Protein AF-0000000078664950 (afdb_homodimer)

Structure (mmCIF, N/CA/C/O backbone):
data_AF-0000000078664950-model_v1
#
loop_
_entity.id
_entity.type
_entity.pdbx_description
1 polymer 'Putative carbamoyl-phosphate synthase, large chain'
#
loop_
_atom_site.group_PDB
_atom_site.id
_atom_site.type_symbol
_atom_site.label_atom_id
_atom_site.label_alt_id
_atom_site.label_comp_id
_atom_site.label_asym_id
_atom_site.label_entity_id
_atom_site.label_seq_id
_atom_site.pdbx_PDB_ins_code
_atom_site.Cartn_x
_atom_site.Cartn_y
_atom_site.Cartn_z
_atom_site.occupancy
_atom_site.B_iso_or_equiv
_atom_site.auth_seq_id
_atom_site.auth_comp_id
_atom_site.auth_asym_id
_atom_site.auth_atom_id
_atom_site.pdbx_PDB_model_num
ATOM 1 N N . MET A 1 1 ? -30.625 31.656 9.43 1 41.38 1 MET A N 1
ATOM 2 C CA . MET A 1 1 ? -30.562 30.281 8.93 1 41.38 1 MET A CA 1
ATOM 3 C C . MET A 1 1 ? -29.156 29.719 9.078 1 41.38 1 MET A C 1
ATOM 5 O O . MET A 1 1 ? -28.172 30.344 8.688 1 41.38 1 MET A O 1
ATOM 9 N N . GLU A 1 2 ? -28.891 28.844 10.039 1 58.56 2 GLU A N 1
ATOM 10 C CA . GLU A 1 2 ? -27.562 28.391 10.414 1 58.56 2 GLU A CA 1
ATOM 11 C C . GLU A 1 2 ? -26.75 28 9.188 1 58.56 2 GLU A C 1
ATOM 13 O O . GLU A 1 2 ? -27.25 27.266 8.32 1 58.56 2 GLU A O 1
ATOM 18 N N . ARG A 1 3 ? -25.766 28.812 8.789 1 71.81 3 ARG A N 1
ATOM 19 C CA . ARG A 1 3 ? -24.969 28.672 7.57 1 71.81 3 ARG A CA 1
ATOM 20 C C . ARG A 1 3 ? -24.375 27.266 7.469 1 71.81 3 ARG A C 1
ATOM 22 O O . ARG A 1 3 ? -23.828 26.75 8.445 1 71.81 3 ARG A O 1
ATOM 29 N N . SER A 1 4 ? -24.922 26.516 6.441 1 88.56 4 SER A N 1
ATOM 30 C CA . SER A 1 4 ? -24.359 25.203 6.184 1 88.56 4 SER A CA 1
ATOM 31 C C . SER A 1 4 ? -23.422 25.234 4.973 1 88.56 4 SER A C 1
ATOM 33 O O . SER A 1 4 ? -23.766 25.812 3.938 1 88.56 4 SER A O 1
ATOM 35 N N . ILE A 1 5 ? -22.219 24.828 5.176 1 95.25 5 ILE A N 1
ATOM 36 C CA . ILE A 1 5 ? -21.234 24.734 4.102 1 95.25 5 ILE A CA 1
ATOM 37 C C . ILE A 1 5 ? -21.797 23.906 2.951 1 95.25 5 ILE A C 1
ATOM 39 O O . ILE A 1 5 ? -22.375 22.844 3.17 1 95.25 5 ILE A O 1
ATOM 43 N N . ARG A 1 6 ? -21.594 24.391 1.764 1 96.69 6 ARG A N 1
ATOM 44 C CA . ARG A 1 6 ? -22.203 23.719 0.618 1 96.69 6 ARG A CA 1
ATOM 45 C C . ARG A 1 6 ? -21.141 23.078 -0.261 1 96.69 6 ARG A C 1
ATOM 47 O O . ARG A 1 6 ? -21.422 22.078 -0.932 1 96.69 6 ARG A O 1
ATOM 54 N N . THR A 1 7 ? -20 23.656 -0.329 1 98.62 7 THR A N 1
ATOM 55 C CA . THR A 1 7 ? -18.969 23.109 -1.204 1 98.62 7 THR A CA 1
ATOM 56 C C . THR A 1 7 ? -17.609 23.078 -0.493 1 98.62 7 THR A C 1
ATOM 58 O O . THR A 1 7 ? -17.141 24.094 0.009 1 98.62 7 THR A O 1
ATOM 61 N N . VAL A 1 8 ? -17.047 21.938 -0.456 1 98.81 8 VAL A N 1
ATOM 62 C CA . VAL A 1 8 ? -15.742 21.719 0.168 1 98.81 8 VAL A CA 1
ATOM 63 C C . VAL A 1 8 ? -14.766 21.141 -0.858 1 98.81 8 VAL A C 1
ATOM 65 O O . VAL A 1 8 ? -15.117 20.234 -1.619 1 98.81 8 VAL A O 1
ATOM 68 N N . VAL A 1 9 ? -13.586 21.688 -0.883 1 98.94 9 VAL A N 1
ATOM 69 C CA . VAL A 1 9 ? -12.523 21.125 -1.715 1 98.94 9 VAL A CA 1
ATOM 70 C C . VAL A 1 9 ? -11.68 20.156 -0.889 1 98.94 9 VAL A C 1
ATOM 72 O O . VAL A 1 9 ? -11.266 20.484 0.226 1 98.94 9 VAL A O 1
ATOM 75 N N . VAL A 1 10 ? -11.445 18.969 -1.411 1 98.94 10 VAL A N 1
ATOM 76 C CA . VAL A 1 10 ? -10.531 18 -0.82 1 98.94 10 VAL A CA 1
ATOM 77 C C . VAL A 1 10 ? -9.398 17.688 -1.797 1 98.94 10 VAL A C 1
ATOM 79 O O . VAL A 1 1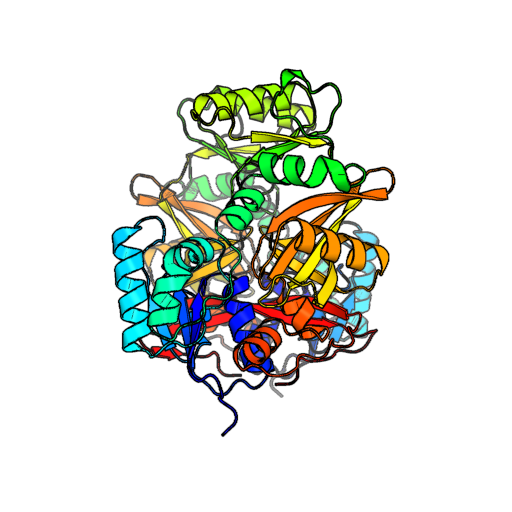0 ? -9.578 16.906 -2.738 1 98.94 10 VAL A O 1
ATOM 82 N N . PRO A 1 11 ? -8.227 18.281 -1.564 1 98.81 11 PRO A N 1
ATOM 83 C CA . PRO A 1 11 ? -7.078 18.016 -2.436 1 98.81 11 PRO A CA 1
ATOM 84 C C . PRO A 1 11 ? -6.391 16.688 -2.123 1 98.81 11 PRO A C 1
ATOM 86 O O . PRO A 1 11 ? -6.652 16.078 -1.08 1 98.81 11 PRO A O 1
ATOM 89 N N . GLY A 1 12 ? -5.527 16.234 -3.008 1 98.19 12 GLY A N 1
ATOM 90 C CA . GLY A 1 12 ? -4.801 14.992 -2.824 1 98.19 12 GLY A CA 1
ATOM 91 C C . GLY A 1 12 ? -5.68 13.766 -2.953 1 98.19 12 GLY A C 1
ATOM 92 O O . GLY A 1 12 ? -5.578 12.836 -2.148 1 98.19 12 GLY A O 1
ATOM 93 N N . ALA A 1 13 ? -6.516 13.75 -3.982 1 98.31 13 ALA A N 1
ATOM 94 C CA . ALA A 1 13 ? -7.559 12.734 -4.125 1 98.31 13 ALA A CA 1
ATOM 95 C C . ALA A 1 13 ? -6.969 11.398 -4.574 1 98.31 13 ALA A C 1
ATOM 97 O O . ALA A 1 13 ? -7.66 10.375 -4.574 1 98.31 13 ALA A O 1
ATOM 98 N N . ALA A 1 14 ? -5.672 11.375 -4.906 1 96.5 14 ALA A N 1
ATOM 99 C CA . ALA A 1 14 ? -5.027 10.125 -5.289 1 96.5 14 ALA A CA 1
ATOM 100 C C . ALA A 1 14 ? -4.363 9.461 -4.09 1 96.5 14 ALA A C 1
ATOM 102 O O . ALA A 1 14 ? -3.926 8.305 -4.172 1 96.5 14 ALA A O 1
ATOM 103 N N . SER A 1 15 ? -4.254 10.148 -2.996 1 95.69 15 SER A N 1
ATOM 104 C CA . SER A 1 15 ? -3.566 9.641 -1.812 1 95.69 15 SER A CA 1
ATOM 105 C C . SER A 1 15 ? -4.559 9.289 -0.709 1 95.69 15 SER A C 1
ATOM 107 O O . SER A 1 15 ? -5.684 9.789 -0.692 1 95.69 15 SER A O 1
ATOM 109 N N . PRO A 1 16 ? -4.121 8.469 0.22 1 97.19 16 PRO A N 1
ATOM 110 C CA . PRO A 1 16 ? -5.02 8.047 1.296 1 97.19 16 PRO A CA 1
ATOM 111 C C . PRO A 1 16 ? -5.559 9.219 2.113 1 97.19 16 PRO A C 1
ATOM 113 O O . PRO A 1 16 ? -6.723 9.203 2.523 1 97.19 16 PRO A O 1
ATOM 116 N N . ALA A 1 17 ? -4.762 10.234 2.326 1 97.81 17 ALA A N 1
ATOM 117 C CA . ALA A 1 17 ? -5.211 11.359 3.143 1 97.81 17 ALA A CA 1
ATOM 118 C C . ALA A 1 17 ? -6.426 12.039 2.516 1 97.81 17 ALA A C 1
ATOM 120 O O . ALA A 1 17 ? -7.418 12.297 3.197 1 97.81 17 ALA A O 1
ATOM 121 N N . GLY A 1 18 ? -6.328 12.336 1.212 1 98.62 18 GLY A N 1
ATOM 122 C CA . GLY A 1 18 ? -7.457 12.93 0.517 1 98.62 18 GLY A CA 1
ATOM 123 C C . GLY A 1 18 ? -8.664 12.016 0.45 1 98.62 18 GLY A C 1
ATOM 124 O O . GLY A 1 18 ? -9.789 12.43 0.743 1 98.62 18 GLY A O 1
ATOM 125 N N . ILE A 1 19 ? -8.438 10.797 0.138 1 98.62 19 ILE A N 1
ATOM 126 C CA . ILE A 1 19 ? -9.508 9.812 0.02 1 98.62 19 ILE A CA 1
ATOM 127 C C . ILE A 1 19 ? -10.211 9.648 1.367 1 98.62 19 ILE A C 1
ATOM 129 O O . ILE A 1 19 ? -11.438 9.648 1.439 1 98.62 19 ILE A O 1
ATOM 133 N N . ASN A 1 20 ? -9.453 9.555 2.398 1 98.5 20 ASN A N 1
ATOM 134 C CA . ASN A 1 20 ? -9.992 9.367 3.74 1 98.5 20 ASN A CA 1
ATOM 135 C C . ASN A 1 20 ? -10.781 10.586 4.207 1 98.5 20 ASN A C 1
ATOM 137 O O . ASN A 1 20 ? -11.75 10.453 4.953 1 98.5 20 ASN A O 1
ATOM 141 N N . THR A 1 21 ? -10.305 11.742 3.795 1 98.88 21 THR A N 1
ATOM 142 C CA . THR A 1 21 ? -11.055 12.953 4.113 1 98.88 21 THR A CA 1
ATOM 143 C C . THR A 1 21 ? -12.438 12.922 3.473 1 98.88 21 THR A C 1
ATOM 145 O O . THR A 1 21 ? -13.43 13.258 4.121 1 98.88 21 THR A O 1
ATOM 148 N N . ILE A 1 22 ? -12.516 12.508 2.223 1 98.81 22 ILE A N 1
ATOM 149 C CA . ILE A 1 22 ? -13.797 12.367 1.532 1 98.81 22 ILE A CA 1
ATOM 150 C C . ILE A 1 22 ? -14.672 11.367 2.273 1 98.81 22 ILE A C 1
ATOM 152 O O . ILE A 1 22 ? -15.836 11.648 2.57 1 98.81 22 ILE A O 1
ATOM 156 N N . LYS A 1 23 ? -14.094 10.234 2.623 1 98.69 23 LYS A N 1
ATOM 157 C CA . LYS A 1 23 ? -14.836 9.203 3.338 1 98.69 23 LYS A CA 1
ATOM 158 C C . LYS A 1 23 ? -15.352 9.719 4.68 1 98.69 23 LYS A C 1
ATOM 160 O O . LYS A 1 23 ? -16.484 9.445 5.059 1 98.69 23 LYS A O 1
ATOM 165 N N . ALA A 1 24 ? -14.492 10.43 5.375 1 98.75 24 ALA A N 1
ATOM 166 C CA . ALA A 1 24 ? -14.852 10.945 6.691 1 98.75 24 ALA A CA 1
ATOM 167 C C . ALA A 1 24 ? -16.016 11.922 6.598 1 98.75 24 ALA A C 1
ATOM 169 O O . ALA A 1 24 ? -16.906 11.93 7.449 1 98.75 24 ALA A O 1
ATOM 170 N N . LEU A 1 25 ? -15.984 12.766 5.59 1 98.69 25 LEU A N 1
ATOM 171 C CA . LEU A 1 25 ? -17.094 13.703 5.375 1 98.69 25 LEU A CA 1
ATOM 172 C C . LEU A 1 25 ? -18.391 12.953 5.102 1 98.69 25 LEU A C 1
ATOM 174 O O . LEU A 1 25 ? -19.438 13.297 5.656 1 98.69 25 LEU A O 1
ATOM 178 N N . ARG A 1 26 ? -18.281 11.938 4.309 1 98 26 ARG A N 1
ATOM 179 C CA . ARG A 1 26 ? -19.469 11.141 3.996 1 98 26 ARG A CA 1
ATOM 180 C C . ARG A 1 26 ? -19.969 10.414 5.234 1 98 26 ARG A C 1
ATOM 182 O O . ARG A 1 26 ? -21.188 10.367 5.48 1 98 26 ARG A O 1
ATOM 189 N N . MET A 1 27 ? -19.109 9.875 5.961 1 97.25 27 MET A N 1
ATOM 190 C CA . MET A 1 27 ? -19.453 9.18 7.203 1 97.25 27 MET A CA 1
ATOM 191 C C . MET A 1 27 ? -20.188 10.1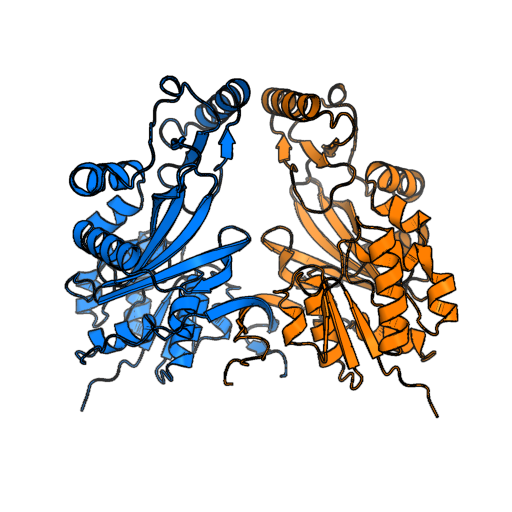09 8.164 1 97.25 27 MET A C 1
ATOM 193 O O . MET A 1 27 ? -21.031 9.656 8.938 1 97.25 27 MET A O 1
ATOM 197 N N . ALA A 1 28 ? -19.828 11.359 8.086 1 97.19 28 ALA A N 1
ATOM 198 C CA . ALA A 1 28 ? -20.422 12.352 8.977 1 97.19 28 ALA A CA 1
ATOM 199 C C . ALA A 1 28 ? -21.766 12.82 8.453 1 97.19 28 ALA A C 1
ATOM 201 O O . ALA A 1 28 ? -22.453 13.609 9.102 1 97.19 28 ALA A O 1
ATOM 202 N N . GLY A 1 29 ? -22.172 12.375 7.238 1 97 29 GLY A N 1
ATOM 203 C CA . GLY A 1 29 ? -23.453 12.742 6.668 1 97 29 GLY A CA 1
ATOM 204 C C . GLY A 1 29 ? -23.438 14.086 5.965 1 97 29 GLY A C 1
ATOM 205 O O . GLY A 1 29 ? -24.484 14.719 5.805 1 97 29 GLY A O 1
ATOM 206 N N . PHE A 1 30 ? -22.219 14.547 5.578 1 97.5 30 PHE A N 1
ATOM 207 C CA . PHE A 1 30 ? -22.141 15.805 4.852 1 97.5 30 PHE A CA 1
ATOM 208 C C . PHE A 1 30 ? -22.969 15.75 3.572 1 97.5 30 PHE A C 1
ATOM 210 O O . PHE A 1 30 ? -22.797 14.844 2.756 1 97.5 30 PHE A O 1
ATOM 217 N N . LYS A 1 31 ? -23.797 16.719 3.346 1 96.12 31 LYS A N 1
ATOM 218 C CA . LYS A 1 31 ? -24.75 16.688 2.232 1 96.12 31 LYS A CA 1
ATOM 219 C C . LYS A 1 31 ? -24.297 17.625 1.108 1 96.12 31 LYS A C 1
ATOM 221 O O . LYS A 1 31 ? -24.875 17.625 0.024 1 96.12 31 LYS A O 1
ATOM 226 N N . GLY A 1 32 ? -23.359 18.438 1.39 1 97.56 32 GLY A N 1
ATOM 227 C CA . GLY A 1 32 ? -22.875 19.359 0.373 1 97.56 32 GLY A CA 1
ATOM 228 C C . GLY A 1 32 ? -22.047 18.672 -0.696 1 97.56 32 GLY A C 1
ATOM 229 O O . GLY A 1 32 ? -22 17.453 -0.768 1 97.56 32 GLY A O 1
ATOM 230 N N . ARG A 1 33 ? -21.453 19.5 -1.516 1 98.44 33 ARG A N 1
ATOM 231 C CA . ARG A 1 33 ? -20.609 19.031 -2.617 1 98.44 33 ARG A CA 1
ATOM 232 C C . ARG A 1 33 ? -19.172 18.859 -2.17 1 98.44 33 ARG A C 1
ATOM 234 O O . ARG A 1 33 ? -18.562 19.781 -1.6 1 98.44 33 ARG A O 1
ATOM 241 N N . ILE A 1 34 ? -18.672 17.688 -2.363 1 98.88 34 ILE A N 1
ATOM 242 C CA . ILE A 1 34 ? -17.25 17.438 -2.174 1 98.88 34 ILE A CA 1
ATOM 243 C C . ILE A 1 34 ? -16.531 17.484 -3.521 1 98.88 34 ILE A C 1
ATOM 245 O O . ILE A 1 34 ? -16.75 16.641 -4.387 1 98.88 34 ILE A O 1
ATOM 249 N N . LEU A 1 35 ? -15.742 18.5 -3.688 1 98.81 35 LEU A N 1
ATOM 250 C CA . LEU A 1 35 ? -14.938 18.672 -4.891 1 98.81 35 LEU A CA 1
ATOM 251 C C . LEU A 1 35 ? -13.523 18.125 -4.676 1 98.81 35 LEU A C 1
ATOM 253 O O . LEU A 1 35 ? -12.711 18.766 -3.996 1 98.81 35 LEU A O 1
ATOM 257 N N . ALA A 1 36 ? -13.234 16.969 -5.273 1 98.81 36 ALA A N 1
ATOM 258 C CA . ALA A 1 36 ? -11.906 16.359 -5.168 1 98.81 36 ALA A CA 1
ATOM 259 C C . ALA A 1 36 ? -10.953 16.938 -6.207 1 98.81 36 ALA A C 1
ATOM 261 O O . ALA A 1 36 ? -11.344 17.156 -7.359 1 98.81 36 ALA A O 1
ATOM 262 N N . THR A 1 37 ? -9.719 17.188 -5.793 1 98.75 37 THR A N 1
ATOM 263 C CA . THR A 1 37 ? -8.734 17.688 -6.746 1 98.75 37 THR A CA 1
ATOM 264 C C . THR A 1 37 ? -7.438 16.891 -6.652 1 98.75 37 THR A C 1
ATOM 266 O O . THR A 1 37 ? -7.102 16.375 -5.59 1 98.75 37 THR A O 1
ATOM 269 N N . ASP A 1 38 ? -6.828 16.766 -7.719 1 98.44 38 ASP A N 1
ATOM 270 C CA . ASP A 1 38 ? -5.523 16.109 -7.84 1 98.44 38 ASP A CA 1
ATOM 271 C C . ASP A 1 38 ? -4.891 16.406 -9.195 1 98.44 38 ASP A C 1
ATOM 273 O O . ASP A 1 38 ? -5.586 16.75 -10.148 1 98.44 38 ASP A O 1
ATOM 277 N N . SER A 1 39 ? -3.553 16.297 -9.219 1 97.31 39 SER A N 1
ATOM 278 C CA . SER A 1 39 ? -2.891 16.438 -10.516 1 97.31 39 SER A CA 1
ATOM 279 C C . SER A 1 39 ? -2.994 15.156 -11.336 1 97.31 39 SER A C 1
ATOM 281 O O . SER A 1 39 ? -2.812 15.172 -12.555 1 97.31 39 SER A O 1
ATOM 283 N N . CYS A 1 40 ? -3.23 14.047 -10.68 1 94.69 40 CYS A N 1
ATOM 284 C CA . CYS A 1 40 ? -3.396 12.758 -11.344 1 94.69 40 CYS A CA 1
ATOM 285 C C . CYS A 1 40 ? -4.824 12.586 -11.844 1 94.69 40 CYS A C 1
ATOM 287 O O . CYS A 1 40 ? -5.777 12.719 -11.078 1 94.69 40 CYS A O 1
ATOM 289 N N . HIS A 1 41 ? -4.984 12.203 -13.094 1 93.19 41 HIS A N 1
ATOM 290 C CA . HIS A 1 41 ? -6.316 12.055 -13.672 1 93.19 41 HIS A CA 1
ATOM 291 C C . HIS A 1 41 ? -6.969 10.75 -13.219 1 93.19 41 HIS A C 1
ATOM 293 O O . HIS A 1 41 ? -8.18 10.57 -13.383 1 93.19 41 HIS A O 1
ATOM 299 N N . LEU A 1 42 ? -6.184 9.836 -12.633 1 94.69 42 LEU A N 1
ATOM 300 C CA . LEU A 1 42 ? -6.703 8.555 -12.164 1 94.69 42 LEU A CA 1
ATOM 301 C C . LEU A 1 42 ? -6.68 8.484 -10.641 1 94.69 42 LEU A C 1
ATOM 303 O O . LEU A 1 42 ? -6.273 7.469 -10.07 1 94.69 42 LEU A O 1
ATOM 307 N N . ALA A 1 43 ? -7.102 9.547 -10.039 1 96.38 43 ALA A N 1
ATOM 308 C CA . ALA A 1 43 ? -7.199 9.578 -8.578 1 96.38 43 ALA A CA 1
ATOM 309 C C . ALA A 1 43 ? -8.461 8.867 -8.102 1 96.38 43 ALA A C 1
ATOM 311 O O . ALA A 1 43 ? -9.57 9.227 -8.508 1 96.38 43 ALA A O 1
ATOM 312 N N . ALA A 1 44 ? -8.328 7.918 -7.215 1 96.94 44 ALA A N 1
ATOM 313 C CA . ALA A 1 44 ? -9.469 7.145 -6.73 1 96.94 44 ALA A CA 1
ATOM 314 C C . ALA A 1 44 ? -10.508 8.047 -6.086 1 96.94 44 ALA A C 1
ATOM 316 O O . ALA A 1 44 ? -11.711 7.805 -6.211 1 96.94 44 ALA A O 1
ATOM 317 N N . GLY A 1 45 ? -10.07 9.117 -5.457 1 97.75 45 GLY A N 1
ATOM 318 C CA . GLY A 1 45 ? -10.969 10.039 -4.785 1 97.75 45 GLY A CA 1
ATOM 319 C C . GLY A 1 45 ? -11.938 10.727 -5.73 1 97.75 45 GLY A C 1
ATOM 320 O O . GLY A 1 45 ? -13 11.188 -5.312 1 97.75 45 GLY A O 1
ATOM 321 N N . PHE A 1 46 ? -11.547 10.883 -7.023 1 97.19 46 PHE A N 1
ATOM 322 C CA . PHE A 1 46 ? -12.422 11.492 -8.016 1 97.19 46 PHE A CA 1
ATOM 323 C C . PHE A 1 46 ? -13.734 10.727 -8.125 1 97.19 46 PHE A C 1
ATOM 325 O O . PHE A 1 46 ? -14.781 11.32 -8.391 1 97.19 46 PHE A O 1
ATOM 332 N N . PHE A 1 47 ? -13.688 9.445 -7.785 1 95.12 47 PHE A N 1
ATOM 333 C CA . PHE A 1 47 ? -14.82 8.586 -8.109 1 95.12 47 PHE A CA 1
ATOM 334 C C . PHE A 1 47 ? -15.688 8.344 -6.871 1 95.12 47 PHE A C 1
ATOM 336 O O . PHE A 1 47 ? -16.719 7.68 -6.953 1 95.12 47 PHE A O 1
ATOM 343 N N . ILE A 1 48 ? -15.234 8.844 -5.797 1 96 48 ILE A N 1
ATOM 344 C CA . ILE A 1 48 ? -16.062 8.703 -4.605 1 96 48 ILE A CA 1
ATOM 345 C C . ILE A 1 48 ? -16.484 10.078 -4.102 1 96 48 ILE A C 1
ATOM 347 O O . ILE A 1 48 ? -17.172 10.188 -3.084 1 96 48 ILE A O 1
ATOM 351 N N . ALA A 1 49 ? -16.031 11.133 -4.738 1 98 49 ALA A N 1
ATOM 352 C CA . ALA A 1 49 ? -16.438 12.5 -4.438 1 98 49 ALA A CA 1
ATOM 353 C C . ALA A 1 49 ? -17.656 12.906 -5.27 1 98 49 ALA A C 1
ATOM 355 O O . ALA A 1 49 ? -18.125 12.133 -6.113 1 98 49 ALA A O 1
ATOM 356 N N . THR A 1 50 ? -18.266 14.07 -4.98 1 97.94 50 THR A N 1
ATOM 357 C CA . THR A 1 50 ? -19.406 14.586 -5.742 1 97.94 50 THR A CA 1
ATOM 358 C C . THR A 1 50 ? -18.953 15.023 -7.137 1 97.94 50 THR A C 1
ATOM 360 O O . THR A 1 50 ? -19.688 14.836 -8.117 1 97.94 50 THR A O 1
ATOM 363 N N . SER A 1 51 ? -17.859 15.641 -7.25 1 97.56 51 SER A N 1
ATOM 364 C CA . SER A 1 51 ? -17.234 16.125 -8.477 1 97.56 51 SER A CA 1
ATOM 365 C C . SER A 1 51 ? -15.719 16.219 -8.32 1 97.56 51 SER A C 1
ATOM 367 O O . SER A 1 51 ? -15.18 15.914 -7.254 1 97.56 51 SER A O 1
ATOM 369 N N . TYR A 1 52 ? -15.07 16.5 -9.453 1 98.12 52 TYR A N 1
ATOM 370 C CA . TYR A 1 52 ? -13.609 16.578 -9.367 1 98.12 52 TYR A CA 1
ATOM 371 C C . TYR A 1 52 ? -13.062 17.578 -10.383 1 98.12 52 TYR A C 1
ATOM 373 O O . TYR A 1 52 ? -13.758 17.969 -11.32 1 98.12 52 TYR A O 1
ATOM 381 N N . GLU A 1 53 ? -11.852 18.031 -10.141 1 97.88 53 GLU A N 1
ATOM 382 C CA . GLU A 1 53 ? -11.039 18.828 -11.055 1 97.88 53 GLU A CA 1
ATOM 383 C C . GLU A 1 53 ? -9.586 18.359 -11.062 1 97.88 53 GLU A C 1
ATOM 385 O O . GLU A 1 53 ? -9.008 18.125 -10 1 97.88 53 GLU A O 1
ATOM 390 N N . VAL A 1 54 ? -9.078 18.203 -12.227 1 97.69 54 VAL A N 1
ATOM 391 C CA . VAL A 1 54 ? -7.645 17.938 -12.344 1 97.69 54 VAL A CA 1
ATOM 392 C C . VAL A 1 54 ? -6.867 19.234 -12.25 1 97.69 54 VAL A C 1
ATOM 394 O O . VAL A 1 54 ? -7.156 20.203 -12.961 1 97.69 54 VAL A O 1
ATOM 397 N N . MET A 1 55 ? -5.938 19.328 -11.406 1 98.19 55 MET A N 1
ATOM 398 C CA . MET A 1 55 ? -5.164 20.531 -11.133 1 98.19 55 MET A CA 1
ATOM 399 C C . MET A 1 55 ? -3.742 20.406 -11.664 1 98.19 55 MET A C 1
ATOM 401 O O . MET A 1 55 ? -3.211 19.297 -11.758 1 98.19 55 MET A O 1
ATOM 405 N N . PRO A 1 56 ? -3.125 21.531 -11.992 1 97.44 56 PRO A N 1
ATOM 406 C CA . PRO A 1 56 ? -1.682 21.484 -12.234 1 97.44 56 PRO A CA 1
ATOM 407 C C . PRO A 1 56 ? -0.885 21.094 -10.992 1 97.44 56 PRO A C 1
ATOM 409 O O . PRO A 1 56 ? -1.381 21.219 -9.875 1 97.44 56 PRO A O 1
ATOM 412 N N . ARG A 1 57 ? 0.293 20.641 -11.242 1 95.62 57 ARG A N 1
ATOM 413 C CA . ARG A 1 57 ? 1.176 20.375 -10.109 1 95.62 57 ARG A CA 1
ATOM 414 C C . ARG A 1 57 ? 1.484 21.656 -9.344 1 95.62 57 ARG A C 1
ATOM 416 O O . ARG A 1 57 ? 1.603 22.734 -9.945 1 95.62 57 ARG A O 1
ATOM 423 N N . VAL A 1 58 ? 1.654 21.547 -8.094 1 94.94 58 VAL A N 1
ATOM 424 C CA . VAL A 1 58 ? 1.842 22.688 -7.215 1 94.94 58 VAL A CA 1
ATOM 425 C C . VAL A 1 58 ? 3.139 23.406 -7.574 1 94.94 58 VAL A C 1
ATOM 427 O O . VAL A 1 58 ? 3.254 24.625 -7.395 1 94.94 58 VAL A O 1
ATOM 430 N N . ASN A 1 59 ? 4.113 22.656 -8.102 1 93.06 59 ASN A N 1
ATOM 431 C CA . ASN A 1 59 ? 5.395 23.266 -8.438 1 93.06 59 ASN A CA 1
ATOM 432 C C . ASN A 1 59 ? 5.27 24.203 -9.641 1 93.06 59 ASN A C 1
ATOM 434 O O . ASN A 1 59 ? 6.16 25.016 -9.891 1 93.06 59 ASN A O 1
ATOM 438 N N . ASP A 1 60 ? 4.207 24.047 -10.398 1 94.94 60 ASP A N 1
ATOM 439 C CA . ASP A 1 60 ? 3.822 25.062 -11.375 1 94.94 60 ASP A CA 1
ATOM 440 C C . ASP A 1 60 ? 3.002 26.172 -10.727 1 94.94 60 ASP A C 1
ATOM 442 O O . ASP A 1 60 ? 1.797 26.281 -10.953 1 94.94 60 ASP A O 1
ATOM 446 N N . GLU A 1 61 ? 3.67 27.016 -10.031 1 92.56 61 GLU A N 1
ATOM 447 C CA . GLU A 1 61 ? 3.068 27.922 -9.055 1 92.56 61 GLU A CA 1
ATOM 448 C C . GLU A 1 61 ? 2.039 28.844 -9.711 1 92.56 61 GLU A C 1
ATOM 450 O O . GLU A 1 61 ? 0.903 28.938 -9.242 1 92.56 61 GLU A O 1
ATOM 455 N N . LYS A 1 62 ? 2.465 29.484 -10.805 1 93.88 62 LYS A N 1
ATOM 456 C CA . LYS A 1 62 ? 1.582 30.469 -11.445 1 93.88 62 LYS A CA 1
ATOM 457 C C . LYS A 1 62 ? 0.32 29.797 -11.977 1 93.88 62 LYS A C 1
ATOM 459 O O . LYS A 1 62 ? -0.792 30.25 -11.727 1 93.88 62 LYS A O 1
ATOM 464 N N . ASN A 1 63 ? 0.542 28.688 -12.648 1 97 63 ASN A N 1
ATOM 465 C CA . ASN A 1 63 ? -0.607 27.984 -13.203 1 97 63 ASN A CA 1
ATOM 466 C C . ASN A 1 63 ? -1.493 27.406 -12.102 1 97 63 ASN A C 1
ATOM 468 O O . ASN A 1 63 ? -2.719 27.406 -12.227 1 97 63 ASN A O 1
ATOM 472 N N . TYR A 1 64 ? -0.862 27.016 -11.078 1 98.25 64 TYR A N 1
ATOM 473 C CA . TYR A 1 64 ? -1.637 26.453 -9.969 1 98.25 64 TYR A CA 1
ATOM 474 C C . TYR A 1 64 ? -2.502 27.531 -9.32 1 98.25 64 TYR A C 1
ATOM 476 O O . TYR A 1 64 ? -3.697 27.312 -9.094 1 98.25 64 TYR A O 1
ATOM 484 N N . ALA A 1 65 ? -1.969 28.641 -9.039 1 97.81 65 ALA A N 1
ATOM 485 C CA . ALA A 1 65 ? -2.695 29.719 -8.367 1 97.81 65 ALA A CA 1
ATOM 486 C C . ALA A 1 65 ? -3.885 30.172 -9.211 1 97.81 65 ALA A C 1
ATOM 488 O O . ALA A 1 65 ? -4.996 30.312 -8.695 1 97.81 65 ALA A O 1
ATOM 489 N N . ASN A 1 66 ? -3.588 30.375 -10.477 1 98.06 66 ASN A N 1
ATOM 490 C CA . ASN A 1 66 ? -4.66 30.797 -11.375 1 98.06 66 ASN A CA 1
ATOM 491 C C . ASN A 1 66 ? -5.805 29.781 -11.398 1 98.06 66 ASN A C 1
ATOM 493 O O . ASN A 1 66 ? -6.973 30.156 -11.289 1 98.06 66 ASN A O 1
ATOM 497 N N . ARG A 1 67 ? -5.438 28.578 -11.508 1 98.44 67 ARG A N 1
ATOM 498 C CA . ARG A 1 67 ? -6.441 27.516 -11.547 1 98.44 67 ARG A CA 1
ATOM 499 C C . ARG A 1 67 ? -7.184 27.422 -10.219 1 98.44 67 ARG A C 1
ATOM 501 O O . ARG A 1 67 ? -8.383 27.125 -10.188 1 98.44 67 ARG A O 1
ATOM 508 N N . LEU A 1 68 ? -6.496 27.578 -9.164 1 98.62 68 LEU A N 1
ATOM 509 C CA . LEU A 1 68 ? -7.098 27.547 -7.832 1 98.62 68 LEU A CA 1
ATOM 510 C C . LEU A 1 68 ? -8.164 28.625 -7.688 1 98.62 68 LEU A C 1
ATOM 512 O O . LEU A 1 68 ? -9.289 28.344 -7.262 1 98.62 68 LEU A O 1
ATOM 516 N N . PHE A 1 69 ? -7.84 29.844 -8.078 1 98.62 69 PHE A N 1
ATOM 517 C CA . PHE A 1 69 ? -8.789 30.938 -7.969 1 98.62 69 PHE A CA 1
ATOM 518 C C . PHE A 1 69 ? -9.984 30.719 -8.883 1 98.62 69 PHE A C 1
ATOM 520 O O . PHE A 1 69 ? -11.133 30.953 -8.492 1 98.62 69 PHE A O 1
ATOM 527 N N . ASP A 1 70 ? -9.672 30.203 -10.047 1 98.56 70 ASP A N 1
ATOM 528 C CA . ASP A 1 70 ? -10.75 29.891 -10.984 1 98.56 70 ASP A CA 1
ATOM 529 C C . ASP A 1 70 ? -11.695 28.844 -10.398 1 98.56 70 ASP A C 1
ATOM 531 O O . ASP A 1 70 ? -12.914 28.984 -10.484 1 98.56 70 ASP A O 1
ATOM 535 N N . LEU A 1 71 ? -11.117 27.859 -9.859 1 98.25 71 LEU A N 1
ATOM 536 C CA . LEU A 1 71 ? -11.867 26.766 -9.273 1 98.25 71 LEU A CA 1
ATOM 537 C C . LEU A 1 71 ? -12.742 27.25 -8.125 1 98.25 71 LEU A C 1
ATOM 539 O O . LEU A 1 71 ? -13.898 26.844 -8.008 1 98.25 71 LEU A O 1
ATOM 543 N N . VAL A 1 72 ? -12.219 28.047 -7.289 1 98.69 72 VAL A N 1
ATOM 544 C CA . VAL A 1 72 ? -12.93 28.578 -6.129 1 98.69 72 VAL A CA 1
ATOM 545 C C . VAL A 1 72 ? -14.125 29.422 -6.586 1 98.69 72 VAL A C 1
ATOM 547 O O . VAL A 1 72 ? -15.227 29.281 -6.051 1 98.69 72 VAL A O 1
ATOM 550 N N . SER A 1 73 ? -13.867 30.234 -7.613 1 98.56 73 SER A N 1
ATOM 551 C CA . SER A 1 73 ? -14.922 31.078 -8.156 1 98.56 73 SER A CA 1
ATOM 552 C C . SER A 1 73 ? -15.992 30.234 -8.859 1 98.56 73 SER A C 1
ATOM 554 O O . SER A 1 73 ? -17.188 30.359 -8.562 1 98.56 73 SER A O 1
ATOM 556 N N . LYS A 1 74 ? -15.57 29.344 -9.672 1 98.5 74 LYS A N 1
ATOM 557 C CA . LYS A 1 74 ? -16.453 28.547 -10.508 1 98.5 74 LYS A CA 1
ATOM 558 C C . LYS A 1 74 ? -17.359 27.672 -9.664 1 98.5 74 LYS A C 1
ATOM 560 O O . LYS A 1 74 ? -18.547 27.516 -9.969 1 98.5 74 LYS A O 1
ATOM 565 N N . HIS A 1 75 ? -16.844 27.141 -8.578 1 98.56 75 HIS A N 1
ATOM 566 C CA . HIS A 1 75 ? -17.594 26.156 -7.816 1 98.56 75 HIS A CA 1
ATOM 567 C C . HIS A 1 75 ? -18.125 26.734 -6.512 1 98.56 75 HIS A C 1
ATOM 569 O O . HIS A 1 75 ? -18.719 26.031 -5.699 1 98.56 75 HIS A O 1
ATOM 575 N N . LYS A 1 76 ? -17.859 28 -6.285 1 98.31 76 LYS A N 1
ATOM 576 C CA . LYS A 1 76 ? -18.297 28.656 -5.062 1 98.31 76 LYS A CA 1
ATOM 577 C C . LYS A 1 76 ? -17.812 27.906 -3.826 1 98.31 76 LYS A C 1
ATOM 579 O O . LYS A 1 76 ? -18.609 27.594 -2.938 1 98.31 76 LYS A O 1
ATOM 584 N N . VAL A 1 77 ? -16.578 27.672 -3.797 1 98.75 77 VAL A N 1
ATOM 585 C CA . VAL A 1 77 ? -15.945 26.891 -2.732 1 98.75 77 VAL A CA 1
ATOM 586 C C . VAL A 1 77 ? -16.016 27.656 -1.417 1 98.75 77 VAL A C 1
ATOM 588 O O . VAL A 1 77 ? -15.789 28.875 -1.39 1 98.75 77 VAL A O 1
ATOM 591 N N . GLU A 1 78 ? -16.281 26.953 -0.375 1 98.75 78 GLU A N 1
ATOM 592 C CA . GLU A 1 78 ? -16.375 27.609 0.925 1 98.75 78 GLU A CA 1
ATOM 593 C C . GLU A 1 78 ? -15.258 27.141 1.861 1 98.75 78 GLU A C 1
ATOM 595 O O . GLU A 1 78 ? -14.859 27.875 2.77 1 98.75 78 GLU A O 1
ATOM 600 N N . VAL A 1 79 ? -14.797 25.938 1.692 1 98.88 79 VAL A N 1
ATOM 601 C CA . VAL A 1 79 ? -13.758 25.406 2.566 1 98.88 79 VAL A CA 1
ATOM 602 C C . VAL A 1 79 ? -12.734 24.641 1.737 1 98.88 79 VAL A C 1
ATOM 604 O O . VAL A 1 79 ? -13.102 23.891 0.832 1 98.88 79 VAL A O 1
ATOM 607 N N . LEU A 1 80 ? -11.477 24.859 1.966 1 98.88 80 LEU A N 1
ATOM 608 C CA . LEU A 1 80 ? -10.375 24.047 1.455 1 98.88 80 LEU A CA 1
ATOM 609 C C . LEU A 1 80 ? -9.758 23.203 2.568 1 98.88 80 LEU A C 1
ATOM 611 O O . LEU A 1 80 ? -9.156 23.75 3.5 1 98.88 80 LEU A O 1
ATOM 615 N N . MET A 1 81 ? -9.891 21.906 2.449 1 98.88 81 MET A N 1
ATOM 616 C CA . MET A 1 81 ? -9.422 20.984 3.48 1 98.88 81 MET A CA 1
ATOM 617 C C . MET A 1 81 ? -7.914 20.781 3.402 1 98.88 81 MET A C 1
ATOM 619 O O . MET A 1 81 ? -7.348 20.719 2.309 1 98.88 81 MET A O 1
ATOM 623 N N . PRO A 1 82 ? -7.27 20.625 4.504 1 98.44 82 PRO A N 1
ATOM 624 C CA . PRO A 1 82 ? -5.824 20.391 4.555 1 98.44 82 PRO A CA 1
ATOM 625 C C . PRO A 1 82 ? -5.465 18.906 4.449 1 98.44 82 PRO A C 1
ATOM 627 O O . PRO A 1 82 ? -4.891 18.344 5.383 1 98.44 82 PRO A O 1
ATOM 630 N N . SER A 1 83 ? -5.613 18.281 3.285 1 98.56 83 SER A N 1
ATOM 631 C CA . SER A 1 83 ? -5.453 16.844 3.145 1 98.56 83 SER A CA 1
ATOM 632 C C . SER A 1 83 ? -4.289 16.5 2.223 1 98.56 83 SER A C 1
ATOM 634 O O . SER A 1 83 ? -4.043 15.328 1.928 1 98.56 83 SER A O 1
ATOM 636 N N . SER A 1 84 ? -3.588 17.5 1.774 1 97.38 84 SER A N 1
ATOM 637 C CA . SER A 1 84 ? -2.461 17.297 0.87 1 97.38 84 SER A CA 1
ATOM 638 C C . SER A 1 84 ? -1.21 18.016 1.381 1 97.38 84 SER A C 1
ATOM 640 O O . SER A 1 84 ? -1.259 19.188 1.732 1 97.38 84 SER A O 1
ATOM 642 N N . GLY A 1 85 ? -0.174 17.25 1.357 1 95.75 85 GLY A N 1
ATOM 643 C CA . GLY A 1 85 ? 1.088 17.828 1.787 1 95.75 85 GLY A CA 1
ATOM 644 C C . GLY A 1 85 ? 1.657 18.828 0.79 1 95.75 85 GLY A C 1
ATOM 645 O O . GLY A 1 85 ? 2.645 19.5 1.078 1 95.75 85 GLY A O 1
ATOM 646 N N . TYR A 1 86 ? 1.048 18.969 -0.319 1 96 86 TYR A N 1
ATOM 647 C CA . TYR A 1 86 ? 1.496 19.906 -1.352 1 96 86 TYR A CA 1
ATOM 648 C C . TYR A 1 86 ? 0.579 21.109 -1.431 1 96 86 TYR A C 1
ATOM 650 O O . TYR A 1 86 ? 1.046 22.25 -1.417 1 96 86 TYR A O 1
ATOM 658 N N . ASP A 1 87 ? -0.653 20.938 -1.361 1 98.06 87 ASP A N 1
ATOM 659 C CA . ASP A 1 87 ? -1.648 21.969 -1.595 1 98.06 87 ASP A CA 1
ATOM 660 C C . ASP A 1 87 ? -1.735 22.922 -0.405 1 98.06 87 ASP A C 1
ATOM 662 O O . ASP A 1 87 ? -2.143 24.078 -0.555 1 98.06 87 ASP A O 1
ATOM 666 N N . ILE A 1 88 ? -1.283 22.484 0.737 1 98.31 88 ILE A N 1
ATOM 667 C CA . ILE A 1 88 ? -1.42 23.312 1.935 1 98.31 88 ILE A CA 1
ATOM 668 C C . ILE A 1 88 ? -0.531 24.547 1.815 1 98.31 88 ILE A C 1
ATOM 670 O O . ILE A 1 88 ? -0.805 25.578 2.434 1 98.31 88 ILE A O 1
ATOM 674 N N . TYR A 1 89 ? 0.427 24.516 1.031 1 97.56 89 TYR A N 1
ATOM 675 C CA . TYR A 1 89 ? 1.345 25.641 0.919 1 97.56 89 TYR A CA 1
ATOM 676 C C . TYR A 1 89 ? 0.714 26.781 0.125 1 97.56 89 TYR A C 1
ATOM 678 O O . TYR A 1 89 ? 0.58 27.906 0.628 1 97.56 89 TYR A O 1
ATOM 686 N N . PRO A 1 90 ? 0.254 26.531 -1.141 1 98.31 90 PRO A N 1
ATOM 687 C CA . PRO A 1 90 ? -0.455 27.625 -1.807 1 98.31 90 PRO A CA 1
ATOM 688 C C . PRO A 1 90 ? -1.729 28.047 -1.071 1 98.31 90 PRO A C 1
ATOM 690 O O . PRO A 1 90 ? -2.113 29.219 -1.104 1 98.31 90 PRO A O 1
ATOM 693 N N . TYR A 1 91 ? -2.428 27.109 -0.407 1 98.75 91 TYR A N 1
ATOM 694 C CA . TYR A 1 91 ? -3.592 27.469 0.392 1 98.75 91 TYR A CA 1
ATOM 695 C C . TYR A 1 91 ? -3.223 28.5 1.464 1 98.75 91 TYR A C 1
ATOM 697 O O . TYR A 1 91 ? -3.961 29.453 1.694 1 98.75 91 TYR A O 1
ATOM 705 N N . SER A 1 92 ? -2.105 28.234 2.111 1 98.62 92 SER A N 1
ATOM 706 C CA . SER A 1 92 ? -1.631 29.141 3.15 1 98.62 92 SER A CA 1
ATOM 707 C C . SER A 1 92 ? -1.151 30.453 2.555 1 98.62 92 SER A C 1
ATOM 709 O O . SER A 1 92 ? -1.51 31.531 3.043 1 98.62 92 SER A O 1
ATOM 711 N N . LYS A 1 93 ? -0.424 30.422 1.528 1 98.25 93 LYS A N 1
ATOM 712 C CA . LYS A 1 93 ? 0.137 31.594 0.866 1 98.25 93 LYS A CA 1
ATOM 713 C C . LYS A 1 93 ? -0.963 32.562 0.416 1 98.25 93 LYS A C 1
ATOM 715 O O . LYS A 1 93 ? -0.827 33.75 0.547 1 98.25 93 LYS A O 1
ATOM 720 N N . TYR A 1 94 ? -2.055 32 -0.094 1 98.31 94 TYR A N 1
ATOM 721 C CA . TYR A 1 94 ? -3.104 32.844 -0.687 1 98.31 94 TYR A CA 1
ATOM 722 C C . TYR A 1 94 ? -4.336 32.875 0.209 1 98.31 94 TYR A C 1
ATOM 724 O O . TYR A 1 94 ? -5.453 33.062 -0.272 1 98.31 94 TYR A O 1
ATOM 732 N N . ARG A 1 95 ? -4.156 32.625 1.425 1 98.25 95 ARG A N 1
ATOM 733 C CA . ARG A 1 95 ? -5.266 32.5 2.365 1 98.25 95 ARG A CA 1
ATOM 734 C C . ARG A 1 95 ? -6.145 33.75 2.355 1 98.25 95 ARG A C 1
ATOM 736 O O . ARG A 1 95 ? -7.371 33.656 2.336 1 98.25 95 ARG A O 1
ATOM 743 N N . ARG A 1 96 ? -5.562 34.906 2.393 1 97.81 96 ARG A N 1
ATOM 744 C CA . ARG A 1 96 ? -6.316 36.156 2.424 1 97.81 96 ARG A CA 1
ATOM 745 C C . ARG A 1 96 ? -7.16 36.312 1.164 1 97.81 96 ARG A C 1
ATOM 747 O O . ARG A 1 96 ? -8.344 36.656 1.243 1 97.81 96 ARG A O 1
ATOM 754 N N . GLN A 1 97 ? -6.52 36.094 0.058 1 98.25 97 GLN A N 1
ATOM 755 C CA . GLN A 1 97 ? -7.238 36.188 -1.21 1 98.25 97 GLN A CA 1
ATOM 756 C C . GLN A 1 97 ? -8.398 35.188 -1.259 1 98.25 97 GLN A C 1
ATOM 758 O O . GLN A 1 97 ? -9.492 35.5 -1.714 1 98.25 97 GLN A O 1
ATOM 763 N N . LEU A 1 98 ? -8.188 34 -0.813 1 98.75 98 LEU A N 1
ATOM 764 C CA . LEU A 1 98 ? -9.219 32.969 -0.782 1 98.75 98 LEU A CA 1
ATOM 765 C C . LEU A 1 98 ? -10.383 33.406 0.11 1 98.75 98 LEU A C 1
ATOM 767 O O . LEU A 1 98 ? -11.547 33.219 -0.255 1 98.75 98 LEU A O 1
ATOM 771 N N . GLU A 1 99 ? -10.031 33.969 1.235 1 98.06 99 GLU A N 1
ATOM 772 C CA . GLU A 1 99 ? -11.062 34.438 2.154 1 98.06 99 GLU A CA 1
ATOM 773 C C . GLU A 1 99 ? -11.906 35.531 1.52 1 98.06 99 GLU A C 1
ATOM 775 O O . GLU A 1 99 ? -13.125 35.594 1.706 1 98.06 99 GLU A O 1
ATOM 780 N N . GLU A 1 100 ? -11.211 36.375 0.808 1 98.25 100 GLU A N 1
ATOM 781 C CA . GLU A 1 100 ? -11.922 37.438 0.106 1 98.25 100 GLU A CA 1
ATOM 782 C C . GLU A 1 100 ? -12.883 36.875 -0.936 1 98.25 100 GLU A C 1
ATOM 784 O O . GLU A 1 100 ? -13.906 37.469 -1.235 1 98.25 100 GLU A O 1
ATOM 789 N N . MET A 1 101 ? -12.594 35.719 -1.414 1 98.31 101 MET A N 1
ATOM 790 C CA . MET A 1 101 ? -13.422 35.062 -2.42 1 98.31 101 MET A CA 1
ATOM 791 C C . MET A 1 101 ? -14.516 34.25 -1.763 1 98.31 101 MET A C 1
ATOM 793 O O . MET A 1 101 ? -15.352 33.656 -2.451 1 98.31 101 MET A O 1
ATOM 797 N N . GLY A 1 102 ? -14.461 34.188 -0.445 1 97.56 102 GLY A N 1
ATOM 798 C CA . GLY A 1 102 ? -15.484 33.469 0.286 1 97.56 102 GLY A CA 1
ATOM 799 C C . GLY A 1 102 ? -15.062 32.062 0.667 1 97.56 102 GLY A C 1
ATOM 800 O O . GLY A 1 102 ? -15.875 31.25 1.13 1 97.56 102 GLY A O 1
ATOM 801 N N . ALA A 1 103 ? -13.82 31.75 0.509 1 98.56 103 ALA A N 1
ATOM 802 C CA . ALA A 1 103 ? -13.312 30.406 0.782 1 98.56 103 ALA A CA 1
ATOM 803 C C . ALA A 1 103 ? -12.352 30.406 1.968 1 98.56 103 ALA A C 1
ATOM 805 O O . ALA A 1 103 ? -11.406 31.203 2.004 1 98.56 103 ALA A O 1
ATOM 806 N N . LYS A 1 104 ? -12.609 29.578 2.92 1 98.56 104 LYS A N 1
ATOM 807 C CA . LYS A 1 104 ? -11.727 29.453 4.078 1 98.56 104 LYS A CA 1
ATOM 808 C C . LYS A 1 104 ? -10.758 28.281 3.9 1 98.56 104 LYS A C 1
ATOM 810 O O . LYS A 1 104 ? -11.18 27.125 3.814 1 98.56 104 LYS A O 1
ATOM 815 N N . ALA A 1 105 ? -9.5 28.578 3.826 1 98.69 105 ALA A N 1
ATOM 816 C CA . ALA A 1 105 ? -8.469 27.547 3.85 1 98.69 105 ALA A CA 1
ATOM 817 C C . ALA A 1 105 ? -8.078 27.188 5.281 1 98.69 105 ALA A C 1
ATOM 819 O O . ALA A 1 105 ? -7.527 28.016 6.004 1 98.69 105 ALA A O 1
ATOM 820 N N . VAL A 1 106 ? -8.32 25.984 5.684 1 98.5 106 VAL A N 1
ATOM 821 C CA . VAL A 1 106 ? -7.984 25.562 7.039 1 98.5 106 VAL A CA 1
ATOM 822 C C . VAL A 1 106 ? -6.574 24.969 7.059 1 98.5 106 VAL A C 1
ATOM 824 O O . VAL A 1 106 ? -6.402 23.75 6.992 1 98.5 106 VAL A O 1
ATOM 827 N N . VAL A 1 107 ? -5.613 25.828 7.145 1 98.69 107 VAL A N 1
ATOM 828 C CA . VAL A 1 107 ? -4.207 25.438 7.082 1 98.69 107 VAL A CA 1
ATOM 829 C C . VAL A 1 107 ? -3.391 26.312 8.039 1 98.69 107 VAL A C 1
ATOM 831 O O . VAL A 1 107 ? -3.793 27.422 8.375 1 98.69 107 VAL A O 1
ATOM 834 N N . SER A 1 108 ? -2.314 25.812 8.453 1 98.75 108 SER A N 1
ATOM 835 C CA . SER A 1 108 ? -1.382 26.562 9.281 1 98.75 108 SER A CA 1
ATOM 836 C C . SER A 1 108 ? -0.722 27.688 8.484 1 98.75 108 SER A C 1
ATOM 838 O O . SER A 1 108 ? -0.768 27.688 7.25 1 98.75 108 SER A O 1
ATOM 840 N N . ASP A 1 109 ? -0.146 28.641 9.266 1 98.56 109 ASP A N 1
ATOM 841 C CA . ASP A 1 109 ? 0.604 29.719 8.633 1 98.56 109 ASP A CA 1
ATOM 842 C 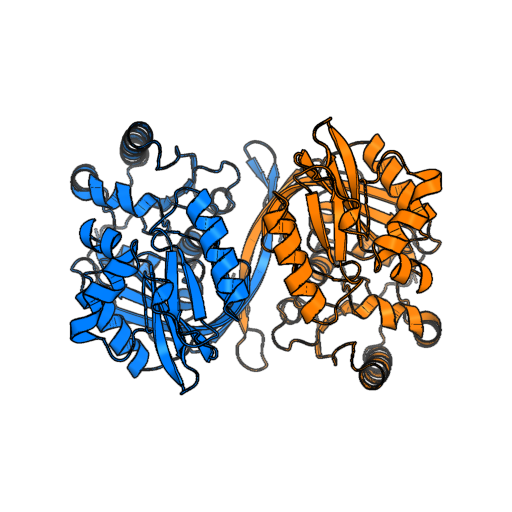C . ASP A 1 109 ? 1.837 29.172 7.91 1 98.56 109 ASP A C 1
ATOM 844 O O . ASP A 1 109 ? 2.371 28.125 8.281 1 98.56 109 ASP A O 1
ATOM 848 N N . LEU A 1 110 ? 2.27 29.906 6.891 1 98 110 LEU A N 1
ATOM 849 C CA . LEU A 1 110 ? 3.395 29.469 6.07 1 98 110 LEU A CA 1
ATOM 850 C C . LEU A 1 110 ? 4.625 29.203 6.93 1 98 110 LEU A C 1
ATOM 852 O O . LEU A 1 110 ? 5.367 28.25 6.676 1 98 110 LEU A O 1
ATOM 856 N N . GLU A 1 111 ? 4.844 30 7.922 1 97.75 111 GLU A N 1
ATOM 857 C CA . GLU A 1 111 ? 5.988 29.812 8.812 1 97.75 111 GLU A CA 1
ATOM 858 C C . GLU A 1 111 ? 5.926 28.469 9.531 1 97.75 111 GLU A C 1
ATOM 860 O O . GLU A 1 111 ? 6.926 27.766 9.617 1 97.75 111 GLU A O 1
ATOM 865 N N . SER A 1 112 ? 4.766 28.125 10.078 1 98.19 112 SER A N 1
ATOM 866 C CA . SER A 1 112 ? 4.574 26.844 10.742 1 98.19 112 SER A CA 1
ATOM 867 C C . SER A 1 112 ? 4.762 25.688 9.766 1 98.19 112 SER A C 1
ATOM 869 O O . SER A 1 112 ? 5.355 24.656 10.117 1 98.19 112 SER A O 1
ATOM 871 N N . LEU A 1 113 ? 4.219 25.891 8.531 1 98.25 113 LEU A N 1
ATOM 872 C CA . LEU A 1 113 ? 4.379 24.859 7.516 1 98.25 113 LEU A CA 1
ATOM 873 C C . LEU A 1 113 ? 5.855 24.625 7.203 1 98.25 113 LEU A C 1
ATOM 875 O O . LEU A 1 113 ? 6.305 23.484 7.125 1 98.25 113 LEU A O 1
ATOM 879 N N . GLU A 1 114 ? 6.582 25.625 7.074 1 96.62 114 GLU A N 1
ATOM 880 C CA . GLU A 1 114 ? 8.008 25.547 6.762 1 96.62 114 GLU A CA 1
ATOM 881 C C . GLU A 1 114 ? 8.789 24.906 7.906 1 96.62 114 GLU A C 1
ATOM 883 O O . GLU A 1 114 ? 9.695 24.109 7.672 1 96.62 114 GLU A O 1
ATOM 888 N N . THR A 1 115 ? 8.43 25.281 9.086 1 97.12 115 THR A N 1
ATOM 889 C CA . THR A 1 115 ? 9.062 24.672 10.258 1 97.12 115 THR A CA 1
ATOM 890 C C . THR A 1 115 ? 8.867 23.172 10.266 1 97.12 115 THR A C 1
ATOM 892 O O . THR A 1 115 ? 9.805 22.406 10.523 1 97.12 115 THR A O 1
ATOM 895 N N . CYS A 1 116 ? 7.695 22.719 9.93 1 97.12 116 CYS A N 1
ATOM 896 C CA . CYS A 1 116 ? 7.395 21.297 9.938 1 97.12 116 CYS A CA 1
ATOM 897 C C . CYS A 1 116 ? 8.039 20.594 8.742 1 97.12 116 CYS A C 1
ATOM 899 O O . CYS A 1 116 ? 8.391 19.422 8.828 1 97.12 116 CYS A O 1
ATOM 901 N N . TYR A 1 117 ? 8.234 21.312 7.672 1 95.44 117 TYR A N 1
ATOM 902 C CA . TYR A 1 117 ? 8.773 20.75 6.438 1 95.44 117 TYR A CA 1
ATOM 903 C C . TYR A 1 117 ? 10.258 20.422 6.594 1 95.44 117 TYR A C 1
ATOM 905 O O . TYR A 1 117 ? 10.742 19.453 6.012 1 95.44 117 TYR A O 1
ATOM 913 N N . ASP A 1 118 ? 10.969 21.234 7.289 1 94.88 118 ASP A N 1
ATOM 914 C CA . ASP A 1 118 ? 12.398 21.094 7.547 1 94.88 118 ASP A CA 1
ATOM 915 C C . ASP A 1 118 ? 12.648 20.453 8.914 1 94.88 118 ASP A C 1
ATOM 917 O O . ASP A 1 118 ? 12.484 21.109 9.945 1 94.88 118 ASP A O 1
ATOM 921 N N . ARG A 1 119 ? 13.125 19.281 8.914 1 93.69 119 ARG A N 1
ATOM 922 C CA . ARG A 1 119 ? 13.266 18.531 10.156 1 93.69 119 ARG A CA 1
ATOM 923 C C . ARG A 1 119 ? 14.258 19.219 11.094 1 93.69 119 ARG A C 1
ATOM 925 O O . ARG A 1 119 ? 14.102 19.172 12.312 1 93.69 119 ARG A O 1
ATOM 932 N N . VAL A 1 120 ? 15.258 19.844 10.547 1 94.19 120 VAL A N 1
ATOM 933 C CA . VAL A 1 120 ? 16.203 20.578 11.375 1 94.19 120 VAL A CA 1
ATOM 934 C C . VAL A 1 120 ? 15.492 21.75 12.062 1 94.19 120 VAL A C 1
ATOM 936 O O . VAL A 1 120 ? 15.68 21.984 13.258 1 94.19 120 VAL A O 1
ATOM 939 N N . LEU A 1 121 ? 14.656 22.453 11.328 1 95.62 121 LEU A N 1
ATOM 940 C CA . LEU A 1 121 ? 13.898 23.547 11.914 1 95.62 121 LEU A CA 1
ATOM 941 C C . LEU A 1 121 ? 12.914 23.031 12.961 1 95.62 121 LEU A C 1
ATOM 943 O O . LEU A 1 121 ? 12.719 23.672 14 1 95.62 121 LEU A O 1
ATOM 947 N N . THR A 1 122 ? 12.312 21.906 12.664 1 96.75 122 THR A N 1
ATOM 948 C CA . THR A 1 122 ? 11.383 21.312 13.609 1 96.75 122 THR A CA 1
ATOM 949 C C . THR A 1 122 ? 12.07 21.031 14.945 1 96.75 122 THR A C 1
ATOM 951 O O . THR A 1 122 ? 11.586 21.469 15.992 1 96.75 122 THR A O 1
ATOM 954 N N . PHE A 1 123 ? 13.18 20.422 14.906 1 96.19 123 PHE A N 1
ATOM 955 C CA . PHE A 1 123 ? 13.859 20 16.125 1 96.19 123 PHE A CA 1
ATOM 956 C C . PHE A 1 123 ? 14.453 21.203 16.859 1 96.19 123 PHE A C 1
ATOM 958 O O . PHE A 1 123 ? 14.477 21.25 18.094 1 96.19 123 PHE A O 1
ATOM 965 N N . ARG A 1 124 ? 14.898 22.125 16.109 1 95.69 124 ARG A N 1
ATOM 966 C CA . ARG A 1 124 ? 15.383 23.344 16.734 1 95.69 124 ARG A CA 1
ATOM 967 C C . ARG A 1 124 ? 14.25 24.062 17.469 1 95.69 124 ARG A C 1
ATOM 969 O O . ARG A 1 124 ? 14.43 24.516 18.594 1 95.69 124 ARG A O 1
ATOM 976 N N . SER A 1 125 ? 13.125 24.156 16.812 1 96.94 125 SER A N 1
ATOM 977 C CA . SER A 1 125 ? 11.969 24.828 17.406 1 96.94 125 SER A CA 1
ATOM 978 C C . SER A 1 125 ? 11.531 24.141 18.703 1 96.94 125 SER A C 1
ATOM 980 O O . SER A 1 125 ? 11.141 24.812 19.656 1 96.94 125 SER A O 1
ATOM 982 N N . LEU A 1 126 ? 11.68 22.859 18.75 1 97.81 126 LEU A N 1
ATOM 983 C CA . LEU A 1 126 ? 11.164 22.078 19.875 1 97.81 126 LEU A CA 1
ATOM 984 C C . LEU A 1 126 ? 12.219 21.938 20.969 1 97.81 126 LEU A C 1
ATOM 986 O O . LEU A 1 126 ? 11.906 21.562 22.094 1 97.81 126 LEU A O 1
ATOM 990 N N . SER A 1 127 ? 13.445 22.188 20.719 1 95.69 127 SER A N 1
ATOM 991 C CA . SER A 1 127 ? 14.586 21.828 21.547 1 95.69 127 SER A CA 1
ATOM 992 C C . SER A 1 127 ? 14.5 22.5 22.922 1 95.69 127 SER A C 1
ATOM 994 O O . SER A 1 127 ? 14.922 21.922 23.922 1 95.69 127 SER A O 1
ATOM 996 N N . GLU A 1 128 ? 14 23.656 23.031 1 92.56 128 GLU A N 1
ATOM 997 C CA . GLU A 1 128 ? 13.992 24.375 24.297 1 92.56 128 GLU A CA 1
ATOM 998 C C . GLU A 1 128 ? 12.945 23.797 25.25 1 92.56 128 GLU A C 1
ATOM 1000 O O . GLU A 1 128 ? 13.203 23.656 26.453 1 92.56 128 GLU A O 1
ATOM 1005 N N . LYS A 1 129 ? 11.852 23.406 24.719 1 95.06 129 LYS A N 1
ATOM 1006 C CA . LYS A 1 129 ? 10.727 23.031 25.578 1 95.06 129 LYS A CA 1
ATOM 1007 C C . LYS A 1 129 ? 10.531 21.531 25.594 1 95.06 129 LYS A C 1
ATOM 1009 O O . LYS A 1 129 ? 9.969 20.984 26.547 1 95.06 129 LYS A O 1
ATOM 1014 N N . PHE A 1 130 ? 11.016 20.812 24.562 1 96.5 130 PHE A N 1
ATOM 1015 C CA . PHE A 1 130 ? 10.695 19.391 24.422 1 96.5 130 PHE A CA 1
ATOM 1016 C C . PHE A 1 130 ? 11.961 18.578 24.203 1 96.5 130 PHE A C 1
ATOM 1018 O O . PHE A 1 130 ? 11.938 17.578 23.469 1 96.5 130 PHE A O 1
ATOM 1025 N N . SER A 1 131 ? 13.031 18.891 24.75 1 93.44 131 SER A N 1
ATOM 1026 C CA . SER A 1 131 ? 14.328 18.281 24.5 1 93.44 131 SER A CA 1
ATOM 1027 C C . SER A 1 131 ? 14.328 16.812 24.859 1 93.44 131 SER A C 1
ATOM 1029 O O . SER A 1 131 ? 14.953 16 24.172 1 93.44 131 SER A O 1
ATOM 1031 N N . CYS A 1 132 ? 13.578 16.438 25.844 1 92.69 132 CYS A N 1
ATOM 1032 C CA . CYS A 1 132 ? 13.625 15.078 26.375 1 92.69 132 CYS A CA 1
ATOM 1033 C C . CYS A 1 132 ? 12.953 14.094 25.406 1 92.69 132 CYS A C 1
ATOM 1035 O O . CYS A 1 132 ? 13.117 12.883 25.547 1 92.69 132 CYS A O 1
ATOM 1037 N N . ILE A 1 133 ? 12.211 14.609 24.469 1 95.75 133 ILE A N 1
ATOM 1038 C CA . ILE A 1 133 ? 11.492 13.68 23.594 1 95.75 133 ILE A CA 1
ATOM 1039 C C . ILE A 1 133 ? 11.961 13.852 22.156 1 95.75 133 ILE A C 1
ATOM 1041 O O . ILE A 1 133 ? 11.234 13.531 21.219 1 95.75 133 ILE A O 1
ATOM 1045 N N . LEU A 1 134 ? 13.109 14.398 21.953 1 97.12 134 LEU A N 1
ATOM 1046 C CA . LEU A 1 134 ? 13.711 14.508 20.625 1 97.12 134 LEU A CA 1
ATOM 1047 C C . LEU A 1 134 ? 14.844 13.5 20.453 1 97.12 134 LEU A C 1
ATOM 1049 O O . LEU A 1 134 ? 15.625 13.281 21.391 1 97.12 134 LEU A O 1
ATOM 1053 N N . PRO A 1 135 ? 14.906 12.867 19.359 1 96.31 135 PRO A N 1
ATOM 1054 C CA . PRO A 1 135 ? 16.062 12 19.109 1 96.31 135 PRO A CA 1
ATOM 1055 C C . PRO A 1 135 ? 17.344 12.781 18.891 1 96.31 135 PRO A C 1
ATOM 1057 O O . PRO A 1 135 ? 17.312 13.898 18.375 1 96.31 135 PRO A O 1
ATOM 1060 N N . LEU A 1 136 ? 18.438 12.211 19.281 1 94.06 136 LEU A N 1
ATOM 1061 C CA . LEU A 1 136 ? 19.719 12.797 18.891 1 94.06 136 LEU A CA 1
ATOM 1062 C C . LEU A 1 136 ? 19.797 12.945 17.375 1 94.06 136 LEU A C 1
ATOM 1064 O O . LEU A 1 136 ? 19.531 12 16.641 1 94.06 136 LEU A O 1
ATOM 1068 N N . THR A 1 137 ? 20.062 14.117 16.922 1 94.81 137 THR A N 1
ATOM 1069 C CA . THR A 1 137 ? 20.062 14.438 15.492 1 94.81 137 THR A CA 1
ATOM 1070 C C . THR A 1 137 ? 21.297 15.242 15.109 1 94.81 137 THR A C 1
ATOM 1072 O O . THR A 1 137 ? 21.703 16.141 15.844 1 94.81 137 THR A O 1
ATOM 1075 N N . THR A 1 138 ? 21.938 14.891 14.055 1 94.5 138 THR A N 1
ATOM 1076 C CA . THR A 1 138 ? 23.047 15.672 13.539 1 94.5 138 THR A CA 1
ATOM 1077 C C . THR A 1 138 ? 23 15.75 12.016 1 94.5 138 THR A C 1
ATOM 1079 O O . THR A 1 138 ? 22.453 14.859 11.359 1 94.5 138 THR A O 1
ATOM 1082 N N . THR A 1 139 ? 23.469 16.797 11.453 1 92.38 139 THR A N 1
ATOM 1083 C CA . THR A 1 139 ? 23.609 16.938 10.008 1 92.38 139 THR A CA 1
ATOM 1084 C C . THR A 1 139 ? 25.031 16.609 9.57 1 92.38 139 THR A C 1
ATOM 1086 O O . THR A 1 139 ? 25.328 16.562 8.367 1 92.38 139 THR A O 1
ATOM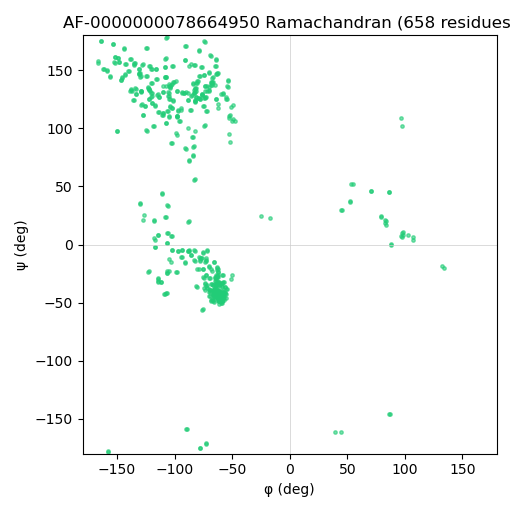 1089 N N . ASP A 1 140 ? 25.922 16.375 10.547 1 92.5 140 ASP A N 1
ATOM 1090 C CA . ASP A 1 140 ? 27.328 16.094 10.281 1 92.5 140 ASP A CA 1
ATOM 1091 C C . ASP A 1 140 ? 27.625 14.602 10.477 1 92.5 140 ASP A C 1
ATOM 1093 O O . ASP A 1 140 ? 27.688 14.117 11.609 1 92.5 140 ASP A O 1
ATOM 1097 N N . PRO A 1 141 ? 27.875 13.945 9.398 1 91.62 141 PRO A N 1
ATOM 1098 C CA . PRO A 1 141 ? 28.141 12.508 9.523 1 91.62 141 PRO A CA 1
ATOM 1099 C C . PRO A 1 141 ? 29.391 12.203 10.352 1 91.62 141 PRO A C 1
ATOM 1101 O O . PRO A 1 141 ? 29.516 11.102 10.883 1 91.62 141 PRO A O 1
ATOM 1104 N N . TYR A 1 142 ? 30.266 13.109 10.5 1 91.5 142 TYR A N 1
ATOM 1105 C CA . TYR A 1 142 ? 31.516 12.891 11.211 1 91.5 142 TYR A CA 1
ATOM 1106 C C . TYR A 1 142 ? 31.297 12.898 12.719 1 91.5 142 TYR A C 1
ATOM 1108 O O . TYR A 1 142 ? 32.188 12.492 13.484 1 91.5 142 TYR A O 1
ATOM 1116 N N . GLU A 1 143 ? 30.125 13.32 13.102 1 94.06 143 GLU A N 1
ATOM 1117 C CA . GLU A 1 143 ? 29.781 13.336 14.523 1 94.06 143 GLU A CA 1
ATOM 1118 C C . GLU A 1 143 ? 29.234 11.984 14.977 1 94.06 143 GLU A C 1
ATOM 1120 O O . GLU A 1 143 ? 29.094 11.734 16.172 1 94.06 143 GLU A O 1
ATOM 1125 N N . ILE A 1 144 ? 28.984 11.125 14.055 1 93.5 144 ILE A N 1
ATOM 1126 C CA . ILE A 1 144 ? 28.391 9.82 14.367 1 93.5 144 ILE A CA 1
ATOM 1127 C C . ILE A 1 144 ? 29.469 8.898 14.93 1 93.5 144 ILE A C 1
ATOM 1129 O O . ILE A 1 144 ? 30.469 8.633 14.273 1 93.5 144 ILE A O 1
ATOM 1133 N N . LYS A 1 145 ? 29.188 8.344 16.141 1 90.5 145 LYS A N 1
ATOM 1134 C CA . LYS A 1 145 ? 30.203 7.508 16.781 1 90.5 145 LYS A CA 1
ATOM 1135 C C . LYS A 1 145 ? 29.641 6.113 17.078 1 90.5 145 LYS A C 1
ATOM 1137 O O . LYS A 1 145 ? 30.406 5.176 17.328 1 90.5 145 LYS A O 1
ATOM 1142 N N . GLU A 1 146 ? 28.422 6.074 17.172 1 93.5 146 GLU A N 1
ATOM 1143 C CA . GLU A 1 146 ? 27.781 4.809 17.516 1 93.5 146 GLU A CA 1
ATOM 1144 C C . GLU A 1 146 ? 26.75 4.41 16.453 1 93.5 146 GLU A C 1
ATOM 1146 O O . GLU A 1 146 ? 26.125 5.27 15.828 1 93.5 146 GLU A O 1
ATOM 1151 N N . PHE A 1 147 ? 26.672 3.076 16.234 1 95.69 147 PHE A N 1
ATOM 1152 C CA . PHE A 1 147 ? 25.734 2.488 15.305 1 95.69 147 PHE A CA 1
ATOM 1153 C C . PHE A 1 147 ? 24.812 1.49 16.016 1 95.69 147 PHE A C 1
ATOM 1155 O O . PHE A 1 147 ? 25.172 0.954 17.062 1 95.69 147 PHE A O 1
ATOM 1162 N N . PRO A 1 148 ? 23.641 1.267 15.523 1 96.56 148 PRO A N 1
ATOM 1163 C CA . PRO A 1 148 ? 23.094 1.803 14.273 1 96.56 148 PRO A CA 1
ATOM 1164 C C . PRO A 1 148 ? 22.531 3.213 14.43 1 96.56 148 PRO A C 1
ATOM 1166 O O . PRO A 1 148 ? 22.188 3.623 15.547 1 96.56 148 PRO A O 1
ATOM 1169 N N . ILE A 1 149 ? 22.484 3.979 13.367 1 96.56 149 ILE A N 1
ATOM 1170 C CA . ILE A 1 149 ? 21.797 5.262 13.266 1 96.56 149 ILE A CA 1
ATOM 1171 C C . ILE A 1 149 ? 20.828 5.238 12.094 1 96.56 149 ILE A C 1
ATOM 1173 O O . ILE A 1 149 ? 20.812 4.285 11.312 1 96.56 149 ILE A O 1
ATOM 1177 N N . PHE A 1 150 ? 20.031 6.215 12.055 1 95.38 150 PHE A N 1
ATOM 1178 C CA . PHE A 1 150 ? 19.047 6.312 10.984 1 95.38 150 PHE A CA 1
ATOM 1179 C C . PHE A 1 150 ? 19.25 7.586 10.172 1 95.38 150 PHE A C 1
ATOM 1181 O O . PHE A 1 150 ? 19.328 8.68 10.734 1 95.38 150 PHE A O 1
ATOM 1188 N N . ALA A 1 151 ? 19.344 7.418 8.883 1 92.56 151 ALA A N 1
ATOM 1189 C CA . ALA A 1 151 ? 19.484 8.555 7.973 1 92.56 151 ALA A CA 1
ATOM 1190 C C . ALA A 1 151 ? 18.172 8.836 7.246 1 92.56 151 ALA A C 1
ATOM 1192 O O . ALA A 1 151 ? 17.469 7.91 6.832 1 92.56 151 ALA A O 1
ATOM 1193 N N . LYS A 1 152 ? 17.812 10.102 7.105 1 90.81 152 LYS A N 1
ATOM 1194 C CA . LYS A 1 152 ? 16.625 10.492 6.344 1 90.81 152 LYS A CA 1
ATOM 1195 C C . LYS A 1 152 ? 16.781 11.891 5.766 1 90.81 152 LYS A C 1
ATOM 1197 O O . LYS A 1 152 ? 17.562 12.703 6.273 1 90.81 152 LYS A O 1
ATOM 1202 N N . PRO A 1 153 ? 16.047 12.18 4.723 1 89.19 153 PRO A N 1
ATOM 1203 C CA . PRO A 1 153 ? 16.125 13.523 4.156 1 89.19 153 PRO A CA 1
ATOM 1204 C C . PRO A 1 153 ? 15.633 14.602 5.121 1 89.19 153 PRO A C 1
ATOM 1206 O O . PRO A 1 153 ? 14.672 14.375 5.859 1 89.19 153 PRO A O 1
ATOM 1209 N N . ARG A 1 154 ? 16.219 15.695 5.023 1 90.69 154 ARG A N 1
ATOM 1210 C CA . ARG A 1 154 ? 15.875 16.844 5.848 1 90.69 154 ARG A CA 1
ATOM 1211 C C . ARG A 1 154 ? 14.508 17.406 5.477 1 90.69 154 ARG A C 1
ATOM 1213 O O . ARG A 1 154 ? 13.727 17.781 6.352 1 90.69 154 ARG A O 1
ATOM 1220 N N . ARG A 1 155 ? 14.156 17.453 4.125 1 88.12 155 ARG A N 1
ATOM 1221 C CA . ARG A 1 155 ? 12.953 18.109 3.629 1 88.12 155 ARG A CA 1
ATOM 1222 C C . ARG A 1 155 ? 12.133 17.156 2.76 1 88.12 155 ARG A C 1
ATOM 1224 O O . ARG A 1 155 ? 11.344 17.594 1.926 1 88.12 155 ARG A O 1
ATOM 1231 N N . GLU A 1 156 ? 12.102 15.992 2.775 1 70.62 156 GLU A N 1
ATOM 1232 C CA . GLU A 1 156 ? 11.359 15.117 1.87 1 70.62 156 GLU A CA 1
ATOM 1233 C C . GLU A 1 156 ? 10.203 14.43 2.59 1 70.62 156 GLU A C 1
ATOM 1235 O O . GLU A 1 156 ? 10.297 14.133 3.783 1 70.62 156 GLU A O 1
ATOM 1240 N N . LYS A 1 157 ? 9.188 14.633 1.503 1 62.75 157 LYS A N 1
ATOM 1241 C CA . LYS A 1 157 ? 8.023 13.852 1.91 1 62.75 157 LYS A CA 1
ATOM 1242 C C . LYS A 1 157 ? 8.148 12.398 1.458 1 62.75 157 LYS A C 1
ATOM 1244 O O . LYS A 1 157 ? 8.727 12.117 0.404 1 62.75 157 LYS A O 1
ATOM 1249 N N . GLY A 1 158 ? 8.023 11.453 2.164 1 58.12 158 GLY A N 1
ATOM 1250 C CA . GLY A 1 158 ? 7.992 10.07 1.712 1 58.12 158 GLY A CA 1
ATOM 1251 C C . GLY A 1 158 ? 9.328 9.367 1.844 1 58.12 158 GLY A C 1
ATOM 1252 O O . GLY A 1 158 ? 10.375 10.023 1.899 1 58.12 158 GLY A O 1
ATOM 1253 N N . GLY A 1 159 ? 9.594 8.656 2.635 1 61.59 159 GLY A N 1
ATOM 1254 C CA . GLY A 1 159 ? 10.656 7.762 3.07 1 61.59 159 GLY A CA 1
ATOM 1255 C C . GLY A 1 159 ? 11.656 7.445 1.976 1 61.59 159 GLY A C 1
ATOM 1256 O O . GLY A 1 159 ? 12.375 6.453 2.055 1 61.59 159 GLY A O 1
ATOM 1257 N N . HIS A 1 160 ? 11.719 8.484 0.859 1 62.84 160 HIS A N 1
ATOM 1258 C CA . HIS A 1 160 ? 12.695 8.195 -0.192 1 62.84 160 HIS A CA 1
ATOM 1259 C C . HIS A 1 160 ? 14.117 8.445 0.292 1 62.84 160 HIS A C 1
ATOM 1261 O O . HIS A 1 160 ? 14.406 9.492 0.872 1 62.84 160 HIS A O 1
ATOM 1267 N N . TYR A 1 161 ? 14.867 7.516 0.611 1 73.69 161 TYR A N 1
ATOM 1268 C CA . TYR A 1 161 ? 16.281 7.543 0.936 1 73.69 161 TYR A CA 1
ATOM 1269 C C . TYR A 1 161 ? 16.516 7.352 2.432 1 73.69 161 TYR A C 1
ATOM 1271 O O . TYR A 1 161 ? 17.578 7.664 2.951 1 73.69 161 TYR A O 1
ATOM 1279 N N . ALA A 1 162 ? 15.492 7.137 3.068 1 86 162 ALA A N 1
ATOM 1280 C CA . ALA A 1 162 ? 15.656 6.801 4.48 1 86 162 ALA A CA 1
ATOM 1281 C C . ALA A 1 162 ? 16.281 5.418 4.645 1 86 162 ALA A C 1
ATOM 1283 O O . ALA A 1 162 ? 15.945 4.488 3.9 1 86 162 ALA A O 1
ATOM 1284 N N . ALA A 1 163 ? 17.25 5.312 5.555 1 89.06 163 ALA A N 1
ATOM 1285 C CA . ALA A 1 163 ? 17.906 4.023 5.727 1 89.06 163 ALA A CA 1
ATOM 1286 C C . ALA A 1 163 ? 18.516 3.898 7.121 1 89.06 163 ALA A C 1
ATOM 1288 O O . ALA A 1 163 ? 19.016 4.875 7.676 1 89.06 163 ALA A O 1
ATOM 1289 N N . ARG A 1 164 ? 18.438 2.672 7.582 1 92.94 164 ARG A N 1
ATOM 1290 C CA . ARG A 1 164 ? 19.234 2.35 8.766 1 92.94 164 ARG A CA 1
ATOM 1291 C C . ARG A 1 164 ? 20.703 2.17 8.398 1 92.94 164 ARG A C 1
ATOM 1293 O O . ARG A 1 164 ? 21.031 1.49 7.426 1 92.94 164 ARG A O 1
ATOM 1300 N N . ILE A 1 165 ? 21.547 2.807 9.047 1 94.31 165 ILE A N 1
ATOM 1301 C CA . ILE A 1 165 ? 23 2.709 8.883 1 94.31 165 ILE A CA 1
ATOM 1302 C C . ILE A 1 165 ? 23.578 1.853 10 1 94.31 165 ILE A C 1
ATOM 1304 O O . ILE A 1 165 ? 23.578 2.254 11.172 1 94.31 165 ILE A O 1
ATOM 1308 N N . ASP A 1 166 ? 24.172 0.757 9.602 1 93.94 166 ASP A N 1
ATOM 1309 C CA . ASP A 1 166 ? 24.516 -0.232 10.617 1 93.94 166 ASP A CA 1
ATOM 1310 C C . ASP A 1 166 ? 25.984 -0.111 11.023 1 93.94 166 ASP A C 1
ATOM 1312 O O . ASP A 1 166 ? 26.375 -0.583 12.094 1 93.94 166 ASP A O 1
ATOM 1316 N N . ASP A 1 167 ? 26.844 0.459 10.125 1 94.06 167 ASP A N 1
ATOM 1317 C CA . ASP A 1 167 ? 28.266 0.563 10.414 1 94.06 167 ASP A CA 1
ATOM 1318 C C . ASP A 1 167 ? 28.922 1.658 9.578 1 94.06 167 ASP A C 1
ATOM 1320 O O . ASP A 1 167 ? 28.25 2.361 8.828 1 94.06 167 ASP A O 1
ATOM 1324 N N . GLN A 1 168 ? 30.203 1.753 9.781 1 94.06 168 GLN A N 1
ATOM 1325 C CA . GLN A 1 168 ? 30.969 2.812 9.133 1 94.06 168 GLN A CA 1
ATOM 1326 C C . GLN A 1 168 ? 30.953 2.643 7.613 1 94.06 168 GLN A C 1
ATOM 1328 O O . GLN A 1 168 ? 30.953 3.629 6.871 1 94.06 168 GLN A O 1
ATOM 1333 N N . ASN A 1 169 ? 30.953 1.439 7.152 1 90.69 169 ASN A N 1
ATOM 1334 C CA . ASN A 1 169 ? 30.891 1.187 5.715 1 90.69 169 ASN A CA 1
ATOM 1335 C C . ASN A 1 169 ? 29.594 1.683 5.109 1 90.69 169 ASN A C 1
ATOM 1337 O O . ASN A 1 169 ? 29.594 2.312 4.047 1 90.69 169 ASN A O 1
ATOM 1341 N N . ASP A 1 170 ? 28.516 1.388 5.82 1 91.19 170 ASP A N 1
ATOM 1342 C CA . ASP A 1 170 ? 27.219 1.909 5.406 1 91.19 170 ASP A CA 1
ATOM 1343 C C . ASP A 1 170 ? 27.234 3.434 5.324 1 91.19 170 ASP A C 1
ATOM 1345 O O . ASP A 1 170 ? 26.766 4.016 4.344 1 91.19 170 ASP A O 1
ATOM 1349 N N . LEU A 1 171 ? 27.766 4.016 6.305 1 93.19 171 LEU A N 1
ATOM 1350 C CA . LEU A 1 171 ? 27.797 5.469 6.406 1 93.19 171 LEU A CA 1
ATOM 1351 C C . LEU A 1 171 ? 28.594 6.074 5.258 1 93.19 171 LEU A C 1
ATOM 1353 O O . LEU A 1 171 ? 28.141 7.023 4.609 1 93.19 171 LEU A O 1
ATOM 1357 N N . ASN A 1 172 ? 29.719 5.48 4.992 1 91.06 172 ASN A N 1
ATOM 1358 C CA . ASN A 1 172 ? 30.578 5.973 3.922 1 91.06 172 ASN A CA 1
ATOM 1359 C C . ASN A 1 172 ? 29.875 5.902 2.566 1 91.06 172 ASN A C 1
ATOM 1361 O O . ASN A 1 172 ? 29.969 6.84 1.771 1 91.06 172 ASN A O 1
ATOM 1365 N N . TYR A 1 173 ? 29.328 4.812 2.342 1 89.06 173 TYR A N 1
ATOM 1366 C CA . TYR A 1 173 ? 28.594 4.648 1.091 1 89.06 173 TYR A CA 1
ATOM 1367 C C . TYR A 1 173 ? 27.469 5.676 0.974 1 89.06 173 TYR A C 1
ATOM 1369 O O . TYR A 1 173 ? 27.328 6.332 -0.062 1 89.06 173 TYR A O 1
ATOM 1377 N N . PHE A 1 174 ? 26.75 5.785 2.086 1 87.06 174 PHE A N 1
ATOM 1378 C CA . PHE A 1 174 ? 25.609 6.699 2.104 1 87.06 174 PHE A CA 1
ATOM 1379 C C . PHE A 1 174 ? 26.062 8.125 1.83 1 87.06 174 PHE A C 1
ATOM 1381 O O . PHE A 1 174 ? 25.453 8.836 1.028 1 87.06 174 PHE A O 1
ATOM 1388 N N . ILE A 1 175 ? 27.094 8.516 2.4 1 87 175 ILE A N 1
ATOM 1389 C CA . ILE A 1 175 ? 27.641 9.859 2.227 1 87 175 ILE A CA 1
ATOM 1390 C C . ILE A 1 175 ? 28.078 10.055 0.776 1 87 175 ILE A C 1
ATOM 1392 O O . ILE A 1 175 ? 27.828 11.102 0.178 1 87 175 ILE A O 1
ATOM 1396 N N . SER A 1 176 ? 28.672 9.047 0.286 1 85.06 176 SER A N 1
ATOM 1397 C CA . SER A 1 176 ? 29.172 9.148 -1.081 1 85.06 176 SER A CA 1
ATOM 1398 C C . SER A 1 176 ? 28.031 9.273 -2.082 1 85.06 176 SER A C 1
ATOM 1400 O O . SER A 1 176 ? 28.141 10.008 -3.068 1 85.06 176 SER A O 1
ATOM 1402 N N . LYS A 1 177 ? 27.062 8.539 -1.89 1 80.38 177 LYS A N 1
ATOM 1403 C CA . LYS A 1 177 ? 25.906 8.562 -2.785 1 80.38 177 LYS A CA 1
ATOM 1404 C C . LYS A 1 177 ? 25.203 9.914 -2.76 1 80.38 177 LYS A C 1
ATOM 1406 O O . LYS A 1 177 ? 24.812 10.43 -3.803 1 80.38 177 LYS A O 1
ATOM 1411 N N . PHE A 1 178 ? 25.078 10.508 -1.68 1 76.5 178 PHE A N 1
ATOM 1412 C CA . PHE A 1 178 ? 24.344 11.758 -1.538 1 76.5 178 PHE A CA 1
ATOM 1413 C C . PHE A 1 178 ? 25.203 12.938 -1.949 1 76.5 178 PHE A C 1
ATOM 1415 O O . PHE A 1 178 ? 24.688 13.961 -2.414 1 76.5 178 PHE A O 1
ATOM 1422 N N . LYS A 1 179 ? 26.5 12.891 -1.679 1 70 179 LYS A N 1
ATOM 1423 C CA . LYS A 1 179 ? 27.391 13.938 -2.148 1 70 179 LYS A CA 1
ATOM 1424 C C . LYS A 1 179 ? 27.312 14.086 -3.666 1 70 179 LYS A C 1
ATOM 1426 O O . LYS A 1 179 ? 27.297 15.211 -4.184 1 70 179 LYS A O 1
ATOM 1431 N N . ASN A 1 180 ? 27.25 13.039 -4.258 1 64.62 180 ASN A N 1
ATOM 1432 C CA . ASN A 1 180 ? 27.266 13.023 -5.719 1 64.62 180 ASN A CA 1
ATOM 1433 C C . ASN A 1 180 ? 25.969 13.586 -6.297 1 64.62 180 ASN A C 1
ATOM 1435 O O . ASN A 1 180 ? 25.953 14.125 -7.402 1 64.62 180 ASN A O 1
ATOM 1439 N N . GLU A 1 181 ? 24.953 13.453 -5.602 1 62.22 181 GLU A N 1
ATOM 1440 C CA . GLU A 1 181 ? 23.672 13.938 -6.113 1 62.22 181 GLU A CA 1
ATOM 1441 C C . GLU A 1 181 ? 23.453 15.398 -5.758 1 62.22 181 GLU A C 1
ATOM 1443 O O . GLU A 1 181 ? 22.359 15.93 -5.953 1 62.22 181 GLU A O 1
ATOM 1448 N N . ASN A 1 182 ? 24.609 16.141 -5.438 1 48.38 182 ASN A N 1
ATOM 1449 C CA . ASN A 1 182 ? 24.594 17.531 -5.023 1 48.38 182 ASN A CA 1
ATOM 1450 C C . ASN A 1 182 ? 23.5 17.797 -3.994 1 48.38 182 ASN A C 1
ATOM 1452 O O . ASN A 1 182 ? 22.828 18.828 -4.043 1 48.38 182 ASN A O 1
ATOM 1456 N N . LYS A 1 183 ? 23.234 16.875 -3.305 1 56.69 183 LYS A N 1
ATOM 1457 C CA . LYS A 1 183 ? 22.188 16.984 -2.283 1 56.69 183 LYS A CA 1
ATOM 1458 C C . LYS A 1 183 ? 22.797 17.062 -0.886 1 56.69 183 LYS A C 1
ATOM 1460 O O . LYS A 1 183 ? 22.188 16.625 0.087 1 56.69 183 LYS A O 1
ATOM 1465 N N . ARG A 1 184 ? 24.125 17.781 -0.877 1 51.97 184 ARG A N 1
ATOM 1466 C CA . ARG A 1 184 ? 24.797 18 0.4 1 51.97 184 ARG A CA 1
ATOM 1467 C C . ARG A 1 184 ? 23.969 18.875 1.32 1 51.97 184 ARG A C 1
ATOM 1469 O O . ARG A 1 184 ? 23.453 19.922 0.899 1 51.97 184 ARG A O 1
ATOM 1476 N N . GLY A 1 185 ? 23.547 18.344 2.467 1 60.41 185 GLY A N 1
ATOM 1477 C CA . GLY A 1 185 ? 22.75 19.078 3.441 1 60.41 185 GLY A CA 1
ATOM 1478 C C . GLY A 1 185 ? 21.281 18.703 3.404 1 60.41 185 GLY A C 1
ATOM 1479 O O . GLY A 1 185 ? 20.484 19.203 4.199 1 60.41 185 GLY A O 1
ATOM 1480 N N . ASP A 1 186 ? 21.094 17.719 2.646 1 81.38 186 ASP A N 1
ATOM 1481 C CA . ASP A 1 186 ? 19.688 17.359 2.436 1 81.38 186 ASP A CA 1
ATOM 1482 C C . ASP A 1 186 ? 19.328 16.078 3.184 1 81.38 186 ASP A C 1
ATOM 1484 O O . ASP A 1 186 ? 18.234 15.547 3.016 1 81.38 186 ASP A O 1
ATOM 1488 N N . ILE A 1 187 ? 20.422 15.664 4.121 1 88.25 187 ILE A N 1
ATOM 1489 C CA . ILE A 1 187 ? 20.188 14.461 4.91 1 88.25 187 ILE A CA 1
ATOM 1490 C C . ILE A 1 187 ? 20.453 14.75 6.383 1 88.25 187 ILE A C 1
ATOM 1492 O O . ILE A 1 187 ? 21.391 15.5 6.719 1 88.25 187 ILE A O 1
ATOM 1496 N N . ILE A 1 188 ? 19.719 14.156 7.211 1 92.56 188 ILE A N 1
ATOM 1497 C CA . ILE A 1 188 ? 19.969 14.203 8.648 1 92.56 188 ILE A CA 1
ATOM 1498 C C . ILE A 1 188 ? 20.188 12.789 9.172 1 92.56 188 ILE A C 1
ATOM 1500 O O . ILE A 1 188 ? 19.703 11.82 8.586 1 92.56 188 ILE A O 1
ATOM 1504 N N . PHE A 1 189 ? 20.984 12.711 10.227 1 94.12 189 PHE A N 1
ATOM 1505 C CA . PHE A 1 189 ? 21.266 11.461 10.922 1 94.12 189 PHE A CA 1
ATOM 1506 C C . PHE A 1 189 ? 20.719 11.5 12.344 1 94.12 189 PHE A C 1
ATOM 1508 O O . PHE A 1 189 ? 20.984 12.438 13.094 1 94.12 189 PHE A O 1
ATOM 1515 N N . GLN A 1 190 ? 19.953 10.461 12.664 1 95.69 190 GLN A N 1
ATOM 1516 C CA . GLN A 1 190 ? 19.312 10.406 13.969 1 95.69 190 GLN A CA 1
ATOM 1517 C C . GLN A 1 190 ? 19.609 9.086 14.672 1 95.69 190 GLN A C 1
ATOM 1519 O O . GLN A 1 190 ? 19.953 8.102 14.023 1 95.69 190 GLN A O 1
ATOM 1524 N N . GLU A 1 191 ? 19.531 9.141 16.016 1 95.88 191 GLU A N 1
ATOM 1525 C CA . GLU A 1 191 ? 19.594 7.883 16.75 1 95.88 191 GLU A CA 1
ATOM 1526 C C . GLU A 1 191 ? 18.547 6.887 16.25 1 95.88 191 GLU A C 1
ATOM 1528 O O . GLU A 1 191 ? 17.453 7.281 15.867 1 95.88 191 GLU A O 1
ATOM 1533 N N . TYR A 1 192 ? 19.016 5.637 16.203 1 96.69 192 TYR A N 1
ATOM 1534 C CA . TYR A 1 192 ? 18.078 4.586 15.797 1 96.69 192 TYR A CA 1
ATOM 1535 C C . TYR A 1 192 ? 17.094 4.281 16.906 1 96.69 192 TYR A C 1
ATOM 1537 O O . TYR A 1 192 ? 17.484 4.066 18.062 1 96.69 192 TYR A O 1
ATOM 1545 N N . LEU A 1 193 ? 15.789 4.309 16.625 1 97.44 193 LEU A N 1
ATOM 1546 C CA . LEU A 1 193 ? 14.703 4.016 17.562 1 97.44 193 LEU A CA 1
ATOM 1547 C C . LEU A 1 193 ? 14.062 2.67 17.234 1 97.44 193 LEU A C 1
ATOM 1549 O O . LEU A 1 193 ? 13.25 2.568 16.312 1 97.44 193 LEU A O 1
ATOM 1553 N N . PRO A 1 194 ? 14.352 1.662 18.016 1 96.12 194 PRO A N 1
ATOM 1554 C CA . PRO A 1 194 ? 13.938 0.307 17.641 1 96.12 194 PRO A CA 1
ATOM 1555 C C . PRO A 1 194 ? 12.531 -0.04 18.141 1 96.12 194 PRO A C 1
ATOM 1557 O O . PRO A 1 194 ? 11.992 -1.095 17.797 1 96.12 194 PRO A O 1
ATOM 1560 N N . GLY A 1 195 ? 11.969 0.804 18.875 1 96.25 195 GLY A N 1
ATOM 1561 C CA . GLY A 1 195 ? 10.75 0.427 19.578 1 96.25 195 GLY A CA 1
ATOM 1562 C C . GLY A 1 195 ? 9.492 0.708 18.781 1 96.25 195 GLY A C 1
ATOM 1563 O O . GLY A 1 195 ? 9.531 0.795 17.562 1 96.25 195 GLY A O 1
ATOM 1564 N N . THR A 1 196 ? 8.359 0.807 19.453 1 96.19 196 THR A N 1
ATOM 1565 C CA . THR A 1 196 ? 7.031 0.932 18.875 1 96.19 196 THR A CA 1
ATOM 1566 C C . THR A 1 196 ? 6.867 2.281 18.188 1 96.19 196 THR A C 1
ATOM 1568 O O . THR A 1 196 ? 7.324 3.307 18.688 1 96.19 196 THR A O 1
ATOM 1571 N N . GLU A 1 197 ? 6.238 2.289 17.047 1 97.31 197 GLU A N 1
ATOM 1572 C CA . GLU A 1 197 ? 5.965 3.502 16.281 1 97.31 197 GLU A CA 1
ATOM 1573 C C . GLU A 1 197 ? 4.52 3.959 16.484 1 97.31 197 GLU A C 1
ATOM 1575 O O . GLU A 1 197 ? 3.6 3.141 16.484 1 97.31 197 GLU A O 1
ATOM 1580 N N . TYR A 1 198 ? 4.379 5.305 16.594 1 97.88 198 TYR A N 1
ATOM 1581 C CA . TYR A 1 198 ? 3.07 5.906 16.828 1 97.88 198 TYR A CA 1
ATOM 1582 C C . TYR A 1 198 ? 2.811 7.047 15.844 1 97.88 198 TYR A C 1
ATOM 1584 O O . TYR A 1 198 ? 3.75 7.684 15.359 1 97.88 198 TYR A O 1
ATOM 1592 N N . THR A 1 199 ? 1.595 7.223 15.578 1 98.5 199 THR A N 1
ATOM 1593 C CA . THR A 1 199 ? 1.115 8.477 15.008 1 98.5 199 THR A CA 1
ATOM 1594 C C . THR A 1 199 ? 0.055 9.109 15.898 1 98.5 199 THR A C 1
ATOM 1596 O O . THR A 1 199 ? -0.823 8.414 16.422 1 98.5 199 THR A O 1
ATOM 1599 N N . ILE A 1 200 ? 0.165 10.328 16.156 1 98.88 200 ILE A N 1
ATOM 1600 C CA . ILE A 1 200 ? -0.822 11.062 16.938 1 98.88 200 ILE A CA 1
ATOM 1601 C C . ILE A 1 200 ? -1.503 12.109 16.047 1 98.88 200 ILE A C 1
ATOM 1603 O O . ILE A 1 200 ? -0.867 13.07 15.609 1 98.88 200 ILE A O 1
ATOM 1607 N N . ASP A 1 201 ? -2.76 11.914 15.82 1 98.88 201 ASP A N 1
ATOM 1608 C CA . ASP A 1 201 ? -3.555 12.922 15.117 1 98.88 201 ASP A CA 1
ATOM 1609 C C . ASP A 1 201 ? -4.016 14.023 16.078 1 98.88 201 ASP A C 1
ATOM 1611 O O . ASP A 1 201 ? -4.688 13.742 17.078 1 98.88 201 ASP A O 1
ATOM 1615 N N . VAL A 1 202 ? -3.686 15.203 15.758 1 98.94 202 VAL A N 1
ATOM 1616 C CA . VAL A 1 202 ? -4.055 16.344 16.609 1 98.94 202 VAL A CA 1
ATOM 1617 C C . VAL A 1 202 ? -4.918 17.312 15.805 1 98.94 202 VAL A C 1
ATOM 1619 O O . VAL A 1 202 ? -4.641 17.578 14.633 1 98.94 202 VAL A O 1
ATOM 1622 N N . LEU A 1 203 ? -5.953 17.844 16.438 1 98.94 203 LEU A N 1
ATOM 1623 C CA . LEU A 1 203 ? -6.758 18.891 15.828 1 98.94 203 LEU A CA 1
ATOM 1624 C C . LEU A 1 203 ? -6.723 20.156 16.672 1 98.94 203 LEU A C 1
ATOM 1626 O O . LEU A 1 203 ? -7.016 20.109 17.875 1 98.94 203 LEU A O 1
ATOM 1630 N N . CYS A 1 204 ? -6.293 21.203 16.094 1 98.88 204 CYS A N 1
ATOM 1631 C CA . CYS A 1 204 ? -6.387 22.547 16.688 1 98.88 204 CYS A CA 1
ATOM 1632 C C . CYS A 1 204 ? -7.523 23.328 16.047 1 98.88 204 CYS A C 1
ATOM 1634 O O . CYS A 1 204 ? -7.91 23.078 14.914 1 98.88 204 CYS A O 1
ATOM 1636 N N . ASP A 1 205 ? -8.047 24.266 16.797 1 98.44 205 ASP A N 1
ATOM 1637 C CA . ASP A 1 205 ? -9.102 25.094 16.219 1 98.44 205 ASP A CA 1
ATOM 1638 C C . ASP A 1 205 ? -8.523 26.156 15.297 1 98.44 205 ASP A C 1
ATOM 1640 O O . ASP A 1 205 ? -7.328 26.125 14.984 1 98.44 205 ASP A O 1
ATOM 1644 N N . LEU A 1 206 ? -9.32 27.047 14.773 1 98 206 LEU A N 1
ATOM 1645 C CA . LEU A 1 206 ? -8.922 28.031 13.773 1 98 206 LEU A CA 1
ATOM 1646 C C . LEU A 1 206 ? -8.062 29.125 14.398 1 98 206 LEU A C 1
ATOM 1648 O O . LEU A 1 206 ? -7.422 29.906 13.68 1 98 206 LEU A O 1
ATOM 1652 N N . GLU A 1 207 ? -8.008 29.172 15.703 1 97.81 207 GLU A N 1
ATOM 1653 C CA . GLU A 1 207 ? -7.184 30.141 16.438 1 97.81 207 GLU A CA 1
ATOM 1654 C C . GLU A 1 207 ? -5.922 29.469 16.984 1 97.81 207 GLU A C 1
ATOM 1656 O O . GLU A 1 207 ? -5.242 30.031 17.844 1 97.81 207 GLU A O 1
ATOM 1661 N N . LYS A 1 208 ? -5.699 28.219 16.594 1 98.5 208 LYS A N 1
ATOM 1662 C CA . LYS A 1 208 ? -4.473 27.469 16.875 1 98.5 208 LYS A CA 1
ATOM 1663 C C . LYS A 1 208 ? -4.477 26.938 18.297 1 98.5 208 LYS A C 1
ATOM 1665 O O . LYS A 1 208 ? -3.414 26.703 18.875 1 98.5 208 LYS A O 1
ATOM 1670 N N . ASN A 1 209 ? -5.676 26.766 18.875 1 98.44 209 ASN A N 1
ATOM 1671 C CA . ASN A 1 209 ? -5.805 26.078 20.156 1 98.44 209 ASN A CA 1
ATOM 1672 C C . ASN A 1 209 ? -6.055 24.594 19.969 1 98.44 209 ASN A C 1
ATOM 1674 O O . ASN A 1 209 ? -6.969 24.188 19.25 1 98.44 209 ASN A O 1
ATOM 1678 N N . PRO A 1 210 ? -5.254 23.766 20.703 1 98.75 210 PRO A N 1
ATOM 1679 C CA . PRO A 1 210 ? -5.473 22.328 20.562 1 98.75 210 PRO A CA 1
ATOM 1680 C C . PRO A 1 210 ? -6.812 21.875 21.141 1 98.75 210 PRO A C 1
ATOM 1682 O O . PRO A 1 210 ? -7.23 22.359 22.188 1 98.75 210 PRO A O 1
ATOM 1685 N N . LEU A 1 211 ? -7.48 21.031 20.453 1 98.75 211 LEU A N 1
ATOM 1686 C CA . LEU A 1 211 ? -8.773 20.516 20.891 1 98.75 211 LEU A CA 1
ATOM 1687 C C . LEU A 1 211 ? -8.648 19.062 21.328 1 98.75 211 LEU A C 1
ATOM 1689 O O . LEU A 1 211 ? -9.211 18.672 22.359 1 98.75 211 LEU A O 1
ATOM 1693 N N . ILE A 1 212 ? -7.895 18.234 20.578 1 98.81 212 ILE A N 1
ATOM 1694 C CA . ILE A 1 212 ? -7.855 16.812 20.875 1 98.81 212 ILE A CA 1
ATOM 1695 C C . ILE A 1 212 ? -6.629 16.188 20.219 1 98.81 212 ILE A C 1
ATOM 1697 O O . ILE A 1 212 ? -6.145 16.688 19.188 1 98.81 212 ILE A O 1
ATOM 1701 N N . ALA A 1 213 ? -6.09 15.148 20.766 1 98.88 213 ALA A N 1
ATOM 1702 C CA . ALA A 1 213 ? -5.043 14.281 20.234 1 98.88 213 ALA A CA 1
ATOM 1703 C C . ALA A 1 213 ? -5.449 12.812 20.312 1 98.88 213 ALA A C 1
ATOM 1705 O O . ALA A 1 213 ? -5.961 12.359 21.344 1 98.88 213 ALA A O 1
ATOM 1706 N N . VAL A 1 214 ? -5.289 12.07 19.234 1 98.88 214 VAL A N 1
ATOM 1707 C CA . VAL A 1 214 ? -5.699 10.672 19.172 1 98.88 214 VAL A CA 1
ATOM 1708 C C . VAL A 1 214 ? -4.508 9.805 18.766 1 98.88 214 VAL A C 1
ATOM 1710 O O . VAL A 1 214 ? -4.203 9.672 17.578 1 98.88 214 VAL A O 1
ATOM 1713 N N . PRO A 1 215 ? -3.846 9.188 19.719 1 98.69 215 PRO A N 1
ATOM 1714 C CA . PRO A 1 215 ? -2.703 8.328 19.422 1 98.69 215 PRO A CA 1
ATOM 1715 C C . PRO A 1 215 ? -3.121 6.984 18.812 1 98.69 215 PRO A C 1
ATOM 1717 O O . PRO A 1 215 ? -4.18 6.453 19.156 1 98.69 215 PRO A O 1
ATOM 1720 N N . ARG A 1 216 ? -2.318 6.508 17.953 1 98.31 216 ARG A N 1
ATOM 1721 C CA . ARG A 1 216 ? -2.467 5.141 17.469 1 98.31 216 ARG A CA 1
ATOM 1722 C C . ARG A 1 216 ? -1.106 4.484 17.25 1 98.31 216 ARG A C 1
ATOM 1724 O O . ARG A 1 216 ? -0.146 5.148 16.859 1 98.31 216 ARG A O 1
ATOM 1731 N N . ILE A 1 217 ? -1.076 3.197 17.5 1 97.88 217 ILE A N 1
ATOM 1732 C CA . ILE A 1 217 ? 0.091 2.381 17.172 1 97.88 217 ILE A CA 1
ATOM 1733 C C . ILE A 1 217 ? 0.067 1.997 15.695 1 97.88 217 ILE A C 1
ATOM 1735 O O . ILE A 1 217 ? -0.979 1.62 15.164 1 97.88 217 ILE A O 1
ATOM 1739 N N . ARG A 1 218 ? 1.18 2.182 15.047 1 97.38 218 ARG A N 1
ATOM 1740 C CA . ARG A 1 218 ? 1.342 1.707 13.68 1 97.38 218 ARG A CA 1
ATOM 1741 C C . ARG A 1 218 ? 1.747 0.237 13.648 1 97.38 218 ARG A C 1
ATOM 1743 O O . ARG A 1 218 ? 2.92 -0.086 13.453 1 97.38 218 ARG A O 1
ATOM 1750 N N . LEU A 1 219 ? 0.812 -0.666 13.727 1 95.88 219 LEU A N 1
ATOM 1751 C CA . LEU A 1 219 ? 1.081 -2.098 13.82 1 95.88 219 LEU A CA 1
ATOM 1752 C C . LEU A 1 219 ? 1.722 -2.613 12.539 1 95.88 219 LEU A C 1
ATOM 1754 O O . LEU A 1 219 ? 2.568 -3.51 12.578 1 95.88 219 LEU A O 1
ATOM 1758 N N . GLU A 1 220 ? 1.29 -2.154 11.43 1 93.88 220 GLU A N 1
ATOM 1759 C CA . GLU A 1 220 ? 1.821 -2.475 10.109 1 93.88 220 GLU A CA 1
ATOM 1760 C C . GLU A 1 220 ? 1.715 -1.278 9.172 1 93.88 220 GLU A C 1
ATOM 1762 O O . GLU A 1 220 ? 0.72 -0.55 9.195 1 93.88 220 GLU A O 1
ATOM 1767 N N . THR A 1 221 ? 2.732 -1.126 8.375 1 91 221 THR A N 1
ATOM 1768 C CA . THR A 1 221 ? 2.73 -0.055 7.391 1 91 221 THR A CA 1
ATOM 1769 C C . THR A 1 221 ? 3.109 -0.59 6.012 1 91 221 THR A C 1
ATOM 1771 O O . THR A 1 221 ? 3.848 -1.571 5.902 1 91 221 THR A O 1
ATOM 1774 N N . THR A 1 222 ? 2.514 0.031 5.023 1 85.88 222 THR A N 1
ATOM 1775 C CA . THR A 1 222 ? 2.9 -0.165 3.631 1 85.88 222 THR A CA 1
ATOM 1776 C C . THR A 1 222 ? 3.209 1.172 2.961 1 85.88 222 THR A C 1
ATOM 1778 O O . THR A 1 222 ? 2.336 2.037 2.859 1 85.88 222 THR A O 1
ATOM 1781 N N . ALA A 1 223 ? 4.426 1.318 2.494 1 80.81 223 ALA A N 1
ATOM 1782 C CA . ALA A 1 223 ? 4.863 2.57 1.885 1 80.81 223 ALA A CA 1
ATOM 1783 C C . ALA A 1 223 ? 4.586 3.756 2.805 1 80.81 223 ALA A C 1
ATOM 1785 O O . ALA A 1 223 ? 4.07 4.785 2.363 1 80.81 223 ALA A O 1
ATOM 1786 N N . GLY A 1 224 ? 4.734 3.566 3.984 1 83.94 224 GLY A N 1
ATOM 1787 C CA . GLY A 1 224 ? 4.648 4.641 4.961 1 83.94 224 GLY A CA 1
ATOM 1788 C C . GLY A 1 224 ? 3.236 4.879 5.461 1 83.94 224 GLY A C 1
ATOM 1789 O O . GLY A 1 224 ? 3.01 5.746 6.309 1 83.94 224 GLY A O 1
ATOM 1790 N N . ILE A 1 225 ? 2.311 4.109 4.961 1 88.5 225 ILE A N 1
ATOM 1791 C CA . ILE A 1 225 ? 0.915 4.289 5.336 1 88.5 225 ILE A CA 1
ATOM 1792 C C . ILE A 1 225 ? 0.458 3.119 6.203 1 88.5 225 ILE A C 1
ATOM 1794 O O . ILE A 1 225 ? 0.717 1.958 5.879 1 88.5 225 ILE A O 1
ATOM 1798 N N . SER A 1 226 ? -0.157 3.451 7.27 1 94.38 226 SER A N 1
ATOM 1799 C CA . SER A 1 226 ? -0.645 2.422 8.18 1 94.38 226 SER A CA 1
ATOM 1800 C C . SER A 1 226 ? -1.72 1.564 7.52 1 94.38 226 SER A C 1
ATOM 1802 O O . SER A 1 226 ? -2.742 2.082 7.066 1 94.38 226 SER A O 1
ATOM 1804 N N . THR A 1 227 ? -1.483 0.271 7.531 1 95.69 227 THR A N 1
ATOM 1805 C CA . THR A 1 227 ? -2.467 -0.667 7.004 1 95.69 227 THR A CA 1
ATOM 1806 C C . THR A 1 227 ? -3.164 -1.416 8.133 1 95.69 227 THR A C 1
ATOM 1808 O O . THR A 1 227 ? -4.246 -1.975 7.941 1 95.69 227 THR A O 1
ATOM 1811 N N . ARG A 1 228 ? -2.529 -1.521 9.234 1 96.06 228 ARG A N 1
ATOM 1812 C CA . ARG A 1 228 ? -3.102 -1.973 10.5 1 96.06 228 ARG A CA 1
ATOM 1813 C C . ARG A 1 228 ? -2.699 -1.049 11.641 1 96.06 228 ARG A C 1
ATOM 1815 O O . ARG A 1 228 ? -1.526 -0.693 11.773 1 96.06 228 ARG A O 1
ATOM 1822 N N . GLY A 1 229 ? -3.672 -0.632 12.375 1 96.94 229 GLY A N 1
ATOM 1823 C CA . GLY A 1 229 ? -3.385 0.279 13.469 1 96.94 229 GLY A CA 1
ATOM 1824 C C . GLY A 1 229 ? -4.324 0.11 14.648 1 96.94 229 GLY A C 1
ATOM 1825 O O . GLY A 1 229 ? -5.41 -0.452 14.508 1 96.94 229 GLY A O 1
ATOM 1826 N N . GLN A 1 230 ? -3.869 0.521 15.766 1 97.12 230 GLN A N 1
ATOM 1827 C CA . GLN A 1 230 ? -4.648 0.439 17 1 97.12 230 GLN A CA 1
ATOM 1828 C C . GLN A 1 230 ? -4.715 1.795 17.688 1 97.12 230 GLN A C 1
ATOM 1830 O O . GLN A 1 230 ? -3.701 2.307 18.172 1 97.12 230 GLN A O 1
ATOM 1835 N N . VAL A 1 231 ? -5.883 2.354 17.703 1 98.12 231 VAL A N 1
ATOM 1836 C CA . VAL A 1 231 ? -6.109 3.584 18.453 1 98.12 231 VAL A CA 1
ATOM 1837 C C . VAL A 1 231 ? -6.066 3.295 19.953 1 98.12 231 VAL A C 1
ATOM 1839 O O . VAL A 1 231 ? -6.656 2.316 20.422 1 98.12 231 VAL A O 1
ATOM 1842 N N . MET A 1 232 ? -5.367 4.094 20.641 1 96.88 232 MET A N 1
ATOM 1843 C CA . MET A 1 232 ? -5.285 3.918 22.078 1 96.88 232 MET A CA 1
ATOM 1844 C C . MET A 1 232 ? -5.359 5.262 22.797 1 96.88 232 MET A C 1
ATOM 1846 O O . MET A 1 232 ? -5.086 6.305 22.203 1 96.88 232 MET A O 1
ATOM 1850 N N . ARG A 1 233 ? -5.719 5.18 24.078 1 97 233 ARG A N 1
ATOM 1851 C CA . ARG A 1 233 ? -5.676 6.359 24.938 1 97 233 ARG A CA 1
ATOM 1852 C C . ARG A 1 233 ? -4.391 6.398 25.766 1 97 233 ARG A C 1
ATOM 1854 O O . ARG A 1 233 ? -3.949 5.371 26.281 1 97 233 ARG A O 1
ATOM 1861 N N . ASN A 1 234 ? -3.775 7.492 25.766 1 96.94 234 ASN A N 1
ATOM 1862 C CA . ASN A 1 234 ? -2.6 7.789 26.578 1 96.94 234 ASN A CA 1
ATOM 1863 C C . ASN A 1 234 ? -2.523 9.266 26.938 1 96.94 234 ASN A C 1
ATOM 1865 O O . ASN A 1 234 ? -2.051 10.078 26.141 1 96.94 234 ASN A O 1
ATOM 1869 N N . PRO A 1 235 ? -2.967 9.602 28.094 1 97.44 235 PRO A N 1
ATOM 1870 C CA . PRO A 1 235 ? -3.08 11.016 28.484 1 97.44 235 PRO A CA 1
ATOM 1871 C C . PRO A 1 235 ? -1.756 11.766 28.359 1 97.44 235 PRO A C 1
ATOM 1873 O O . PRO A 1 235 ? -1.738 12.93 27.953 1 97.44 235 PRO A O 1
ATOM 1876 N N . GLU A 1 236 ? -0.675 11.141 28.656 1 96.62 236 GLU A N 1
ATOM 1877 C CA . GLU A 1 236 ? 0.627 11.797 28.594 1 96.62 236 GLU A CA 1
ATOM 1878 C C . GLU A 1 236 ? 0.998 12.141 27.156 1 96.62 236 GLU A C 1
ATOM 1880 O O . GLU A 1 236 ? 1.397 13.273 26.859 1 96.62 236 GLU A O 1
ATOM 1885 N N . ILE A 1 237 ? 0.867 11.188 26.25 1 97.5 237 ILE A N 1
ATOM 1886 C CA . ILE A 1 237 ? 1.157 11.398 24.828 1 97.5 237 ILE A CA 1
ATOM 1887 C C . ILE A 1 237 ? 0.212 12.461 24.266 1 97.5 237 ILE A C 1
ATOM 1889 O O . ILE A 1 237 ? 0.636 13.344 23.516 1 97.5 237 ILE A O 1
ATOM 1893 N N . GLU A 1 238 ? -1.043 12.344 24.641 1 98.62 238 GLU A N 1
ATOM 1894 C CA . GLU A 1 238 ? -2.059 13.281 24.156 1 98.62 238 GLU A CA 1
ATOM 1895 C C . GLU A 1 238 ? -1.724 14.711 24.562 1 98.62 238 GLU A C 1
ATOM 1897 O O . GLU A 1 238 ? -1.684 15.609 23.719 1 98.62 238 GLU A O 1
ATOM 1902 N N . GLN A 1 239 ? -1.402 14.898 25.797 1 98.25 239 GLN A N 1
ATOM 1903 C CA . GLN A 1 239 ? -1.094 16.234 26.297 1 98.25 239 GLN A CA 1
ATOM 1904 C C . GLN A 1 239 ? 0.188 16.766 25.672 1 98.25 239 GLN A C 1
ATOM 1906 O O . GLN A 1 239 ? 0.25 17.938 25.281 1 98.25 239 GLN A O 1
ATOM 1911 N N . THR A 1 240 ? 1.166 15.93 25.578 1 98.19 240 THR A N 1
ATOM 1912 C CA . THR A 1 240 ? 2.441 16.328 25 1 98.19 240 THR A CA 1
ATOM 1913 C C . THR A 1 240 ? 2.258 16.766 23.547 1 98.19 240 THR A C 1
ATOM 1915 O O . THR A 1 240 ? 2.762 17.812 23.141 1 98.19 240 THR A O 1
ATOM 1918 N N . CYS A 1 241 ? 1.523 16.047 22.781 1 98.81 241 CYS A N 1
ATOM 1919 C CA . CYS A 1 241 ? 1.368 16.328 21.359 1 98.81 241 CYS A CA 1
ATOM 1920 C C . CYS A 1 241 ? 0.48 17.547 21.141 1 98.81 241 CYS A C 1
ATOM 1922 O O . CYS A 1 241 ? 0.686 18.312 20.203 1 98.81 241 CYS A O 1
ATOM 1924 N N . MET A 1 242 ? -0.503 17.734 22.016 1 98.88 242 MET A N 1
ATOM 1925 C CA . MET A 1 242 ? -1.272 18.984 21.969 1 98.88 242 MET A CA 1
ATOM 1926 C C . MET A 1 242 ? -0.384 20.188 22.25 1 98.88 242 MET A C 1
ATOM 1928 O O . MET A 1 242 ? -0.484 21.203 21.578 1 98.88 242 MET A O 1
ATOM 1932 N N . SER A 1 243 ? 0.505 20.031 23.203 1 98.75 243 SER A N 1
ATOM 1933 C CA . SER A 1 243 ? 1.426 21.109 23.547 1 98.75 243 SER A CA 1
ATOM 1934 C C . SER A 1 243 ? 2.379 21.406 22.391 1 98.75 243 SER A C 1
ATOM 1936 O O . SER A 1 243 ? 2.701 22.562 22.125 1 98.75 243 SER A O 1
ATOM 1938 N N . ILE A 1 244 ? 2.84 20.375 21.719 1 98.81 244 ILE A N 1
ATOM 1939 C CA . ILE A 1 244 ? 3.721 20.547 20.578 1 98.81 244 ILE A CA 1
ATOM 1940 C C . ILE A 1 244 ? 2.992 21.297 19.469 1 98.81 244 ILE A C 1
ATOM 1942 O O . ILE A 1 244 ? 3.537 22.234 18.891 1 98.81 244 ILE A O 1
ATOM 1946 N N . ALA A 1 245 ? 1.751 20.906 19.219 1 98.88 245 ALA A N 1
ATOM 1947 C CA . ALA A 1 245 ? 0.959 21.562 18.188 1 98.88 245 ALA A CA 1
ATOM 1948 C C . ALA A 1 245 ? 0.753 23.031 18.5 1 98.88 245 ALA A C 1
ATOM 1950 O O . ALA A 1 245 ?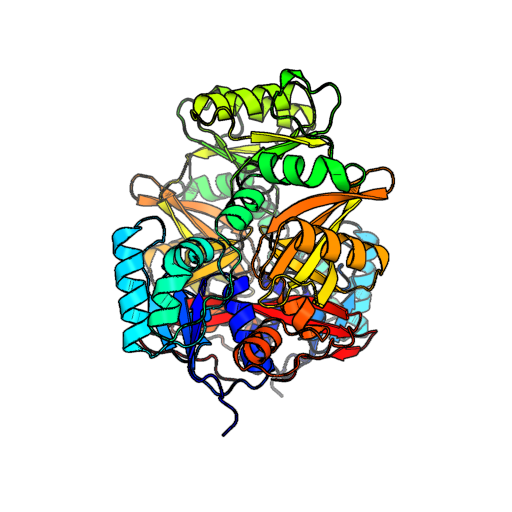 0.85 23.891 17.609 1 98.88 245 ALA A O 1
ATOM 1951 N N . GLU A 1 246 ? 0.484 23.297 19.734 1 98.69 246 GLU A N 1
ATOM 1952 C CA . GLU A 1 246 ? 0.319 24.672 20.172 1 98.69 246 GLU A CA 1
ATOM 1953 C C . GLU A 1 246 ? 1.604 25.469 19.984 1 98.69 246 GLU A C 1
ATOM 1955 O O . GLU A 1 246 ? 1.576 26.594 19.469 1 98.69 246 GLU A O 1
ATOM 1960 N N . HIS A 1 247 ? 2.682 24.891 20.375 1 98.56 247 HIS A N 1
ATOM 1961 C CA . HIS A 1 247 ? 3.984 25.531 20.297 1 98.56 247 HIS A CA 1
ATOM 1962 C C . HIS A 1 247 ? 4.328 25.891 18.844 1 98.56 247 HIS A C 1
ATOM 1964 O O . HIS A 1 247 ? 4.82 26.984 18.578 1 98.56 247 HIS A O 1
ATOM 1970 N N . ILE A 1 248 ? 4.082 24.984 17.922 1 98.31 248 ILE A N 1
ATOM 1971 C CA . ILE A 1 248 ? 4.395 25.172 16.516 1 98.31 248 ILE A CA 1
ATOM 1972 C C . ILE A 1 248 ? 3.416 26.172 15.891 1 98.31 248 ILE A C 1
ATOM 1974 O O . ILE A 1 248 ? 3.73 26.812 14.898 1 98.31 248 ILE A O 1
ATOM 1978 N N . GLY A 1 249 ? 2.207 26.266 16.484 1 98.62 249 GLY A N 1
ATOM 1979 C CA . GLY A 1 249 ? 1.17 27.141 15.953 1 98.62 249 GLY A CA 1
ATOM 1980 C C . GLY A 1 249 ? 0.337 26.469 14.875 1 98.62 249 GLY A C 1
ATOM 1981 O O . GLY A 1 249 ? 0.05 27.078 13.844 1 98.62 249 GLY A O 1
ATOM 1982 N N . ILE A 1 250 ? -0.069 25.266 15.109 1 98.88 250 ILE A N 1
ATOM 1983 C CA . ILE A 1 250 ? -0.849 24.5 14.141 1 98.88 250 ILE A CA 1
ATOM 1984 C C . ILE A 1 250 ? -2.275 25.047 14.086 1 98.88 250 ILE A C 1
ATOM 1986 O O . ILE A 1 250 ? -2.904 25.266 15.125 1 98.88 250 ILE A O 1
ATOM 1990 N N . ARG A 1 251 ? -2.766 25.391 12.969 1 98.81 251 ARG A N 1
ATOM 1991 C CA . ARG A 1 251 ? -4.168 25.672 12.68 1 98.81 251 ARG A CA 1
ATOM 1992 C C . ARG A 1 251 ? -4.812 24.516 11.922 1 98.81 251 ARG A C 1
ATOM 1994 O O . ARG A 1 251 ? -4.395 24.188 10.812 1 98.81 251 ARG A O 1
ATOM 2001 N N . GLY A 1 252 ? -5.824 23.906 12.516 1 98.69 252 GLY A N 1
ATOM 2002 C CA . GLY A 1 252 ? -6.383 22.703 11.938 1 98.69 252 GLY A CA 1
ATOM 2003 C C . GLY A 1 252 ? -5.664 21.438 12.383 1 98.69 252 GLY A C 1
ATOM 2004 O O . GLY A 1 252 ? -5.312 21.297 13.555 1 98.69 252 GLY A O 1
ATOM 2005 N N . PRO A 1 253 ? -5.57 20.469 11.5 1 98.88 253 PRO A N 1
ATOM 2006 C CA . PRO A 1 253 ? -5.027 19.172 11.898 1 98.88 253 PRO A CA 1
ATOM 2007 C C . PRO A 1 253 ? -3.516 19.078 11.695 1 98.88 253 PRO A C 1
ATOM 2009 O O . PRO A 1 253 ? -2.945 19.828 10.914 1 98.88 253 PRO A O 1
ATOM 2012 N N . CYS A 1 254 ? -2.934 18.172 12.391 1 98.75 254 CYS A N 1
ATOM 2013 C CA . CYS A 1 254 ? -1.589 17.688 12.094 1 98.75 254 CYS A CA 1
ATOM 2014 C C . CYS A 1 254 ? -1.412 16.25 12.555 1 98.75 254 CYS A C 1
ATOM 2016 O O . CYS A 1 254 ? -2.227 15.734 13.32 1 98.75 254 CYS A O 1
ATOM 2018 N N . CYS A 1 255 ? -0.436 15.594 12.047 1 98.44 255 CYS A N 1
ATOM 2019 C CA . CYS A 1 255 ? -0.006 14.258 12.43 1 98.44 255 CYS A CA 1
ATOM 2020 C C . CYS A 1 255 ? 1.41 14.281 12.992 1 98.44 255 CYS A C 1
ATOM 2022 O O . CYS A 1 255 ? 2.35 14.68 12.305 1 98.44 255 CYS A O 1
ATOM 2024 N N . ILE A 1 256 ? 1.509 13.883 14.18 1 98.56 256 ILE A N 1
ATOM 2025 C CA . ILE A 1 256 ? 2.816 13.781 14.82 1 98.56 256 ILE A CA 1
ATOM 2026 C C . ILE A 1 256 ? 3.238 12.312 14.898 1 98.56 256 ILE A C 1
ATOM 2028 O O . ILE A 1 256 ? 2.49 11.477 15.406 1 98.56 256 ILE A O 1
ATOM 2032 N N . GLN A 1 257 ? 4.414 12.023 14.422 1 97.25 257 GLN A N 1
ATOM 2033 C CA . GLN A 1 257 ? 4.941 10.664 14.477 1 97.25 257 GLN A CA 1
ATOM 2034 C C . GLN A 1 257 ? 5.988 10.516 15.578 1 97.25 257 GLN A C 1
ATOM 2036 O O . GLN A 1 257 ? 6.832 11.398 15.758 1 97.25 257 GLN A O 1
ATOM 2041 N N . MET A 1 258 ? 5.871 9.453 16.297 1 97.94 258 MET A N 1
ATOM 2042 C CA . MET A 1 258 ? 6.793 9.156 17.391 1 97.94 258 MET A CA 1
ATOM 2043 C C . MET A 1 258 ? 7.234 7.699 17.359 1 97.94 258 MET A C 1
ATOM 2045 O O . MET A 1 258 ? 6.535 6.852 16.797 1 97.94 258 MET A O 1
ATOM 2049 N N . LYS A 1 259 ? 8.336 7.48 17.922 1 97.62 259 LYS A N 1
ATOM 2050 C CA . LYS A 1 259 ? 8.891 6.133 18.031 1 97.62 259 LYS A CA 1
ATOM 2051 C C . LYS A 1 259 ? 9.656 5.949 19.328 1 97.62 259 LYS A C 1
ATOM 2053 O O . LYS A 1 259 ? 10.352 6.859 19.781 1 97.62 259 LYS A O 1
ATOM 2058 N N . GLU A 1 260 ? 9.562 4.77 19.875 1 97.25 260 GLU A N 1
ATOM 2059 C CA . GLU A 1 260 ? 10.188 4.508 21.156 1 97.25 260 GLU A CA 1
ATOM 2060 C C . GLU A 1 260 ? 11.68 4.211 21 1 97.25 260 GLU A C 1
ATOM 2062 O O . GLU A 1 260 ? 12.078 3.498 20.078 1 97.25 260 GLU A O 1
ATOM 2067 N N . SER A 1 261 ? 12.438 4.75 21.906 1 95.88 261 SER A N 1
ATOM 2068 C CA . SER A 1 261 ? 13.852 4.391 22.016 1 95.88 261 SER A CA 1
ATOM 2069 C C . SER A 1 261 ? 14.023 2.998 22.609 1 95.88 261 SER A C 1
ATOM 2071 O O . SER A 1 261 ? 13.047 2.359 23 1 95.88 261 SER A O 1
ATOM 2073 N N . SER A 1 262 ? 15.312 2.549 22.625 1 93.31 262 SER A N 1
ATOM 2074 C CA . SER A 1 262 ? 15.617 1.252 23.219 1 93.31 262 SER A CA 1
ATOM 2075 C C . SER A 1 262 ? 15.266 1.227 24.703 1 93.31 262 SER A C 1
ATOM 2077 O O . SER A 1 262 ? 14.961 0.166 25.266 1 93.31 262 SER A O 1
ATOM 2079 N N . GLU A 1 263 ? 15.219 2.375 25.328 1 93.25 263 GLU A N 1
ATOM 2080 C CA . GLU A 1 263 ? 14.914 2.482 26.75 1 93.25 263 GLU A CA 1
ATOM 2081 C C . GLU A 1 263 ? 13.422 2.713 26.969 1 93.25 263 GLU A C 1
ATOM 2083 O O . GLU A 1 263 ? 12.984 2.881 28.109 1 93.25 263 GLU A O 1
ATOM 2088 N N . GLY A 1 264 ? 12.656 2.883 25.891 1 92.56 264 GLY A N 1
ATOM 2089 C CA . GLY A 1 264 ? 11.211 3.012 26.016 1 92.56 264 GLY A CA 1
ATOM 2090 C C . GLY A 1 264 ? 10.742 4.453 26.016 1 92.56 264 GLY A C 1
ATOM 2091 O O . GLY A 1 264 ? 9.562 4.727 26.234 1 92.56 264 GLY A O 1
ATOM 2092 N N . THR A 1 265 ? 11.641 5.359 25.781 1 94.5 265 THR A N 1
ATOM 2093 C CA . THR A 1 265 ? 11.273 6.77 25.734 1 94.5 265 THR A CA 1
ATOM 2094 C C . THR A 1 265 ? 10.688 7.129 24.375 1 94.5 265 THR A C 1
ATOM 2096 O O . THR A 1 265 ? 11.25 6.777 23.344 1 94.5 265 THR A O 1
ATOM 2099 N N . MET A 1 266 ? 9.578 7.875 24.406 1 95.75 266 MET A N 1
ATOM 2100 C CA . MET A 1 266 ? 8.953 8.336 23.172 1 95.75 266 MET A CA 1
ATOM 2101 C C . MET A 1 266 ? 9.734 9.5 22.562 1 95.75 266 MET A C 1
ATOM 2103 O O . MET A 1 266 ? 10.078 10.453 23.266 1 95.75 266 MET A O 1
ATOM 2107 N N . LYS A 1 267 ? 10.031 9.359 21.281 1 97.88 267 LYS A N 1
ATOM 2108 C CA . LYS A 1 267 ? 10.742 10.414 20.562 1 97.88 267 LYS A CA 1
ATOM 2109 C C . LYS A 1 267 ? 9.953 10.883 19.344 1 97.88 267 LYS A C 1
ATOM 2111 O O . LYS A 1 267 ? 9.422 10.062 18.594 1 97.88 267 LYS A O 1
ATOM 2116 N N . VAL A 1 268 ? 9.883 12.188 19.156 1 97.94 268 VAL A N 1
ATOM 2117 C CA . VAL A 1 268 ? 9.234 12.758 17.984 1 97.94 268 VAL A CA 1
ATOM 2118 C C . VAL A 1 268 ? 10.109 12.555 16.75 1 97.94 268 VAL A C 1
ATOM 2120 O O . VAL A 1 268 ? 11.312 12.828 16.781 1 97.94 268 VAL A O 1
ATOM 2123 N N . THR A 1 269 ? 9.508 12.078 15.688 1 95.5 269 THR A N 1
ATOM 2124 C CA . THR A 1 269 ? 10.312 11.852 14.492 1 95.5 269 THR A CA 1
ATOM 2125 C C . THR A 1 269 ? 9.883 12.789 13.367 1 95.5 269 THR A C 1
ATOM 2127 O O . THR A 1 269 ? 10.695 13.156 12.516 1 95.5 269 THR A O 1
ATOM 2130 N N . GLU A 1 270 ? 8.625 13.141 13.32 1 94.88 270 GLU A N 1
ATOM 2131 C CA . GLU A 1 270 ? 8.102 13.977 12.242 1 94.88 270 GLU A CA 1
ATOM 2132 C C . GLU A 1 270 ? 6.805 14.664 12.664 1 94.88 270 GLU A C 1
ATOM 2134 O O . GLU A 1 270 ? 6.066 14.148 13.5 1 94.88 270 GLU A O 1
ATOM 2139 N N . ILE A 1 271 ? 6.57 15.812 12.109 1 97.31 271 ILE A N 1
ATOM 2140 C CA . ILE A 1 271 ? 5.301 16.516 12.258 1 97.31 271 ILE A CA 1
ATOM 2141 C C . ILE A 1 271 ? 4.77 16.922 10.883 1 97.31 271 ILE A C 1
ATOM 2143 O O . ILE A 1 271 ? 5.438 17.625 10.133 1 97.31 271 ILE A O 1
ATOM 2147 N N . ASN A 1 272 ? 3.625 16.453 10.555 1 97.19 272 ASN A N 1
ATOM 2148 C CA . ASN A 1 272 ? 2.949 16.812 9.312 1 97.19 272 ASN A CA 1
ATOM 2149 C C . ASN A 1 272 ? 1.722 17.688 9.57 1 97.19 272 ASN A C 1
ATOM 2151 O O . ASN A 1 272 ? 0.72 17.203 10.109 1 97.19 272 ASN A O 1
ATOM 2155 N N . PRO A 1 273 ? 1.734 18.891 9.211 1 98.38 273 PRO A N 1
ATOM 2156 C CA . PRO A 1 273 ? 0.673 19.844 9.555 1 98.38 273 PRO A CA 1
ATOM 2157 C C . PRO A 1 273 ? -0.529 19.75 8.617 1 98.38 273 PRO A C 1
ATOM 2159 O O . PRO A 1 273 ? -0.943 20.766 8.047 1 98.38 273 PRO A O 1
ATOM 2162 N N . ARG A 1 274 ? -1.09 18.625 8.5 1 98.5 274 ARG A N 1
ATOM 2163 C CA . ARG A 1 274 ? -2.26 18.266 7.707 1 98.5 274 ARG A CA 1
ATOM 2164 C C . ARG A 1 274 ? -2.832 16.922 8.148 1 98.5 274 ARG A C 1
ATOM 2166 O O . ARG A 1 274 ? -2.287 16.266 9.039 1 98.5 274 ARG A O 1
ATOM 2173 N N . MET A 1 275 ? -3.947 16.578 7.535 1 98.12 275 MET A N 1
ATOM 2174 C CA . MET A 1 275 ? -4.438 15.219 7.695 1 98.12 275 MET A CA 1
ATOM 2175 C C . MET A 1 275 ? -3.5 14.219 7.023 1 98.12 275 MET A C 1
ATOM 2177 O O . MET A 1 275 ? -2.959 14.492 5.953 1 98.12 275 MET A O 1
ATOM 2181 N N . GLY A 1 276 ? -3.375 13.094 7.672 1 96.44 276 GLY A N 1
ATOM 2182 C CA . GLY A 1 276 ? -2.525 12.055 7.109 1 96.44 276 GLY A CA 1
ATOM 2183 C C . GLY A 1 276 ? -3.309 10.891 6.535 1 96.44 276 GLY A C 1
ATOM 2184 O O . GLY A 1 276 ? -4.543 10.891 6.566 1 96.44 276 GLY A O 1
ATOM 2185 N N . GLY A 1 277 ? -2.533 9.969 5.996 1 96 277 GLY A N 1
ATOM 2186 C CA . GLY A 1 277 ? -3.129 8.797 5.371 1 96 277 GLY A CA 1
ATOM 2187 C C . GLY A 1 277 ? -3.857 7.898 6.355 1 96 277 GLY A C 1
ATOM 2188 O O . GLY A 1 277 ? -4.656 7.051 5.957 1 96 277 GLY A O 1
ATOM 2189 N N . GLY A 1 278 ? -3.619 8.086 7.621 1 97.31 278 GLY A N 1
ATOM 2190 C CA . GLY A 1 278 ? -4.246 7.258 8.633 1 97.31 278 GLY A CA 1
ATOM 2191 C C . GLY A 1 278 ? -5.199 8.023 9.531 1 97.31 278 GLY A C 1
ATOM 2192 O O . GLY A 1 278 ? -5.742 7.469 10.492 1 97.31 278 GLY A O 1
ATOM 2193 N N . THR A 1 279 ? -5.484 9.273 9.211 1 98 279 THR A N 1
ATOM 2194 C CA . THR A 1 279 ? -6.34 10.086 10.062 1 98 279 THR A CA 1
ATOM 2195 C C . THR A 1 279 ? -7.746 9.5 10.141 1 98 279 THR A C 1
ATOM 2197 O O . THR A 1 279 ? -8.484 9.758 11.102 1 98 279 THR A O 1
ATOM 2200 N N . ILE A 1 280 ? -8.133 8.68 9.227 1 98.5 280 ILE A N 1
ATOM 2201 C CA . ILE A 1 280 ? -9.445 8.039 9.227 1 98.5 280 ILE A CA 1
ATOM 2202 C C . ILE A 1 280 ? -9.586 7.156 10.469 1 98.5 280 ILE A C 1
ATOM 2204 O O . ILE A 1 280 ? -10.695 6.926 10.953 1 98.5 280 ILE A O 1
ATOM 2208 N N . PHE A 1 281 ? -8.477 6.629 11.023 1 98.44 281 PHE A N 1
ATOM 2209 C CA . PHE A 1 281 ? -8.531 5.855 12.258 1 98.44 281 PHE A CA 1
ATOM 2210 C C . PHE A 1 281 ? -9.141 6.68 13.391 1 98.44 281 PHE A C 1
ATOM 2212 O O . PHE A 1 281 ? -9.93 6.164 14.18 1 98.44 281 PHE A O 1
ATOM 2219 N N . ALA A 1 282 ? -8.734 7.941 13.461 1 98.56 282 ALA A N 1
ATOM 2220 C CA . ALA A 1 282 ? -9.305 8.836 14.469 1 98.56 282 ALA A CA 1
ATOM 2221 C C . ALA A 1 282 ? -10.797 9.031 14.242 1 98.56 282 ALA A C 1
ATOM 2223 O O . ALA A 1 282 ? -11.586 9.016 15.195 1 98.56 282 ALA A O 1
ATOM 2224 N N . ALA A 1 283 ? -11.18 9.195 12.977 1 98.62 283 ALA A N 1
ATOM 2225 C CA . ALA A 1 283 ? -12.594 9.359 12.664 1 98.62 283 ALA A CA 1
ATOM 2226 C C . ALA A 1 283 ? -13.398 8.133 13.109 1 98.62 283 ALA A C 1
ATOM 2228 O O . ALA A 1 283 ? -14.453 8.266 13.734 1 98.62 283 ALA A O 1
ATOM 2229 N N . LEU A 1 284 ? -12.883 6.957 12.797 1 98.19 284 LEU A N 1
ATOM 2230 C CA . LEU A 1 284 ? -13.547 5.707 13.148 1 98.19 284 LEU A CA 1
ATOM 2231 C C . LEU A 1 284 ? -13.609 5.535 14.664 1 98.19 284 LEU A C 1
ATOM 2233 O O . LEU A 1 284 ? -14.531 4.91 15.188 1 98.19 284 LEU A O 1
ATOM 2237 N N . ALA A 1 285 ? -12.664 6.121 15.328 1 97.94 285 ALA A N 1
ATOM 2238 C CA . ALA A 1 285 ? -12.602 6.016 16.781 1 97.94 285 ALA A CA 1
ATOM 2239 C C . ALA A 1 285 ? -13.516 7.039 17.453 1 97.94 285 ALA A C 1
ATOM 2241 O O . ALA A 1 285 ? -13.75 6.977 18.656 1 97.94 285 ALA A O 1
ATOM 2242 N N . GLY A 1 286 ? -13.977 8.008 16.672 1 98 286 GLY A N 1
ATOM 2243 C CA . GLY A 1 286 ? -14.93 8.953 17.234 1 98 286 GLY A CA 1
ATOM 2244 C C . GLY A 1 286 ? -14.594 10.398 16.906 1 98 286 GLY A C 1
ATOM 2245 O O . GLY A 1 286 ? -15.445 11.281 17.016 1 98 286 GLY A O 1
ATOM 2246 N N . ALA A 1 287 ? -13.359 10.672 16.547 1 98.56 287 ALA A N 1
ATOM 2247 C CA . ALA A 1 287 ? -12.922 12.039 16.266 1 98.56 287 ALA A CA 1
ATOM 2248 C C . ALA A 1 287 ? -12.836 12.297 14.766 1 98.56 287 ALA A C 1
ATOM 2250 O O . ALA A 1 287 ? -11.758 12.195 14.172 1 98.56 287 ALA A O 1
ATOM 2251 N N . ASN A 1 288 ? -13.906 12.695 14.188 1 98.69 288 ASN A N 1
ATOM 2252 C CA . ASN A 1 288 ? -13.953 12.992 12.758 1 98.69 288 ASN A CA 1
ATOM 2253 C C . ASN A 1 288 ? -13.477 14.406 12.469 1 98.69 288 ASN A C 1
ATOM 2255 O O . ASN A 1 288 ? -14.273 15.344 12.453 1 98.69 288 ASN A O 1
ATOM 2259 N N . PHE A 1 289 ? -12.219 14.539 12.188 1 98.88 289 PHE A N 1
ATOM 2260 C CA . PHE A 1 289 ? -11.586 15.844 12.055 1 98.88 289 PHE A CA 1
ATOM 2261 C C . PHE A 1 289 ? -12.234 16.656 10.938 1 98.88 289 PHE A C 1
ATOM 2263 O O . PHE A 1 289 ? -12.578 17.828 11.125 1 98.88 289 PHE A O 1
ATOM 2270 N N . PRO A 1 290 ? -12.5 16.078 9.719 1 98.81 290 PRO A N 1
ATOM 2271 C CA . PRO A 1 290 ? -13.164 16.859 8.672 1 98.81 290 PRO A CA 1
ATOM 2272 C C . PRO A 1 290 ? -14.508 17.438 9.117 1 98.81 290 PRO A C 1
ATOM 2274 O O . PRO A 1 290 ? -14.812 18.594 8.836 1 98.81 290 PRO A O 1
ATOM 2277 N N . ASP A 1 291 ? -15.281 16.672 9.82 1 98.31 291 ASP A N 1
ATOM 2278 C CA . ASP A 1 291 ? -16.562 17.141 10.328 1 98.31 291 ASP A CA 1
ATOM 2279 C C . ASP A 1 291 ? -16.375 18.25 11.359 1 98.31 291 ASP A C 1
ATOM 2281 O O . ASP A 1 291 ? -17.094 19.266 11.328 1 98.31 291 ASP A O 1
ATOM 2285 N N . MET A 1 292 ? -15.453 18.062 12.242 1 98.69 292 MET A N 1
ATOM 2286 C CA . MET A 1 292 ? -15.164 19.062 13.266 1 98.69 292 MET A CA 1
ATOM 2287 C C . MET A 1 292 ? -14.688 20.375 12.633 1 98.69 292 MET A C 1
ATOM 2289 O O . MET A 1 292 ? -15.07 21.453 13.078 1 98.69 292 MET A O 1
ATOM 2293 N N . ILE A 1 293 ? -13.891 20.281 11.625 1 98.62 293 ILE A N 1
ATOM 2294 C CA . ILE A 1 293 ? -13.398 21.453 10.898 1 98.62 293 ILE A CA 1
ATOM 2295 C C . ILE A 1 293 ? -14.57 22.219 10.305 1 98.62 293 ILE A C 1
ATOM 2297 O O . ILE A 1 293 ? -14.641 23.453 10.414 1 98.62 293 ILE A O 1
ATOM 2301 N N . LEU A 1 294 ? -15.523 21.516 9.656 1 98.25 294 LEU A N 1
ATOM 2302 C CA . LEU A 1 294 ? -16.688 22.188 9.07 1 98.25 294 LEU A CA 1
ATOM 2303 C C . LEU A 1 294 ? -17.484 22.922 10.133 1 98.25 294 LEU A C 1
ATOM 2305 O O . LEU A 1 294 ? -17.938 24.047 9.914 1 98.25 294 LEU A O 1
ATOM 2309 N N . LYS A 1 295 ? -17.656 22.281 11.273 1 97.56 295 LYS A N 1
ATOM 2310 C CA . LYS A 1 295 ? -18.391 22.906 12.367 1 97.56 295 LYS A CA 1
ATOM 2311 C C . LYS A 1 295 ? -17.703 24.203 12.82 1 97.56 295 LYS A C 1
ATOM 2313 O O . LYS A 1 295 ? -18.359 25.219 13.062 1 97.56 295 LYS A O 1
ATOM 2318 N N . MET A 1 296 ? -16.453 24.141 12.906 1 97.38 296 MET A N 1
ATOM 2319 C CA . MET A 1 296 ? -15.695 25.344 13.297 1 97.38 296 MET A CA 1
ATOM 2320 C C . MET A 1 296 ? -15.883 26.453 12.289 1 97.38 296 MET A C 1
ATOM 2322 O O . MET A 1 296 ? -16.109 27.609 12.664 1 97.38 296 MET A O 1
ATOM 2326 N N . VAL A 1 297 ? -15.781 26.125 11 1 97.5 297 VAL A N 1
ATOM 2327 C CA . VAL A 1 297 ? -15.898 27.125 9.938 1 97.5 297 VAL A CA 1
ATOM 2328 C C . VAL A 1 297 ? -17.312 27.703 9.938 1 97.5 297 VAL A C 1
ATOM 2330 O O . VAL A 1 297 ? -17.5 28.891 9.641 1 97.5 297 VAL A O 1
ATOM 2333 N N . GLU A 1 298 ? -18.25 26.891 10.32 1 96.62 298 GLU A N 1
ATOM 2334 C CA . GLU A 1 298 ? -19.641 27.328 10.383 1 96.62 298 GLU A CA 1
ATOM 2335 C C . GLU A 1 298 ? -19.906 28.156 11.633 1 96.62 298 GLU A C 1
ATOM 2337 O O . GLU A 1 298 ? -20.984 28.719 11.797 1 96.62 298 GLU A O 1
ATOM 2342 N N . GLY A 1 299 ? -18.953 28.172 12.555 1 95.12 299 GLY A N 1
ATOM 2343 C CA . GLY A 1 299 ? -19.109 28.906 13.805 1 95.12 299 GLY A CA 1
ATOM 2344 C C . GLY A 1 299 ? -19.891 28.141 14.852 1 95.12 299 GLY A C 1
ATOM 2345 O O . GLY A 1 299 ? -20.438 28.734 15.789 1 95.12 299 GLY A O 1
ATOM 2346 N N . LYS A 1 300 ? -19.969 26.891 14.633 1 94.69 300 LYS A N 1
ATOM 2347 C CA . LYS A 1 300 ? -20.672 26.047 15.594 1 94.69 300 LYS A CA 1
ATOM 2348 C C . LYS A 1 300 ? -19.75 25.578 16.703 1 94.69 300 LYS A C 1
ATOM 2350 O O . LYS A 1 300 ? -18.531 25.547 16.531 1 94.69 300 LYS A O 1
ATOM 2355 N N . ALA A 1 301 ? -20.359 25.312 17.797 1 91.81 301 ALA A N 1
ATOM 2356 C CA . ALA A 1 301 ? -19.594 24.734 18.891 1 91.81 301 ALA A CA 1
ATOM 2357 C C . ALA A 1 301 ? -19.078 23.344 18.531 1 91.81 301 ALA A C 1
ATOM 2359 O O . ALA A 1 301 ? -19.812 22.547 17.922 1 91.81 301 ALA A O 1
ATOM 2360 N N . VAL A 1 302 ? -17.844 23.094 18.875 1 94.94 302 VAL A N 1
ATOM 2361 C CA . VAL A 1 302 ? -17.25 21.797 18.625 1 94.94 302 VAL A CA 1
ATOM 2362 C C . VAL A 1 302 ? -17.047 21.062 19.953 1 94.94 302 VAL A C 1
ATOM 2364 O O . VAL A 1 302 ? -16.281 21.5 20.797 1 94.94 302 VAL A O 1
ATOM 2367 N N . ALA A 1 303 ? -17.75 20 20.172 1 94.56 303 ALA A N 1
ATOM 2368 C CA . ALA A 1 303 ? -17.594 19.156 21.344 1 94.56 303 ALA A CA 1
ATOM 2369 C C . ALA A 1 303 ? -16.406 18.188 21.188 1 94.56 303 ALA A C 1
ATOM 2371 O O . ALA A 1 303 ? -16.188 17.656 20.094 1 94.56 303 ALA A O 1
ATOM 2372 N N . ILE A 1 304 ? -15.703 17.984 22.219 1 96.62 304 ILE A N 1
ATOM 2373 C CA . ILE A 1 304 ? -14.625 17 22.203 1 96.62 304 ILE A CA 1
ATOM 2374 C C . ILE A 1 304 ? -15.211 15.594 22.266 1 96.62 304 ILE A C 1
ATOM 2376 O O . ILE A 1 304 ? -15.867 15.227 23.234 1 96.62 304 ILE A O 1
ATOM 2380 N N . PRO A 1 305 ? -14.969 14.852 21.312 1 97.38 305 PRO A N 1
ATOM 2381 C CA . PRO A 1 305 ? -15.594 13.531 21.281 1 97.38 305 PRO A CA 1
ATOM 2382 C C . PRO A 1 305 ? -14.922 12.531 22.219 1 97.38 305 PRO A C 1
ATOM 2384 O O . PRO A 1 305 ? -13.758 12.719 22.578 1 97.38 305 PRO A O 1
ATOM 2387 N N . LYS A 1 306 ? -15.734 11.555 22.656 1 96.94 306 LYS A N 1
ATOM 2388 C CA . LYS A 1 306 ? -15.156 10.391 23.328 1 96.94 306 LYS A CA 1
ATOM 2389 C C . LYS A 1 306 ? -14.453 9.484 22.312 1 96.94 306 LYS A C 1
ATOM 2391 O O . LYS A 1 306 ? -14.977 9.219 21.234 1 96.94 306 LYS A O 1
ATOM 2396 N N . ILE A 1 307 ? -13.312 9.023 22.672 1 97.75 307 ILE A N 1
ATOM 2397 C CA . ILE A 1 307 ? -12.508 8.203 21.766 1 97.75 307 ILE A CA 1
ATOM 2398 C C . ILE A 1 307 ? -12.594 6.734 22.188 1 97.75 307 ILE A C 1
ATOM 2400 O O . ILE A 1 307 ? -12.336 6.402 23.344 1 97.75 307 ILE A O 1
ATOM 2404 N N . SER A 1 308 ? -12.977 5.852 21.297 1 96.88 308 SER A N 1
ATOM 2405 C CA . SER A 1 308 ? -12.961 4.41 21.516 1 96.88 308 SER A CA 1
ATOM 2406 C C . SER A 1 308 ? -11.625 3.803 21.094 1 96.88 308 SER A C 1
ATOM 2408 O O . SER A 1 308 ? -11.078 4.164 20.047 1 96.88 308 SER A O 1
ATOM 2410 N N . GLU A 1 309 ? -11.094 3.012 21.984 1 97 309 GLU A N 1
ATOM 2411 C CA . GLU A 1 309 ? -9.93 2.23 21.578 1 97 309 GLU A CA 1
ATOM 2412 C C . GLU A 1 309 ? -10.32 1.103 20.625 1 97 309 GLU A C 1
ATOM 2414 O O . GLU A 1 309 ? -11.031 0.177 21.016 1 97 309 GLU A O 1
ATOM 2419 N N . ILE A 1 310 ? -9.852 1.198 19.422 1 97.31 310 ILE A N 1
ATOM 2420 C CA . ILE A 1 310 ? -10.234 0.238 18.391 1 97.31 310 ILE A CA 1
ATOM 2421 C C . ILE A 1 310 ? -9 -0.211 17.609 1 97.31 310 ILE A C 1
ATOM 2423 O O . ILE A 1 310 ? -7.98 0.485 17.594 1 97.31 310 ILE A O 1
ATOM 2427 N N . THR A 1 311 ? -9.094 -1.381 17.047 1 97.12 311 THR A N 1
ATOM 2428 C CA . THR A 1 311 ? -8.133 -1.868 16.062 1 97.12 311 THR A CA 1
ATOM 2429 C C . THR A 1 311 ? -8.727 -1.818 14.664 1 97.12 311 THR A C 1
ATOM 2431 O O . THR A 1 311 ? -9.891 -2.188 14.461 1 97.12 311 THR A O 1
ATOM 2434 N N . VAL A 1 312 ? -7.965 -1.253 13.773 1 97.62 312 VAL A N 1
ATOM 2435 C CA . VAL A 1 312 ? -8.438 -1.097 12.398 1 97.62 312 VAL A CA 1
ATOM 2436 C C . VAL A 1 312 ? -7.504 -1.834 11.445 1 97.62 312 VAL A C 1
ATOM 2438 O O . VAL A 1 312 ? -6.281 -1.721 11.547 1 97.62 312 VAL A O 1
ATOM 2441 N N . VAL A 1 313 ? -8.047 -2.635 10.57 1 97.25 313 VAL A N 1
ATOM 2442 C CA . VAL A 1 313 ? -7.301 -3.256 9.484 1 97.25 313 VAL A CA 1
ATOM 2443 C C . VAL A 1 313 ? -7.832 -2.756 8.141 1 97.25 313 VAL A C 1
ATOM 2445 O O . VAL A 1 313 ? -9.031 -2.516 7.996 1 97.25 313 VAL A O 1
ATOM 2448 N N . ARG A 1 314 ? -6.914 -2.572 7.219 1 97.06 314 ARG A N 1
ATOM 2449 C CA . ARG A 1 314 ? -7.293 -2.029 5.918 1 97.06 314 ARG A CA 1
ATOM 2450 C C . ARG A 1 314 ? -7.043 -3.047 4.809 1 97.06 314 ARG A C 1
ATOM 2452 O O . ARG A 1 314 ? -6.203 -3.938 4.953 1 97.06 314 ARG A O 1
ATOM 2459 N N . TYR A 1 315 ? -7.785 -3.002 3.76 1 96.94 315 TYR A N 1
ATOM 2460 C CA . TYR A 1 315 ? -7.586 -3.756 2.529 1 96.94 315 TYR A CA 1
ATOM 2461 C C . TYR A 1 315 ? -7.977 -2.928 1.311 1 96.94 315 TYR A C 1
ATOM 2463 O O . TYR A 1 315 ? -8.562 -1.854 1.446 1 96.94 315 TYR A O 1
ATOM 2471 N N . PHE A 1 316 ? -7.66 -3.367 0.101 1 97.12 316 PHE A N 1
ATOM 2472 C CA . PHE A 1 316 ? -7.922 -2.609 -1.116 1 97.12 316 PHE A CA 1
ATOM 2473 C C . PHE A 1 316 ? -9.359 -2.822 -1.586 1 97.12 316 PHE A C 1
ATOM 2475 O O . PHE A 1 316 ? -9.859 -3.947 -1.579 1 97.12 316 PHE A O 1
ATOM 2482 N N . GLU A 1 317 ? -9.969 -1.778 -1.898 1 97.06 317 GLU A N 1
ATOM 2483 C CA . GLU A 1 317 ? -11.188 -1.77 -2.705 1 97.06 317 GLU A CA 1
ATOM 2484 C C . GLU A 1 317 ? -10.914 -1.247 -4.113 1 97.06 317 GLU A C 1
ATOM 2486 O O . GLU A 1 317 ? -10.078 -0.354 -4.297 1 97.06 317 GLU A O 1
ATOM 2491 N N . GLU A 1 318 ? -11.602 -1.805 -5.121 1 97.5 318 GLU A N 1
ATOM 2492 C CA . GLU A 1 318 ? -11.32 -1.479 -6.52 1 97.5 318 GLU A CA 1
ATOM 2493 C C . GLU A 1 318 ? -12.438 -0.635 -7.125 1 97.5 318 GLU A C 1
ATOM 2495 O O . GLU A 1 318 ? -13.617 -0.85 -6.828 1 97.5 318 GLU A O 1
ATOM 2500 N N . ILE A 1 319 ? -12.078 0.26 -7.969 1 96.75 319 ILE A N 1
ATOM 2501 C CA . ILE A 1 319 ? -12.984 1.021 -8.82 1 96.75 319 ILE A CA 1
ATOM 2502 C C . ILE A 1 319 ? -12.617 0.808 -10.289 1 96.75 319 ILE A C 1
ATOM 2504 O O . ILE A 1 319 ? -11.461 0.969 -10.672 1 96.75 319 ILE A O 1
ATOM 2508 N N . ILE A 1 320 ? -13.531 0.386 -11.109 1 96.94 320 ILE A N 1
ATOM 2509 C CA . ILE A 1 320 ? -13.328 0.308 -12.555 1 96.94 320 ILE A CA 1
ATOM 2510 C C . ILE A 1 320 ? -13.57 1.68 -13.188 1 96.94 320 ILE A C 1
ATOM 2512 O O . ILE A 1 320 ? -14.617 2.291 -12.977 1 96.94 320 ILE A O 1
ATOM 2516 N N . VAL A 1 321 ? -12.633 2.148 -13.844 1 91.31 321 VAL A N 1
ATOM 2517 C CA . VAL A 1 321 ? -12.742 3.447 -14.5 1 91.31 321 VAL A CA 1
ATOM 2518 C C . VAL A 1 321 ? -13.094 3.258 -15.977 1 91.31 321 VAL A C 1
ATOM 2520 O O . VAL A 1 321 ? -12.352 2.621 -16.719 1 91.31 321 VAL A O 1
ATOM 2523 N N . GLN A 1 322 ? -14.312 3.295 -16.422 1 74.12 322 GLN A N 1
ATOM 2524 C CA . GLN A 1 322 ? -14.773 3.162 -17.797 1 74.12 322 GLN A CA 1
ATOM 2525 C C . GLN A 1 322 ? -14.938 4.527 -18.453 1 74.12 322 GLN A C 1
ATOM 2527 O O . GLN A 1 322 ? -15.773 5.328 -18.031 1 74.12 322 GLN A O 1
ATOM 2532 N N . GLY A 1 323 ? -14.133 4.809 -19.547 1 59.31 323 GLY A N 1
ATOM 2533 C CA . GLY A 1 323 ? -14.312 6.094 -20.203 1 59.31 323 GLY A CA 1
ATOM 2534 C C . GLY A 1 323 ? -14.555 7.23 -19.219 1 59.31 323 GLY A C 1
ATOM 2535 O O . GLY A 1 323 ? -14.359 7.078 -18.016 1 59.31 323 GLY A O 1
ATOM 2536 N N . ARG A 1 324 ? -15.164 8.508 -19.656 1 47.31 324 ARG A N 1
ATOM 2537 C CA . ARG A 1 324 ? -15.469 9.57 -18.703 1 47.31 324 ARG A CA 1
ATOM 2538 C C . ARG A 1 324 ? -16.266 9.039 -17.516 1 47.31 324 ARG A C 1
ATOM 2540 O O . ARG A 1 324 ? -16.453 9.742 -16.531 1 47.31 324 ARG A O 1
ATOM 2547 N N . LYS A 1 325 ? -17.047 7.941 -17.641 1 41.25 325 LYS A N 1
ATOM 2548 C CA . LYS A 1 325 ? -18.062 7.672 -16.609 1 41.25 325 LYS A CA 1
ATOM 2549 C C . LYS A 1 325 ? -17.594 6.582 -15.656 1 41.25 325 LYS A C 1
ATOM 2551 O O . LYS A 1 325 ? -16.859 5.668 -16.047 1 41.25 325 LYS A O 1
ATOM 2556 N N . GLN A 1 326 ? -17.781 6.641 -14.25 1 45.59 326 GLN A N 1
ATOM 2557 C CA . GLN A 1 326 ? -17.609 5.887 -13.016 1 45.59 326 GLN A CA 1
ATOM 2558 C C . GLN A 1 326 ? -18.25 4.504 -13.117 1 45.59 326 GLN A C 1
ATOM 2560 O O . GLN A 1 326 ? -19.406 4.375 -13.508 1 45.59 326 GLN A O 1
ATOM 2565 N N . LEU A 1 327 ? -17.703 3.262 -13.453 1 39 327 LEU A N 1
ATOM 2566 C CA . LEU A 1 327 ? -18.453 2.064 -13.117 1 39 327 LEU A CA 1
ATOM 2567 C C . LEU A 1 327 ? -18.125 1.579 -11.711 1 39 327 LEU A C 1
ATOM 2569 O O . LEU A 1 327 ? -16.953 1.378 -11.391 1 39 327 LEU A O 1
ATOM 2573 N N . MET A 1 328 ? -18.906 1.827 -10.734 1 36.62 328 MET A N 1
ATOM 2574 C CA . MET A 1 328 ? -18.797 1.326 -9.367 1 36.62 328 MET A CA 1
ATOM 2575 C C . MET A 1 328 ? -18.844 -0.198 -9.344 1 36.62 328 MET A C 1
ATOM 2577 O O . MET A 1 328 ? -19.594 -0.815 -10.102 1 36.62 328 MET A O 1
ATOM 2581 N N . PRO A 1 329 ? -17.969 -0.921 -8.719 1 36.25 329 PRO A N 1
ATOM 2582 C CA . PRO A 1 329 ? -18.188 -2.357 -8.531 1 36.25 329 PRO A CA 1
ATOM 2583 C C . PRO A 1 329 ? -19.547 -2.672 -7.938 1 36.25 329 PRO A C 1
ATOM 2585 O O . PRO A 1 329 ? -20.062 -1.914 -7.109 1 36.25 329 PRO A O 1
ATOM 2588 N N . ARG A 1 330 ? -20.422 -3.432 -8.664 1 31.25 330 ARG A N 1
ATOM 2589 C CA . ARG A 1 330 ? -21.688 -3.811 -8.062 1 31.25 330 ARG A CA 1
ATOM 2590 C C . ARG A 1 330 ? -21.484 -4.477 -6.707 1 31.25 330 ARG A C 1
ATOM 2592 O O . ARG A 1 330 ? -20.625 -5.348 -6.566 1 31.25 330 ARG A O 1
ATOM 2599 N N . GLN A 1 331 ? -21.844 -3.801 -5.496 1 25.97 331 GLN A N 1
ATOM 2600 C CA . GLN A 1 331 ? -22.109 -4.496 -4.242 1 25.97 331 GLN A CA 1
ATOM 2601 C C . GLN A 1 331 ? -22.922 -5.766 -4.477 1 25.97 331 GLN A C 1
ATOM 2603 O O . GLN A 1 331 ? -23.844 -5.777 -5.297 1 25.97 331 GLN A O 1
ATOM 2608 N N . MET B 1 1 ? -27.078 -35.156 -8.812 1 41.41 1 MET B N 1
ATOM 2609 C CA . MET B 1 1 ? -27.156 -33.781 -8.336 1 41.41 1 MET B CA 1
ATOM 2610 C C . MET B 1 1 ? -25.812 -33.062 -8.516 1 41.41 1 MET B C 1
ATOM 2612 O O . MET B 1 1 ? -24.766 -33.562 -8.125 1 41.41 1 MET B O 1
ATOM 2616 N N . GLU B 1 2 ? -25.656 -32.156 -9.484 1 58.5 2 GLU B N 1
ATOM 2617 C CA . GLU B 1 2 ? -24.391 -31.578 -9.891 1 58.5 2 GLU B CA 1
ATOM 2618 C C . GLU B 1 2 ? -23.609 -31.078 -8.68 1 58.5 2 GLU B C 1
ATOM 2620 O O . GLU B 1 2 ? -24.156 -30.406 -7.809 1 58.5 2 GLU B O 1
ATOM 2625 N N . ARG B 1 3 ? -22.516 -31.781 -8.305 1 72.31 3 ARG B N 1
ATOM 2626 C CA . ARG B 1 3 ? -21.719 -31.547 -7.105 1 72.31 3 ARG B CA 1
ATOM 2627 C C . ARG B 1 3 ? -21.281 -30.094 -7.016 1 72.31 3 ARG B C 1
ATOM 2629 O O . ARG B 1 3 ? -20.828 -29.516 -8 1 72.31 3 ARG B O 1
ATOM 2636 N N . SER B 1 4 ? -21.906 -29.391 -5.973 1 88.56 4 SER B N 1
ATOM 2637 C CA . SER B 1 4 ? -21.484 -28.031 -5.727 1 88.56 4 SER B CA 1
ATOM 2638 C C . SER B 1 4 ? -20.531 -27.953 -4.535 1 88.56 4 SER B C 1
ATOM 2640 O O . SER B 1 4 ? -20.781 -28.562 -3.498 1 88.56 4 SER B O 1
ATOM 2642 N N . ILE B 1 5 ? -19.391 -27.391 -4.773 1 95.19 5 ILE B N 1
ATOM 2643 C CA . ILE B 1 5 ? -18.391 -27.203 -3.721 1 95.19 5 ILE B CA 1
ATOM 2644 C C . ILE B 1 5 ? -19.031 -26.438 -2.555 1 95.19 5 ILE B C 1
ATOM 2646 O O . ILE B 1 5 ? -19.734 -25.453 -2.76 1 95.19 5 ILE B O 1
ATOM 2650 N N . ARG B 1 6 ? -18.734 -26.906 -1.373 1 96.56 6 ARG B N 1
ATOM 2651 C CA . ARG B 1 6 ? -19.391 -26.312 -0.213 1 96.56 6 ARG B CA 1
ATOM 2652 C C . ARG B 1 6 ? -18.391 -25.547 0.644 1 96.56 6 ARG B C 1
ATOM 2654 O O . ARG B 1 6 ? -18.766 -24.578 1.326 1 96.56 6 ARG B O 1
ATOM 2661 N N . THR B 1 7 ? -17.172 -25.984 0.686 1 98.62 7 THR B N 1
ATOM 2662 C CA . THR B 1 7 ? -16.203 -25.328 1.54 1 98.62 7 THR B CA 1
ATOM 2663 C C . THR B 1 7 ? -14.875 -25.141 0.799 1 98.62 7 THR B C 1
ATOM 2665 O O . THR B 1 7 ? -14.305 -26.109 0.284 1 98.62 7 THR B O 1
ATOM 2668 N N . VAL B 1 8 ? -14.438 -23.938 0.748 1 98.81 8 VAL B N 1
ATOM 2669 C CA . VAL B 1 8 ? -13.188 -23.578 0.095 1 98.81 8 VAL B CA 1
ATOM 2670 C C . VAL B 1 8 ? -12.258 -22.891 1.1 1 98.81 8 VAL B C 1
ATOM 2672 O O . VAL B 1 8 ? -12.695 -22.031 1.867 1 98.81 8 VAL B O 1
ATOM 2675 N N . VAL B 1 9 ? -11.031 -23.312 1.101 1 98.94 9 VAL B N 1
ATOM 2676 C CA . VAL B 1 9 ? -10.016 -22.625 1.909 1 98.94 9 VAL B CA 1
ATOM 2677 C C . VAL B 1 9 ? -9.305 -21.578 1.066 1 98.94 9 VAL B C 1
ATOM 2679 O O . VAL B 1 9 ? -8.883 -21.859 -0.058 1 98.94 9 VAL B O 1
ATOM 2682 N N . VAL B 1 10 ? -9.195 -20.375 1.576 1 98.94 10 VAL B N 1
ATOM 2683 C CA . VAL B 1 10 ? -8.406 -19.297 0.968 1 98.94 10 VAL B CA 1
ATOM 2684 C C . VAL B 1 10 ? -7.297 -18.875 1.919 1 98.94 10 VAL B C 1
ATOM 2686 O O . VAL B 1 10 ? -7.535 -18.125 2.867 1 98.94 10 VAL B O 1
ATOM 2689 N N . PRO B 1 11 ? -6.074 -19.328 1.66 1 98.81 11 PRO B N 1
ATOM 2690 C CA . PRO B 1 11 ? -4.945 -18.938 2.504 1 98.81 11 PRO B CA 1
ATOM 2691 C C . PRO B 1 11 ? -4.418 -17.547 2.182 1 98.81 11 PRO B C 1
ATOM 2693 O O . PRO B 1 11 ? -4.773 -16.969 1.149 1 98.81 11 PRO B O 1
ATOM 2696 N N . GLY B 1 12 ? -3.584 -17 3.051 1 98.19 12 GLY B N 1
ATOM 2697 C CA . GLY B 1 12 ? -3.006 -15.672 2.855 1 98.19 12 GLY B CA 1
ATOM 2698 C C . GLY B 1 12 ? -4.016 -14.555 3.01 1 98.19 12 GLY B C 1
ATOM 2699 O O . GLY B 1 12 ? -4.039 -13.617 2.205 1 98.19 12 GLY B O 1
ATOM 2700 N N . ALA B 1 13 ? -4.828 -14.633 4.059 1 98.31 13 ALA B N 1
ATOM 2701 C CA . ALA B 1 13 ? -5.973 -13.742 4.23 1 98.31 13 ALA B CA 1
ATOM 2702 C C . ALA B 1 13 ? -5.527 -12.352 4.668 1 98.31 13 ALA B C 1
ATOM 2704 O O . ALA B 1 13 ? -6.328 -11.414 4.688 1 98.31 13 ALA B O 1
ATOM 2705 N N . ALA B 1 14 ? -4.23 -12.18 4.965 1 96.5 14 ALA B N 1
ATOM 2706 C CA . ALA B 1 14 ? -3.719 -10.867 5.344 1 96.5 14 ALA B CA 1
ATOM 2707 C C . ALA B 1 14 ? -3.154 -10.125 4.133 1 96.5 14 ALA B C 1
ATOM 2709 O O . ALA B 1 14 ? -2.832 -8.938 4.215 1 96.5 14 ALA B O 1
ATOM 2710 N N . SER B 1 15 ? -3.004 -10.805 3.033 1 95.69 15 SER B N 1
ATOM 2711 C CA . SER B 1 15 ? -2.398 -10.234 1.837 1 95.69 15 SER B CA 1
ATOM 2712 C C . SER B 1 15 ? -3.443 -9.992 0.752 1 95.69 15 SER B C 1
ATOM 2714 O O . SER B 1 15 ? -4.508 -10.617 0.756 1 95.69 15 SER B O 1
ATOM 2716 N N . PRO B 1 16 ? -3.121 -9.125 -0.185 1 97.19 16 PRO B N 1
ATOM 2717 C CA . PRO B 1 16 ? -4.082 -8.805 -1.241 1 97.19 16 PRO B CA 1
ATOM 2718 C C . PRO B 1 16 ? -4.508 -10.031 -2.049 1 97.19 16 PRO B C 1
ATOM 2720 O O . PRO B 1 16 ? -5.676 -10.141 -2.436 1 97.19 16 PRO B O 1
ATOM 2723 N N . ALA B 1 17 ? -3.609 -10.953 -2.289 1 97.75 17 ALA B N 1
ATOM 2724 C CA . ALA B 1 17 ? -3.951 -12.117 -3.098 1 97.75 17 ALA B CA 1
ATOM 2725 C C . ALA B 1 17 ? -5.066 -12.93 -2.447 1 97.75 17 ALA B C 1
ATOM 2727 O O . ALA B 1 17 ? -6.043 -13.297 -3.107 1 97.75 17 ALA B O 1
ATOM 2728 N N . GLY B 1 18 ? -4.91 -13.211 -1.143 1 98.62 18 GLY B N 1
ATOM 2729 C CA . GLY B 1 18 ? -5.953 -13.93 -0.425 1 98.62 18 GLY B CA 1
ATOM 2730 C C . GLY B 1 18 ? -7.25 -13.148 -0.329 1 98.62 18 GLY B C 1
ATOM 2731 O O . GLY B 1 18 ? -8.328 -13.695 -0.599 1 98.62 18 GLY B O 1
ATOM 2732 N N . ILE B 1 19 ? -7.145 -11.914 -0.022 1 98.56 19 ILE B N 1
ATOM 2733 C CA . ILE B 1 19 ? -8.32 -11.055 0.124 1 98.56 19 ILE B CA 1
ATOM 2734 C C . ILE B 1 19 ? -9.062 -10.969 -1.206 1 98.56 19 ILE B C 1
ATOM 2736 O O . ILE B 1 19 ? -10.289 -11.109 -1.25 1 98.56 19 ILE B O 1
ATOM 2740 N N . ASN B 1 20 ? -8.352 -10.797 -2.25 1 98.5 20 ASN B N 1
ATOM 2741 C CA . ASN B 1 20 ? -8.938 -10.672 -3.58 1 98.5 20 ASN B CA 1
ATOM 2742 C C . ASN B 1 20 ? -9.594 -11.977 -4.027 1 98.5 20 ASN B C 1
ATOM 2744 O O . ASN B 1 20 ? -10.594 -11.953 -4.75 1 98.5 20 ASN B O 1
ATOM 2748 N N . THR B 1 21 ? -8.992 -13.062 -3.627 1 98.88 21 THR B N 1
ATOM 2749 C CA . THR B 1 21 ? -9.602 -14.352 -3.934 1 98.88 21 THR B CA 1
ATOM 2750 C C . THR B 1 21 ? -10.969 -14.477 -3.264 1 98.88 21 THR B C 1
ATOM 2752 O O . THR B 1 21 ? -11.938 -14.922 -3.889 1 98.88 21 THR B O 1
ATOM 2755 N N . ILE B 1 22 ? -11.062 -14.078 -2.012 1 98.81 22 ILE B N 1
ATOM 2756 C CA . ILE B 1 22 ? -12.328 -14.078 -1.291 1 98.81 22 ILE B CA 1
ATOM 2757 C C . ILE B 1 22 ? -13.336 -13.18 -2.01 1 98.81 22 ILE B C 1
ATOM 2759 O O . ILE B 1 22 ? -14.461 -13.594 -2.283 1 98.81 22 ILE B O 1
ATOM 2763 N N . LYS B 1 23 ? -12.891 -11.992 -2.367 1 98.69 23 LYS B N 1
ATOM 2764 C CA . LYS B 1 23 ? -13.758 -11.047 -3.062 1 98.69 23 LYS B CA 1
ATOM 2765 C C . LYS B 1 23 ? -14.242 -11.617 -4.395 1 98.69 23 LYS B C 1
ATOM 2767 O O . LYS B 1 23 ? -15.414 -11.477 -4.75 1 98.69 23 LYS B O 1
ATOM 2772 N N . ALA B 1 24 ? -13.328 -12.219 -5.117 1 98.69 24 ALA B N 1
ATOM 2773 C CA . ALA B 1 24 ? -13.656 -12.773 -6.426 1 98.69 24 ALA B CA 1
ATOM 2774 C C . ALA B 1 24 ? -14.703 -13.883 -6.309 1 98.69 24 ALA B C 1
ATOM 2776 O O . ALA B 1 24 ? -15.609 -13.984 -7.141 1 98.69 24 ALA B O 1
ATOM 2777 N N . LEU B 1 25 ? -14.562 -14.719 -5.305 1 98.69 25 LEU B N 1
ATOM 2778 C CA . LEU B 1 25 ? -15.547 -15.773 -5.07 1 98.69 25 LEU B CA 1
ATOM 2779 C C . LEU B 1 25 ? -16.906 -15.172 -4.766 1 98.69 25 LEU B C 1
ATOM 2781 O O . LEU B 1 25 ? -17.922 -15.633 -5.297 1 98.69 25 LEU B O 1
ATOM 2785 N N . ARG B 1 26 ? -16.891 -14.164 -3.969 1 97.94 26 ARG B N 1
ATOM 2786 C CA . ARG B 1 26 ? -18.156 -13.5 -3.631 1 97.94 26 ARG B CA 1
ATOM 2787 C C . ARG B 1 26 ? -18.766 -12.844 -4.859 1 97.94 26 ARG B C 1
ATOM 2789 O O . ARG B 1 26 ? -19.984 -12.938 -5.078 1 97.94 26 ARG B O 1
ATOM 2796 N N . MET B 1 27 ? -17.984 -12.203 -5.609 1 97.19 27 MET B N 1
ATOM 2797 C CA . MET B 1 27 ? -18.422 -11.547 -6.84 1 97.19 27 MET B CA 1
ATOM 2798 C C . MET B 1 27 ? -19.078 -12.555 -7.785 1 97.19 27 MET B C 1
ATOM 2800 O O . MET B 1 27 ? -19.984 -12.203 -8.547 1 97.19 27 MET B O 1
ATOM 2804 N N . ALA B 1 28 ? -18.578 -13.758 -7.715 1 97.12 28 ALA B N 1
ATOM 2805 C CA . ALA B 1 28 ? -19.078 -14.805 -8.594 1 97.12 28 ALA B CA 1
ATOM 2806 C C . ALA B 1 28 ? -20.344 -15.43 -8.039 1 97.12 28 ALA B C 1
ATOM 2808 O O . ALA B 1 28 ? -20.953 -16.281 -8.68 1 97.12 28 ALA B O 1
ATOM 2809 N N . GLY B 1 29 ? -20.781 -15.031 -6.82 1 97 29 GLY B N 1
ATOM 2810 C CA . GLY B 1 29 ? -22 -15.539 -6.227 1 97 29 GLY B CA 1
ATOM 2811 C C . GLY B 1 29 ? -21.812 -16.875 -5.527 1 97 29 GLY B C 1
ATOM 2812 O O . GLY B 1 29 ? -22.781 -17.625 -5.344 1 97 29 GLY B O 1
ATOM 2813 N N . PHE B 1 30 ? -20.547 -17.188 -5.168 1 97.5 30 PHE B N 1
ATOM 2814 C CA . PHE B 1 30 ? -20.312 -18.438 -4.441 1 97.5 30 PHE B CA 1
ATOM 2815 C C . PHE B 1 30 ? -21.109 -18.469 -3.146 1 97.5 30 PHE B C 1
ATOM 2817 O O . PHE B 1 30 ? -21.016 -17.547 -2.332 1 97.5 30 PHE B O 1
ATOM 2824 N N . LYS B 1 31 ? -21.828 -19.5 -2.898 1 96.12 31 LYS B N 1
ATOM 2825 C CA . LYS B 1 31 ? -22.75 -19.594 -1.763 1 96.12 31 LYS B CA 1
ATOM 2826 C C . LYS B 1 31 ? -22.156 -20.453 -0.651 1 96.12 31 LYS B C 1
ATOM 2828 O O . LYS B 1 31 ? -22.719 -20.516 0.447 1 96.12 31 LYS B O 1
ATOM 2833 N N . GLY B 1 32 ? -21.156 -21.172 -0.956 1 97.56 32 GLY B N 1
ATOM 2834 C CA . GLY B 1 32 ? -20.562 -22.031 0.048 1 97.56 32 GLY B CA 1
ATOM 2835 C C . GLY B 1 32 ? -19.781 -21.266 1.101 1 97.56 32 GLY B C 1
ATOM 2836 O O . GLY B 1 32 ? -19.859 -20.031 1.174 1 97.56 32 GLY B O 1
ATOM 2837 N N . ARG B 1 33 ? -19.078 -22.031 1.913 1 98.44 33 ARG B N 1
ATOM 2838 C CA . ARG B 1 33 ? -18.266 -21.469 2.996 1 98.44 33 ARG B CA 1
ATOM 2839 C C . ARG B 1 33 ? -16.859 -21.141 2.514 1 98.44 33 ARG B C 1
ATOM 2841 O O . ARG B 1 33 ? -16.188 -21.969 1.923 1 98.44 33 ARG B O 1
ATOM 2848 N N . ILE B 1 34 ? -16.484 -19.922 2.701 1 98.88 34 ILE B N 1
ATOM 2849 C CA . ILE B 1 34 ? -15.109 -19.5 2.479 1 98.88 34 ILE B CA 1
ATOM 2850 C C . ILE B 1 34 ? -14.359 -19.469 3.809 1 98.88 34 ILE B C 1
ATOM 2852 O O . ILE B 1 34 ? -14.648 -18.641 4.676 1 98.88 34 ILE B O 1
ATOM 2856 N N . LEU B 1 35 ? -13.461 -20.391 3.959 1 98.88 35 LEU B N 1
ATOM 2857 C CA . LEU B 1 35 ? -12.617 -20.453 5.145 1 98.88 35 LEU B CA 1
ATOM 2858 C C . LEU B 1 35 ? -11.281 -19.766 4.898 1 98.88 35 LEU B C 1
ATOM 2860 O O . LEU B 1 35 ? -10.414 -20.297 4.203 1 98.88 35 LEU B O 1
ATOM 2864 N N . ALA B 1 36 ? -11.109 -18.578 5.488 1 98.81 36 ALA B N 1
ATOM 2865 C CA . ALA B 1 36 ? -9.867 -17.828 5.352 1 98.81 36 ALA B CA 1
ATOM 2866 C C . ALA B 1 36 ? -8.828 -18.297 6.367 1 98.81 36 ALA B C 1
ATOM 2868 O O . ALA B 1 36 ? -9.156 -18.562 7.527 1 98.81 36 ALA B O 1
ATOM 2869 N N . THR B 1 37 ? -7.578 -18.422 5.922 1 98.75 37 THR B N 1
ATOM 2870 C CA . THR B 1 37 ? -6.52 -18.797 6.852 1 98.75 37 THR B CA 1
ATOM 2871 C C . THR B 1 37 ? -5.324 -17.859 6.73 1 98.75 37 THR B C 1
ATOM 2873 O O . THR B 1 37 ? -5.078 -17.297 5.664 1 98.75 37 THR B O 1
ATOM 2876 N N . ASP B 1 38 ? -4.699 -17.656 7.789 1 98.44 38 ASP B N 1
ATOM 2877 C CA . ASP B 1 38 ? -3.475 -16.875 7.879 1 98.44 38 ASP B CA 1
ATOM 2878 C C . ASP B 1 38 ? -2.783 -17.094 9.227 1 98.44 38 ASP B C 1
ATOM 2880 O O . ASP B 1 38 ? -3.414 -17.516 10.195 1 98.44 38 ASP B O 1
ATOM 2884 N N . SER B 1 39 ? -1.463 -16.812 9.219 1 97.25 39 SER B N 1
ATOM 2885 C CA . SER B 1 39 ? -0.761 -16.891 10.492 1 97.25 39 SER B CA 1
ATOM 2886 C C . SER B 1 39 ? -0.987 -15.625 11.312 1 97.25 39 SER B C 1
ATOM 2888 O O . SER B 1 39 ? -0.776 -15.617 12.531 1 97.25 39 SER B O 1
ATOM 2890 N N . CYS B 1 40 ? -1.365 -14.555 10.664 1 94.56 40 CYS B N 1
ATOM 2891 C CA . CYS B 1 40 ? -1.661 -13.289 11.336 1 94.56 40 CYS B CA 1
ATOM 2892 C C . CYS B 1 40 ? -3.086 -13.281 11.875 1 94.56 40 CYS B C 1
ATOM 2894 O O . CYS B 1 40 ? -4.039 -13.523 11.133 1 94.56 40 CYS B O 1
ATOM 2896 N N . HIS B 1 41 ? -3.258 -12.914 13.133 1 93.25 41 HIS B N 1
ATOM 2897 C CA . HIS B 1 41 ? -4.582 -12.914 13.742 1 93.25 41 HIS B CA 1
ATOM 2898 C C . HIS B 1 41 ? -5.395 -11.703 13.305 1 93.25 41 HIS B C 1
ATOM 2900 O O . HIS B 1 41 ? -6.613 -11.664 13.492 1 93.25 41 HIS B O 1
ATOM 2906 N N . LEU B 1 42 ? -4.742 -10.695 12.711 1 94.69 42 LEU B N 1
ATOM 2907 C CA . LEU B 1 42 ? -5.418 -9.477 12.258 1 94.69 42 LEU B CA 1
ATOM 2908 C C . LEU B 1 42 ? -5.438 -9.406 10.734 1 94.69 42 LEU B C 1
ATOM 2910 O O . LEU B 1 42 ? -5.176 -8.352 10.164 1 94.69 42 LEU B O 1
ATOM 2914 N N . ALA B 1 43 ? -5.738 -10.516 10.148 1 96.5 43 ALA B N 1
ATOM 2915 C CA . ALA B 1 43 ? -5.859 -10.562 8.688 1 96.5 43 ALA B CA 1
ATOM 2916 C C . ALA B 1 43 ? -7.203 -10 8.234 1 96.5 43 ALA B C 1
ATOM 2918 O O . ALA B 1 43 ? -8.258 -10.477 8.664 1 96.5 43 ALA B O 1
ATOM 2919 N N . ALA B 1 44 ? -7.191 -9.039 7.344 1 97 44 ALA B N 1
ATOM 2920 C CA . ALA B 1 44 ? -8.422 -8.398 6.887 1 97 44 ALA B CA 1
ATOM 2921 C C . ALA B 1 44 ? -9.375 -9.414 6.266 1 97 44 ALA B C 1
ATOM 2923 O O . ALA B 1 44 ? -10.594 -9.305 6.418 1 97 44 ALA B O 1
ATOM 2924 N N . GLY B 1 45 ? -8.828 -10.43 5.625 1 97.81 45 GLY B N 1
ATOM 2925 C CA . GLY B 1 45 ? -9.633 -11.453 4.969 1 97.81 45 GLY B CA 1
ATOM 2926 C C . GLY B 1 45 ? -10.5 -12.242 5.934 1 97.81 45 GLY B C 1
ATOM 2927 O O . GLY B 1 45 ? -11.516 -12.812 5.539 1 97.81 45 GLY B O 1
ATOM 2928 N N . PHE B 1 46 ? -10.078 -12.344 7.211 1 97.31 46 PHE B N 1
ATOM 2929 C CA . PHE B 1 46 ? -10.852 -13.055 8.227 1 97.31 46 PHE B CA 1
ATOM 2930 C C . PHE B 1 46 ? -12.242 -12.438 8.367 1 97.31 46 PHE B C 1
ATOM 2932 O O . PHE B 1 46 ? -13.211 -13.141 8.656 1 97.31 46 PHE B O 1
ATOM 2939 N N . PHE B 1 47 ? -12.344 -11.156 8.023 1 95.19 47 PHE B N 1
ATOM 2940 C CA . PHE B 1 47 ? -13.555 -10.43 8.375 1 95.19 47 PHE B CA 1
ATOM 2941 C C . PHE B 1 47 ? -14.469 -10.289 7.16 1 95.19 47 PHE B C 1
ATOM 2943 O O . PHE B 1 47 ? -15.57 -9.75 7.27 1 95.19 47 PHE B O 1
ATOM 2950 N N . ILE B 1 48 ? -13.992 -10.734 6.07 1 96.06 48 ILE B N 1
ATOM 2951 C CA . ILE B 1 48 ? -14.859 -10.68 4.898 1 96.06 48 ILE B CA 1
ATOM 2952 C C . ILE B 1 48 ? -15.133 -12.102 4.398 1 96.06 48 ILE B C 1
ATOM 2954 O O . ILE B 1 48 ? -15.828 -12.289 3.396 1 96.06 48 ILE B O 1
ATOM 2958 N N . ALA B 1 49 ? -14.555 -13.094 5.031 1 98.06 49 ALA B N 1
ATOM 2959 C CA . ALA B 1 49 ? -14.812 -14.5 4.738 1 98.06 49 ALA B CA 1
ATOM 2960 C C . ALA B 1 49 ? -15.961 -15.039 5.598 1 98.06 49 ALA B C 1
ATOM 2962 O O . ALA B 1 49 ? -16.484 -14.32 6.453 1 98.06 49 ALA B O 1
ATOM 2963 N N . THR B 1 50 ? -16.438 -16.266 5.312 1 98 50 THR B N 1
ATOM 2964 C CA . THR B 1 50 ? -17.484 -16.906 6.102 1 98 50 THR B CA 1
ATOM 2965 C C . THR B 1 50 ? -16.969 -17.297 7.484 1 98 50 THR B C 1
ATOM 2967 O O . THR B 1 50 ? -17.688 -17.188 8.477 1 98 50 THR B O 1
ATOM 2970 N N . SER B 1 51 ? -15.805 -17.781 7.566 1 97.62 51 SER B N 1
ATOM 2971 C CA . SER B 1 51 ? -15.094 -18.188 8.773 1 97.62 51 SER B CA 1
ATOM 2972 C C . SER B 1 51 ? -13.586 -18.109 8.586 1 97.62 51 SER B C 1
ATOM 2974 O O . SER B 1 51 ? -13.109 -17.75 7.504 1 97.62 51 SER B O 1
ATOM 2976 N N . TYR B 1 52 ? -12.883 -18.328 9.711 1 98.12 52 TYR B N 1
ATOM 2977 C CA . TYR B 1 52 ? -11.43 -18.234 9.594 1 98.12 52 TYR B CA 1
ATOM 2978 C C . TYR B 1 52 ? -10.75 -19.172 10.586 1 98.12 52 TYR B C 1
ATOM 2980 O O . TYR B 1 52 ? -11.375 -19.625 11.547 1 98.12 52 TYR B O 1
ATOM 2988 N N . GLU B 1 53 ? -9.5 -19.484 10.32 1 97.88 53 GLU B N 1
ATOM 2989 C CA . GLU B 1 53 ? -8.586 -20.188 11.219 1 97.88 53 GLU B CA 1
ATOM 2990 C C . GLU B 1 53 ? -7.195 -19.547 11.188 1 97.88 53 GLU B C 1
ATOM 2992 O O . GLU B 1 53 ? -6.668 -19.266 10.109 1 97.88 53 GLU B O 1
ATOM 2997 N N . VAL B 1 54 ? -6.676 -19.344 12.344 1 97.69 54 VAL B N 1
ATOM 2998 C CA . VAL B 1 54 ? -5.281 -18.922 12.43 1 97.69 54 VAL B CA 1
ATOM 2999 C C . VAL B 1 54 ? -4.363 -20.125 12.305 1 97.69 54 VAL B C 1
ATOM 3001 O O . VAL B 1 54 ? -4.527 -21.125 13.023 1 97.69 54 VAL B O 1
ATOM 3004 N N . MET B 1 55 ? -3.449 -20.109 11.445 1 98.19 55 MET B N 1
ATOM 3005 C CA . MET B 1 55 ? -2.549 -21.219 11.148 1 98.19 55 MET B CA 1
ATOM 3006 C C . MET B 1 55 ? -1.141 -20.922 11.656 1 98.19 55 MET B C 1
ATOM 3008 O O . MET B 1 55 ? -0.735 -19.766 11.742 1 98.19 55 MET B O 1
ATOM 3012 N N . PRO B 1 56 ? -0.385 -21.984 11.969 1 97.38 56 PRO B N 1
ATOM 3013 C CA . PRO B 1 56 ? 1.049 -21.766 12.18 1 97.38 56 PRO B CA 1
ATOM 3014 C C . PRO B 1 56 ? 1.766 -21.297 10.922 1 97.38 56 PRO B C 1
ATOM 3016 O O . PRO B 1 56 ? 1.261 -21.469 9.812 1 97.38 56 PRO B O 1
ATOM 3019 N N . ARG B 1 57 ? 2.877 -20.703 11.133 1 95.5 57 ARG B N 1
ATOM 3020 C CA . ARG B 1 57 ? 3.695 -20.344 9.984 1 95.5 57 ARG B CA 1
ATOM 3021 C C . ARG B 1 57 ? 4.133 -21.578 9.211 1 95.5 57 ARG B C 1
ATOM 3023 O O . ARG B 1 57 ? 4.387 -22.625 9.812 1 95.5 57 ARG B O 1
ATOM 3030 N N . VAL B 1 58 ? 4.266 -21.453 7.961 1 94.75 58 VAL B N 1
ATOM 3031 C CA . VAL B 1 58 ? 4.562 -22.578 7.078 1 94.75 58 VAL B CA 1
ATOM 3032 C C . VAL B 1 58 ? 5.941 -23.141 7.406 1 94.75 58 VAL B C 1
ATOM 3034 O O . VAL B 1 58 ? 6.188 -24.328 7.223 1 94.75 58 VAL B O 1
ATOM 3037 N N . ASN B 1 59 ? 6.836 -22.281 7.914 1 92.94 59 ASN B N 1
ATOM 3038 C CA . ASN B 1 59 ? 8.188 -22.734 8.227 1 92.94 59 ASN B CA 1
ATOM 3039 C C . ASN B 1 59 ? 8.195 -23.672 9.422 1 92.94 59 ASN B C 1
ATOM 3041 O O . ASN B 1 59 ? 9.18 -24.375 9.664 1 92.94 59 ASN B O 1
ATOM 3045 N N . ASP B 1 60 ? 7.137 -23.625 10.203 1 94.88 60 ASP B N 1
ATOM 3046 C CA . ASP B 1 60 ? 6.891 -24.672 11.195 1 94.88 60 ASP B CA 1
ATOM 3047 C C . ASP B 1 60 ? 6.188 -25.875 10.555 1 94.88 60 ASP B C 1
ATOM 3049 O O . ASP B 1 60 ? 5.008 -26.125 10.82 1 94.88 60 ASP B O 1
ATOM 3053 N N . GLU B 1 61 ? 6.926 -26.656 9.852 1 92.38 61 GLU B N 1
ATOM 3054 C CA . GLU B 1 61 ? 6.406 -27.609 8.883 1 92.38 61 GLU B CA 1
ATOM 3055 C C . GLU B 1 61 ? 5.504 -28.641 9.562 1 92.38 61 GLU B C 1
ATOM 3057 O O . GLU B 1 61 ? 4.379 -28.875 9.117 1 92.38 61 GLU B O 1
ATOM 3062 N N . LYS B 1 62 ? 6.023 -29.25 10.641 1 93.75 62 LYS B N 1
ATOM 3063 C CA . LYS B 1 62 ? 5.273 -30.312 11.297 1 93.75 62 LYS B CA 1
ATOM 3064 C C . LYS B 1 62 ? 3.957 -29.797 11.859 1 93.75 62 LYS B C 1
ATOM 3066 O O . LYS B 1 62 ? 2.898 -30.375 11.625 1 93.75 62 LYS B O 1
ATOM 3071 N N . ASN B 1 63 ? 4.07 -28.672 12.523 1 96.88 63 ASN B N 1
ATOM 3072 C CA . ASN B 1 63 ? 2.859 -28.109 13.109 1 96.88 63 ASN B CA 1
ATOM 3073 C C . ASN B 1 63 ? 1.892 -27.625 12.031 1 96.88 63 ASN B C 1
ATOM 3075 O O . ASN B 1 63 ? 0.676 -27.766 12.18 1 96.88 63 ASN B O 1
ATOM 3079 N N . TYR B 1 64 ? 2.449 -27.156 11 1 98.25 64 TYR B N 1
ATOM 3080 C CA . TYR B 1 64 ? 1.595 -26.688 9.914 1 98.25 64 TYR B CA 1
ATOM 3081 C C . TYR B 1 64 ? 0.839 -27.859 9.281 1 98.25 64 TYR B C 1
ATOM 3083 O O . TYR B 1 64 ? -0.377 -27.781 9.086 1 98.25 64 TYR B O 1
ATOM 3091 N N . ALA B 1 65 ? 1.485 -28.906 8.969 1 97.75 65 ALA B N 1
ATOM 3092 C CA . ALA B 1 65 ? 0.868 -30.047 8.312 1 97.75 65 ALA B CA 1
ATOM 3093 C C . ALA B 1 65 ? -0.24 -30.641 9.18 1 97.75 65 ALA B C 1
ATOM 3095 O O . ALA B 1 65 ? -1.342 -30.906 8.695 1 97.75 65 ALA B O 1
ATOM 3096 N N . ASN B 1 66 ? 0.102 -30.812 10.445 1 98 66 ASN B N 1
ATOM 3097 C CA . ASN B 1 66 ? -0.893 -31.359 11.367 1 98 66 ASN B CA 1
ATOM 3098 C C . ASN B 1 66 ? -2.143 -30.484 11.414 1 98 66 ASN B C 1
ATOM 3100 O O . ASN B 1 66 ? -3.264 -30.984 11.336 1 98 66 ASN B O 1
ATOM 3104 N N . ARG B 1 67 ? -1.904 -29.234 11.523 1 98.38 67 ARG B N 1
ATOM 3105 C CA . ARG B 1 67 ? -3.021 -28.297 11.586 1 98.38 67 ARG B CA 1
ATOM 3106 C C . ARG B 1 67 ? -3.799 -28.281 10.273 1 98.38 67 ARG B C 1
ATOM 3108 O O . ARG B 1 67 ? -5.02 -28.125 10.273 1 98.38 67 ARG B O 1
ATOM 3115 N N . LEU B 1 68 ? -3.129 -28.359 9.203 1 98.62 68 LEU B N 1
ATOM 3116 C CA . LEU B 1 68 ? -3.76 -28.406 7.883 1 98.62 68 LEU B CA 1
ATOM 3117 C C . LEU B 1 68 ? -4.699 -29.594 7.762 1 98.62 68 LEU B C 1
ATOM 3119 O O . LEU B 1 68 ? -5.855 -29.438 7.359 1 98.62 68 LEU B O 1
ATOM 3123 N N . PHE B 1 69 ? -4.234 -30.766 8.141 1 98.62 69 PHE B N 1
ATOM 3124 C CA . PHE B 1 69 ? -5.059 -31.969 8.055 1 98.62 69 PHE B CA 1
ATOM 3125 C C . PHE B 1 69 ? -6.25 -31.875 9 1 98.62 69 PHE B C 1
ATOM 3127 O O . PHE B 1 69 ? -7.367 -32.25 8.633 1 98.62 69 PHE B O 1
ATOM 3134 N N . ASP B 1 70 ? -5.965 -31.328 10.164 1 98.5 70 ASP B N 1
ATOM 3135 C CA . ASP B 1 70 ? -7.043 -31.141 11.125 1 98.5 70 ASP B CA 1
ATOM 3136 C C . ASP B 1 70 ? -8.117 -30.203 10.562 1 98.5 70 ASP B C 1
ATOM 3138 O O . ASP B 1 70 ? -9.312 -30.484 10.672 1 98.5 70 ASP B O 1
ATOM 3142 N N . LEU B 1 71 ? -7.668 -29.156 10.008 1 98.25 71 LEU B N 1
ATOM 3143 C CA . LEU B 1 71 ? -8.555 -28.156 9.445 1 98.25 71 LEU B CA 1
ATOM 3144 C C . LEU B 1 71 ? -9.391 -28.734 8.312 1 98.25 71 LEU B C 1
ATOM 3146 O O . LEU B 1 71 ? -10.594 -28.469 8.219 1 98.25 71 LEU B O 1
ATOM 3150 N N . VAL B 1 72 ? -8.797 -29.484 7.461 1 98.69 72 VAL B N 1
ATOM 3151 C CA . VAL B 1 72 ? -9.469 -30.094 6.316 1 98.69 72 VAL B CA 1
ATOM 3152 C C . VAL B 1 72 ? -10.555 -31.047 6.801 1 98.69 72 VAL B C 1
ATOM 3154 O O . VAL B 1 72 ? -11.672 -31.031 6.289 1 98.69 72 VAL B O 1
ATOM 3157 N N . SER B 1 73 ? -10.188 -31.828 7.82 1 98.56 73 SER B N 1
ATOM 3158 C CA . SER B 1 73 ? -11.133 -32.781 8.383 1 98.56 73 SER B CA 1
ATOM 3159 C C . SER B 1 73 ? -12.266 -32.062 9.109 1 98.56 73 SER B C 1
ATOM 3161 O O . SER B 1 73 ? -13.445 -32.312 8.836 1 98.56 73 SER B O 1
ATOM 3163 N N . LYS B 1 74 ? -11.922 -31.156 9.922 1 98.5 74 LYS B N 1
ATOM 3164 C CA . LYS B 1 74 ? -12.867 -30.438 10.781 1 98.5 74 LYS B CA 1
ATOM 3165 C C . LYS B 1 74 ? -13.898 -29.672 9.953 1 98.5 74 LYS B C 1
ATOM 3167 O O . LYS B 1 74 ? -15.086 -29.656 10.289 1 98.5 74 LYS B O 1
ATOM 3172 N N . HIS B 1 75 ? -13.469 -29.094 8.867 1 98.56 75 HIS B N 1
ATOM 3173 C CA . HIS B 1 75 ? -14.336 -28.188 8.117 1 98.56 75 HIS B CA 1
ATOM 3174 C C . HIS B 1 75 ? -14.82 -28.844 6.828 1 98.56 75 HIS B C 1
ATOM 3176 O O . HIS B 1 75 ? -15.508 -28.203 6.027 1 98.56 75 HIS B O 1
ATOM 3182 N N . LYS B 1 76 ? -14.438 -30.062 6.598 1 98.31 76 LYS B N 1
ATOM 3183 C CA . LYS B 1 76 ? -14.82 -30.766 5.379 1 98.31 76 LYS B CA 1
ATOM 3184 C C . LYS B 1 76 ? -14.461 -29.969 4.137 1 98.31 76 LYS B C 1
ATOM 3186 O O . LYS B 1 76 ? -15.305 -29.734 3.268 1 98.31 76 LYS B O 1
ATOM 3191 N N . VAL B 1 77 ? -13.25 -29.578 4.082 1 98.75 77 VAL B N 1
ATOM 3192 C CA . VAL B 1 77 ? -12.742 -28.75 3.004 1 98.75 77 VAL B CA 1
ATOM 3193 C C . VAL B 1 77 ? -12.758 -29.516 1.69 1 98.75 77 VAL B C 1
ATOM 3195 O O . VAL B 1 77 ? -12.398 -30.703 1.654 1 98.75 77 VAL B O 1
ATOM 3198 N N . GLU B 1 78 ? -13.117 -28.844 0.646 1 98.75 78 GLU B N 1
ATOM 3199 C CA . GLU B 1 78 ? -13.172 -29.5 -0.652 1 98.75 78 GLU B CA 1
ATOM 3200 C C . GLU B 1 78 ? -12.141 -28.922 -1.614 1 98.75 78 GLU B C 1
ATOM 3202 O O . GLU B 1 78 ? -11.68 -29.594 -2.533 1 98.75 78 GLU B O 1
ATOM 3207 N N . VAL B 1 79 ? -11.805 -27.688 -1.456 1 98.88 79 VAL B N 1
ATOM 3208 C CA . VAL B 1 79 ? -10.859 -27.031 -2.354 1 98.88 79 VAL B CA 1
ATOM 3209 C C . VAL B 1 79 ? -9.906 -26.141 -1.548 1 98.88 79 VAL B C 1
ATOM 3211 O O . VAL B 1 79 ? -10.328 -25.438 -0.633 1 98.88 79 VAL B O 1
ATOM 3214 N N . LEU B 1 80 ? -8.633 -26.234 -1.798 1 98.88 80 LEU B N 1
ATOM 3215 C CA . LEU B 1 80 ? -7.625 -25.297 -1.312 1 98.88 80 LEU B CA 1
ATOM 3216 C C . LEU B 1 80 ? -7.133 -24.391 -2.438 1 98.88 80 LEU B C 1
ATOM 3218 O O . LEU B 1 80 ? -6.5 -24.859 -3.385 1 98.88 80 LEU B O 1
ATOM 3222 N N . MET B 1 81 ? -7.406 -23.109 -2.322 1 98.88 81 MET B N 1
ATOM 3223 C CA . MET B 1 81 ? -7.07 -22.141 -3.363 1 98.88 81 MET B CA 1
ATOM 3224 C C . MET B 1 81 ? -5.59 -21.781 -3.316 1 98.88 81 MET B C 1
ATOM 3226 O O . MET B 1 81 ? -5.012 -21.656 -2.236 1 98.88 81 MET B O 1
ATOM 3230 N N . PRO B 1 82 ? -4.996 -21.547 -4.43 1 98.44 82 PRO B N 1
ATOM 3231 C CA . PRO B 1 82 ? -3.588 -21.141 -4.508 1 98.44 82 PRO B CA 1
ATOM 3232 C C . PRO B 1 82 ? -3.398 -19.625 -4.41 1 98.44 82 PRO B C 1
ATOM 3234 O O . PRO B 1 82 ? -2.922 -19 -5.359 1 98.44 82 PRO B O 1
ATOM 3237 N N . SER B 1 83 ? -3.582 -19.031 -3.242 1 98.5 83 SER B N 1
ATOM 3238 C CA . SER B 1 83 ? -3.584 -17.578 -3.102 1 98.5 83 SER B CA 1
ATOM 3239 C C . SER B 1 83 ? -2.449 -17.109 -2.195 1 98.5 83 SER B C 1
ATOM 3241 O O . SER B 1 83 ? -2.348 -15.922 -1.883 1 98.5 83 SER B O 1
ATOM 3243 N N . SER B 1 84 ? -1.614 -18.016 -1.782 1 97.38 84 SER B N 1
ATOM 3244 C CA . SER B 1 84 ? -0.497 -17.703 -0.901 1 97.38 84 SER B CA 1
ATOM 3245 C C . SER B 1 84 ? 0.813 -18.266 -1.441 1 97.38 84 SER B C 1
ATOM 3247 O O . SER B 1 84 ? 0.887 -19.438 -1.799 1 97.38 84 SER B O 1
ATOM 3249 N N . GLY B 1 85 ? 1.753 -17.391 -1.445 1 95.81 85 GLY B N 1
ATOM 3250 C CA . GLY B 1 85 ? 3.062 -17.828 -1.904 1 95.81 85 GLY B CA 1
ATOM 3251 C C . GLY B 1 85 ? 3.76 -18.75 -0.922 1 95.81 85 GLY B C 1
ATOM 3252 O O . GLY B 1 85 ? 4.812 -19.328 -1.233 1 95.81 85 GLY B O 1
ATOM 3253 N N . TYR B 1 86 ? 3.199 -18.969 0.208 1 96 86 TYR B N 1
ATOM 3254 C CA . TYR B 1 86 ? 3.775 -19.844 1.229 1 96 86 TYR B CA 1
ATOM 3255 C C . TYR B 1 86 ? 3.002 -21.156 1.329 1 96 86 TYR B C 1
ATOM 3257 O O . TYR B 1 86 ? 3.596 -22.234 1.311 1 96 86 TYR B O 1
ATOM 3265 N N . ASP B 1 87 ? 1.751 -21.109 1.284 1 98.06 87 ASP B N 1
ATOM 3266 C CA . ASP B 1 87 ? 0.887 -22.25 1.539 1 98.06 87 ASP B CA 1
ATOM 3267 C C . ASP B 1 87 ? 0.883 -23.219 0.35 1 98.06 87 ASP B C 1
ATOM 3269 O O . ASP B 1 87 ? 0.618 -24.406 0.509 1 98.06 87 ASP B O 1
ATOM 3273 N N . ILE B 1 88 ? 1.252 -22.734 -0.798 1 98.31 88 ILE B N 1
ATOM 3274 C CA . ILE B 1 88 ? 1.181 -23.562 -1.992 1 98.31 88 ILE B CA 1
ATOM 3275 C C . ILE B 1 88 ? 2.207 -24.688 -1.897 1 98.31 88 ILE B C 1
ATOM 3277 O O . ILE B 1 88 ? 2.035 -25.75 -2.508 1 98.31 88 ILE B O 1
ATOM 3281 N N . TYR B 1 89 ? 3.184 -24.547 -1.146 1 97.56 89 TYR B N 1
ATOM 3282 C CA . TYR B 1 89 ? 4.223 -25.562 -1.057 1 97.56 89 TYR B CA 1
ATOM 3283 C C . TYR B 1 89 ? 3.746 -26.766 -0.251 1 97.56 89 TYR B C 1
ATOM 3285 O O . TYR B 1 89 ? 3.727 -27.891 -0.754 1 97.56 89 TYR B O 1
ATOM 3293 N N . PRO B 1 90 ? 3.283 -26.562 1.027 1 98.31 90 PRO B N 1
ATOM 3294 C CA . PRO B 1 90 ? 2.719 -27.734 1.707 1 98.31 90 PRO B CA 1
ATOM 3295 C C . PRO B 1 90 ? 1.483 -28.297 1 1 98.31 90 PRO B C 1
ATOM 3297 O O . PRO B 1 90 ? 1.233 -29.5 1.04 1 98.31 90 PRO B O 1
ATOM 3300 N N . TYR B 1 91 ? 0.663 -27.453 0.352 1 98.75 91 TYR B N 1
ATOM 3301 C CA . TYR B 1 91 ? -0.472 -27.938 -0.42 1 98.75 91 TYR B CA 1
ATOM 3302 C C . TYR B 1 91 ? -0.015 -28.906 -1.502 1 98.75 91 TYR B C 1
ATOM 3304 O O . TYR B 1 91 ? -0.644 -29.953 -1.717 1 98.75 91 TYR B O 1
ATOM 3312 N N . SER B 1 92 ? 1.046 -28.516 -2.178 1 98.62 92 SER B N 1
ATOM 3313 C CA . SER B 1 92 ? 1.597 -29.375 -3.229 1 98.62 92 SER B CA 1
ATOM 3314 C C . SER B 1 92 ? 2.234 -30.625 -2.645 1 98.62 92 SER B C 1
ATOM 3316 O O . SER B 1 92 ? 1.989 -31.734 -3.125 1 98.62 92 SER B O 1
ATOM 3318 N N . LYS B 1 93 ? 2.979 -30.5 -1.636 1 98.19 93 LYS B N 1
ATOM 3319 C CA . LYS B 1 93 ? 3.684 -31.609 -0.988 1 98.19 93 LYS B CA 1
ATOM 3320 C C . LYS B 1 93 ? 2.709 -32.688 -0.513 1 98.19 93 LYS B C 1
ATOM 3322 O O . LYS B 1 93 ? 2.979 -33.875 -0.649 1 98.19 93 LYS B O 1
ATOM 3327 N N . TYR B 1 94 ? 1.572 -32.25 0.022 1 98.25 94 TYR B N 1
ATOM 3328 C CA . TYR B 1 94 ? 0.637 -33.188 0.637 1 98.25 94 TYR B CA 1
ATOM 3329 C C . TYR B 1 94 ? -0.603 -33.375 -0.231 1 98.25 94 TYR B C 1
ATOM 3331 O O . TYR B 1 94 ? -1.681 -33.719 0.275 1 98.25 94 TYR B O 1
ATOM 3339 N N . ARG B 1 95 ? -0.478 -33.125 -1.453 1 98.31 95 ARG B N 1
ATOM 3340 C CA . ARG B 1 95 ? -1.617 -33.094 -2.365 1 98.31 95 ARG B CA 1
ATOM 3341 C C . ARG B 1 95 ? -2.35 -34.438 -2.342 1 98.31 95 ARG B C 1
ATOM 3343 O O . ARG B 1 95 ? -3.582 -34.469 -2.287 1 98.31 95 ARG B O 1
ATOM 3350 N N . ARG B 1 96 ? -1.647 -35.531 -2.393 1 97.81 96 ARG B N 1
ATOM 3351 C CA . ARG B 1 96 ? -2.256 -36.875 -2.41 1 97.81 96 ARG B CA 1
ATOM 3352 C C . ARG B 1 96 ? -3.045 -37.125 -1.13 1 97.81 96 ARG B C 1
ATOM 3354 O O . ARG B 1 96 ? -4.188 -37.594 -1.18 1 97.81 96 ARG B O 1
ATOM 3361 N N . GLN B 1 97 ? -2.404 -36.812 -0.036 1 98.25 97 GLN B N 1
ATOM 3362 C CA . GLN B 1 97 ? -3.074 -37 1.248 1 98.25 97 GLN B CA 1
ATOM 3363 C C . GLN B 1 97 ? -4.336 -36.125 1.331 1 98.25 97 GLN B C 1
ATOM 3365 O O . GLN B 1 97 ? -5.375 -36.594 1.811 1 98.25 97 GLN B O 1
ATOM 3370 N N . LEU B 1 98 ? -4.273 -34.938 0.883 1 98.75 98 LEU B N 1
ATOM 3371 C CA . LEU B 1 98 ? -5.418 -34.031 0.88 1 98.75 98 LEU B CA 1
ATOM 3372 C C . LEU B 1 98 ? -6.547 -34.594 0.015 1 98.75 98 LEU B C 1
ATOM 3374 O O . LEU B 1 98 ? -7.715 -34.531 0.408 1 98.75 98 LEU B O 1
ATOM 3378 N N . GLU B 1 99 ? -6.164 -35.125 -1.114 1 98.06 99 GLU B N 1
ATOM 3379 C CA . GLU B 1 99 ? -7.156 -35.688 -2.012 1 98.06 99 GLU B CA 1
ATOM 3380 C C . GLU B 1 99 ? -7.855 -36.906 -1.361 1 98.06 99 GLU B C 1
ATOM 3382 O O . GLU B 1 99 ? -9.062 -37.062 -1.517 1 98.06 99 GLU B O 1
ATOM 3387 N N . GLU B 1 100 ? -7.066 -37.625 -0.666 1 98.25 100 GLU B N 1
ATOM 3388 C CA . GLU B 1 100 ? -7.633 -38.781 0.049 1 98.25 100 GLU B CA 1
ATOM 3389 C C . GLU B 1 100 ? -8.625 -38.312 1.115 1 98.25 100 GLU B C 1
ATOM 3391 O O . GLU B 1 100 ? -9.57 -39.031 1.437 1 98.25 100 GLU B O 1
ATOM 3396 N N . MET B 1 101 ? -8.453 -37.156 1.59 1 98.31 101 MET B N 1
ATOM 3397 C CA . MET B 1 101 ? -9.328 -36.594 2.617 1 98.31 101 MET B CA 1
ATOM 3398 C C . MET B 1 101 ? -10.523 -35.906 1.987 1 98.31 101 MET B C 1
ATOM 3400 O O . MET B 1 101 ? -11.398 -35.406 2.697 1 98.31 101 MET B O 1
ATOM 3404 N N . GLY B 1 102 ? -10.508 -35.844 0.67 1 97.5 102 GLY B N 1
ATOM 3405 C CA . GLY B 1 102 ? -11.625 -35.219 -0.035 1 97.5 102 GLY B CA 1
ATOM 3406 C C . GLY B 1 102 ? -11.359 -33.781 -0.424 1 97.5 102 GLY B C 1
ATOM 3407 O O . GLY B 1 102 ? -12.273 -33.062 -0.869 1 97.5 102 GLY B O 1
ATOM 3408 N N . ALA B 1 103 ? -10.164 -33.344 -0.289 1 98.56 103 ALA B N 1
ATOM 3409 C CA . ALA B 1 103 ? -9.82 -31.938 -0.574 1 98.56 103 ALA B CA 1
ATOM 3410 C C . ALA B 1 103 ? -8.891 -31.844 -1.784 1 98.56 103 ALA B C 1
ATOM 3412 O O . ALA B 1 103 ? -7.863 -32.531 -1.844 1 98.56 103 ALA B O 1
ATOM 3413 N N . LYS B 1 104 ? -9.258 -31.047 -2.738 1 98.56 104 LYS B N 1
ATOM 3414 C CA . LYS B 1 104 ? -8.43 -30.828 -3.918 1 98.56 104 LYS B CA 1
ATOM 3415 C C . LYS B 1 104 ? -7.59 -29.547 -3.764 1 98.56 104 LYS B C 1
ATOM 3417 O O . LYS B 1 104 ? -8.133 -28.453 -3.674 1 98.56 104 LYS B O 1
ATOM 3422 N N . ALA B 1 105 ? -6.301 -29.703 -3.711 1 98.69 105 ALA B N 1
ATOM 3423 C CA . ALA B 1 105 ? -5.395 -28.562 -3.756 1 98.69 105 ALA B CA 1
ATOM 3424 C C . ALA B 1 105 ? -5.078 -28.156 -5.195 1 98.69 105 ALA B C 1
ATOM 3426 O O . ALA B 1 105 ? -4.457 -28.938 -5.934 1 98.69 105 ALA B O 1
ATOM 3427 N N . VAL B 1 106 ? -5.461 -27 -5.598 1 98.5 106 VAL B N 1
ATOM 3428 C CA . VAL B 1 106 ? -5.203 -26.531 -6.957 1 98.5 106 VAL B CA 1
ATOM 3429 C C . VAL B 1 106 ? -3.869 -25.797 -7.012 1 98.5 106 VAL B C 1
ATOM 3431 O O . VAL B 1 106 ? -3.832 -24.562 -6.945 1 98.5 106 VAL B O 1
ATOM 3434 N N . VAL B 1 107 ? -2.824 -26.531 -7.113 1 98.69 107 VAL B N 1
ATOM 3435 C CA . VAL B 1 107 ? -1.47 -26 -7.078 1 98.69 107 VAL B CA 1
ATOM 3436 C C . VAL B 1 107 ? -0.583 -26.766 -8.055 1 98.69 107 VAL B C 1
ATOM 3438 O O . VAL B 1 107 ? -0.869 -27.922 -8.391 1 98.69 107 VAL B O 1
ATOM 3441 N N . SER B 1 108 ? 0.431 -26.141 -8.492 1 98.75 108 SER B N 1
ATOM 3442 C CA . SER B 1 108 ? 1.424 -26.797 -9.344 1 98.75 108 SER B CA 1
ATOM 3443 C C . SER B 1 108 ? 2.223 -27.828 -8.57 1 98.75 108 SER B C 1
ATOM 3445 O O . SER B 1 108 ? 2.205 -27.844 -7.332 1 98.75 108 SER B O 1
ATOM 3447 N N . ASP B 1 109 ? 2.887 -28.719 -9.367 1 98.56 109 ASP B N 1
ATOM 3448 C CA . ASP B 1 109 ? 3.768 -29.703 -8.742 1 98.56 109 ASP B CA 1
ATOM 3449 C C . ASP B 1 109 ? 4.949 -29.016 -8.055 1 98.56 109 ASP B C 1
ATOM 3451 O O . ASP B 1 109 ? 5.352 -27.922 -8.43 1 98.56 109 ASP B O 1
ATOM 3455 N N . LEU B 1 110 ? 5.473 -29.703 -7.043 1 98.06 110 LEU B N 1
ATOM 3456 C CA . LEU B 1 110 ? 6.562 -29.156 -6.246 1 98.06 110 LEU B CA 1
ATOM 3457 C C . LEU B 1 110 ? 7.734 -28.75 -7.137 1 98.06 110 LEU B C 1
ATOM 3459 O O . LEU B 1 110 ? 8.375 -27.719 -6.898 1 98.06 110 LEU B O 1
ATOM 3463 N N . GLU B 1 111 ? 8.016 -29.5 -8.141 1 97.75 111 GLU B N 1
ATOM 3464 C CA . GLU B 1 111 ? 9.117 -29.188 -9.055 1 97.75 111 GLU B CA 1
ATOM 3465 C C . GLU B 1 111 ? 8.883 -27.875 -9.773 1 97.75 111 GLU B C 1
ATOM 3467 O O . GLU B 1 111 ? 9.797 -27.047 -9.875 1 97.75 111 GLU B O 1
ATOM 3472 N N . SER B 1 112 ? 7.68 -27.641 -10.289 1 98.25 112 SER B N 1
ATOM 3473 C CA . SER B 1 112 ? 7.328 -26.391 -10.938 1 98.25 112 SER B CA 1
ATOM 3474 C C . SER B 1 112 ? 7.406 -25.219 -9.969 1 98.25 112 SER B C 1
ATOM 3476 O O . SER B 1 112 ? 7.875 -24.141 -10.328 1 98.25 112 SER B O 1
ATOM 3478 N N . LEU B 1 113 ? 6.922 -25.5 -8.727 1 98.25 113 LEU B N 1
ATOM 3479 C CA . LEU B 1 113 ? 6.988 -24.453 -7.703 1 98.25 113 LEU B CA 1
ATOM 3480 C C . LEU B 1 113 ? 8.43 -24.062 -7.426 1 98.25 113 LEU B C 1
ATOM 3482 O O . LEU B 1 113 ? 8.75 -22.859 -7.355 1 98.25 113 LEU B O 1
ATOM 3486 N N . GLU B 1 114 ? 9.281 -24.969 -7.316 1 96.62 114 GLU B N 1
ATOM 3487 C CA . GLU B 1 114 ? 10.688 -24.719 -7.035 1 96.62 114 GLU B CA 1
ATOM 3488 C C . GLU B 1 114 ? 11.359 -23.984 -8.195 1 96.62 114 GLU B C 1
ATOM 3490 O O . GLU B 1 114 ? 12.18 -23.094 -7.98 1 96.62 114 GLU B O 1
ATOM 3495 N N . THR B 1 115 ? 11.023 -24.406 -9.375 1 97.25 115 THR B N 1
ATOM 3496 C CA . THR B 1 115 ? 11.555 -23.734 -10.562 1 97.25 115 THR B CA 1
ATOM 3497 C C . THR B 1 115 ? 11.188 -22.25 -10.562 1 97.25 115 THR B C 1
ATOM 3499 O O . THR B 1 115 ? 12.023 -21.406 -10.844 1 97.25 115 THR B O 1
ATOM 3502 N N . CYS B 1 116 ? 9.977 -21.953 -10.188 1 97.19 116 CYS B N 1
ATOM 3503 C CA . CYS B 1 116 ? 9.516 -20.562 -10.18 1 97.19 116 CYS B CA 1
ATOM 3504 C C . CYS B 1 116 ? 10.109 -19.797 -9.008 1 97.19 116 CYS B C 1
ATOM 3506 O O . CYS B 1 116 ? 10.32 -18.594 -9.086 1 97.19 116 CYS B O 1
ATOM 3508 N N . TYR B 1 117 ? 10.398 -20.484 -7.945 1 95.5 117 TYR B N 1
ATOM 3509 C CA . TYR B 1 117 ? 10.906 -19.875 -6.723 1 95.5 117 TYR B CA 1
ATOM 3510 C C . TYR B 1 117 ? 12.336 -19.375 -6.906 1 95.5 117 TYR B C 1
ATOM 3512 O O . TYR B 1 117 ? 12.727 -18.359 -6.328 1 95.5 117 TYR B O 1
ATOM 3520 N N . ASP B 1 118 ? 13.125 -20.094 -7.617 1 94.94 118 ASP B N 1
ATOM 3521 C CA . ASP B 1 118 ? 14.523 -19.797 -7.91 1 94.94 118 ASP B CA 1
ATOM 3522 C C . ASP B 1 118 ? 14.672 -19.141 -9.281 1 94.94 118 ASP B C 1
ATOM 3524 O O . ASP B 1 118 ? 14.555 -19.797 -10.312 1 94.94 118 ASP B O 1
ATOM 3528 N N . ARG B 1 119 ? 15.008 -17.922 -9.281 1 93.69 119 ARG B N 1
ATOM 3529 C CA . ARG B 1 119 ? 15.039 -17.156 -10.531 1 93.69 119 ARG B CA 1
ATOM 3530 C C . ARG B 1 119 ? 16.078 -17.734 -11.492 1 93.69 119 ARG B C 1
ATOM 3532 O O . ARG B 1 119 ? 15.891 -17.703 -12.711 1 93.69 119 ARG B O 1
ATOM 3539 N N . VAL B 1 120 ? 17.156 -18.234 -10.961 1 94.25 120 VAL B N 1
ATOM 3540 C CA . VAL B 1 120 ? 18.172 -18.859 -11.812 1 94.25 120 VAL B CA 1
ATOM 3541 C C . VAL B 1 120 ? 17.578 -20.109 -12.484 1 94.25 120 VAL B C 1
ATOM 3543 O O . VAL B 1 120 ? 17.766 -20.312 -13.688 1 94.25 120 VAL B O 1
ATOM 3546 N N . LEU B 1 121 ? 16.844 -20.906 -11.742 1 95.75 121 LEU B N 1
ATOM 3547 C CA . LEU B 1 121 ? 16.203 -22.078 -12.312 1 95.75 121 LEU B CA 1
ATOM 3548 C C . LEU B 1 121 ? 15.141 -21.688 -13.328 1 95.75 121 LEU B C 1
ATOM 3550 O O . LEU B 1 121 ? 14.992 -22.344 -14.367 1 95.75 121 LEU B O 1
ATOM 3554 N N . THR B 1 122 ? 14.422 -20.625 -13.016 1 96.81 122 THR B N 1
ATOM 3555 C CA . THR B 1 122 ? 13.406 -20.141 -13.945 1 96.81 122 THR B CA 1
ATOM 3556 C C . THR B 1 122 ? 14.031 -19.797 -15.297 1 96.81 122 THR B C 1
ATOM 3558 O O . THR B 1 122 ? 13.578 -20.281 -16.328 1 96.81 122 THR B O 1
ATOM 3561 N N . PHE B 1 123 ? 15.062 -19.047 -15.281 1 96.25 123 PHE B N 1
ATOM 3562 C CA . PHE B 1 123 ? 15.664 -18.562 -16.516 1 96.25 123 PHE B CA 1
ATOM 3563 C C . PHE B 1 123 ? 16.375 -19.688 -17.25 1 96.25 123 PHE B C 1
ATOM 3565 O O . PHE B 1 123 ? 16.375 -19.719 -18.484 1 96.25 123 PHE B O 1
ATOM 3572 N N . ARG B 1 124 ? 16.938 -20.547 -16.531 1 95.75 124 ARG B N 1
ATOM 3573 C CA . ARG B 1 124 ? 17.547 -21.719 -17.156 1 95.75 124 ARG B CA 1
ATOM 3574 C C . ARG B 1 124 ? 16.484 -22.562 -17.859 1 95.75 124 ARG B C 1
ATOM 3576 O O . ARG B 1 124 ? 16.688 -22.984 -19 1 95.75 124 ARG B O 1
ATOM 3583 N N . SER B 1 125 ? 15.383 -22.781 -17.188 1 97.06 125 SER B N 1
ATOM 3584 C CA . SER B 1 125 ? 14.297 -23.578 -17.75 1 97.06 125 SER B CA 1
ATOM 3585 C C . SER B 1 125 ? 13.758 -22.938 -19.031 1 97.06 125 SER B C 1
ATOM 3587 O O . SER B 1 125 ? 13.422 -23.656 -19.984 1 97.06 125 SER B O 1
ATOM 3589 N N . LEU B 1 126 ? 13.758 -21.641 -19.094 1 97.88 126 LEU B N 1
ATOM 3590 C CA . LEU B 1 126 ? 13.133 -20.922 -20.203 1 97.88 126 LEU B CA 1
ATOM 3591 C C . LEU B 1 126 ? 14.141 -20.672 -21.312 1 97.88 126 LEU B C 1
ATOM 3593 O O . LEU B 1 126 ? 13.758 -20.328 -22.438 1 97.88 126 LEU B O 1
ATOM 3597 N N . SER B 1 127 ? 15.391 -20.797 -21.109 1 95.75 127 SER B N 1
ATOM 3598 C CA . SER B 1 127 ? 16.469 -20.312 -21.969 1 95.75 127 SER B CA 1
ATOM 3599 C C . SER B 1 127 ? 16.422 -20.969 -23.328 1 95.75 127 SER B C 1
ATOM 3601 O O . SER B 1 127 ? 16.734 -20.328 -24.344 1 95.75 127 SER B O 1
ATOM 3603 N N . GLU B 1 128 ? 16.062 -22.172 -23.438 1 92.81 128 GLU B N 1
ATOM 3604 C CA . GLU B 1 128 ? 16.094 -22.891 -24.719 1 92.81 128 GLU B CA 1
ATOM 3605 C C . GLU B 1 128 ? 14.977 -22.422 -25.641 1 92.81 128 GLU B C 1
ATOM 3607 O O . GLU B 1 128 ? 15.188 -22.234 -26.844 1 92.81 128 GLU B O 1
ATOM 3612 N N . LYS B 1 129 ? 13.852 -22.188 -25.062 1 95.12 129 LYS B N 1
ATOM 3613 C CA . LYS B 1 129 ? 12.672 -21.938 -25.891 1 95.12 129 LYS B CA 1
ATOM 3614 C C . LYS B 1 129 ? 12.312 -20.453 -25.906 1 95.12 129 LYS B C 1
ATOM 3616 O O . LYS B 1 129 ? 11.672 -19.984 -26.859 1 95.12 129 LYS B O 1
ATOM 3621 N N . PHE B 1 130 ? 12.734 -19.688 -24.891 1 96.62 130 PHE B N 1
ATOM 3622 C CA . PHE B 1 130 ? 12.266 -18.312 -24.734 1 96.62 130 PHE B CA 1
ATOM 3623 C C . PHE B 1 130 ? 13.438 -17.359 -24.531 1 96.62 130 PHE B C 1
ATOM 3625 O O . PHE B 1 130 ? 13.32 -16.375 -23.797 1 96.62 130 PHE B O 1
ATOM 3632 N N . SER B 1 131 ? 14.523 -17.562 -25.125 1 93.5 131 SER B N 1
ATOM 3633 C CA . SER B 1 131 ? 15.75 -16.812 -24.891 1 93.5 131 SER B CA 1
ATOM 3634 C C . SER B 1 131 ? 15.57 -15.336 -25.25 1 93.5 131 SER B C 1
ATOM 3636 O O . SER B 1 131 ? 16.125 -14.461 -24.578 1 93.5 131 SER B O 1
ATOM 3638 N N . CYS B 1 132 ? 14.766 -15.047 -26.219 1 92.75 132 CYS B N 1
ATOM 3639 C CA . CYS B 1 132 ? 14.648 -13.695 -26.734 1 92.75 132 CYS B CA 1
ATOM 3640 C C . CYS B 1 132 ? 13.898 -12.797 -25.766 1 92.75 132 CYS B C 1
ATOM 3642 O O . CYS B 1 132 ? 13.914 -11.57 -25.906 1 92.75 132 CYS B O 1
ATOM 3644 N N . ILE B 1 133 ? 13.227 -13.391 -24.797 1 95.75 133 ILE B N 1
ATOM 3645 C CA . ILE B 1 133 ? 12.422 -12.555 -23.922 1 95.75 133 ILE B CA 1
ATOM 3646 C C . ILE B 1 133 ? 12.945 -12.664 -22.484 1 95.75 133 ILE B C 1
ATOM 3648 O O . ILE B 1 133 ? 12.203 -12.43 -21.531 1 95.75 133 ILE B O 1
ATOM 3652 N N . LEU B 1 134 ? 14.148 -13.086 -22.312 1 97.12 134 LEU B N 1
ATOM 3653 C CA . LEU B 1 134 ? 14.797 -13.125 -21 1 97.12 134 LEU B CA 1
ATOM 3654 C C . LEU B 1 134 ? 15.805 -11.992 -20.859 1 97.12 134 LEU B C 1
ATOM 3656 O O . LEU B 1 134 ? 16.547 -11.688 -21.797 1 97.12 134 LEU B O 1
ATOM 3660 N N . PRO B 1 135 ? 15.828 -11.352 -19.766 1 96.31 135 PRO B N 1
ATOM 3661 C CA . PRO B 1 135 ? 16.875 -10.359 -19.531 1 96.31 135 PRO B CA 1
ATOM 3662 C C . PRO B 1 135 ? 18.25 -10.992 -19.344 1 96.31 135 PRO B C 1
ATOM 3664 O O . PRO B 1 135 ? 18.359 -12.109 -18.828 1 96.31 135 PRO B O 1
ATOM 3667 N N . LEU B 1 136 ? 19.25 -10.312 -19.766 1 94 136 LEU B N 1
ATOM 3668 C CA . LEU B 1 136 ? 20.594 -10.75 -19.391 1 94 136 LEU B CA 1
ATOM 3669 C C . LEU B 1 136 ? 20.734 -10.883 -17.891 1 94 136 LEU B C 1
ATOM 3671 O O . LEU B 1 136 ? 20.375 -9.969 -17.141 1 94 136 LEU B O 1
ATOM 3675 N N . THR B 1 137 ? 21.141 -12.023 -17.438 1 94.81 137 THR B N 1
ATOM 3676 C CA . THR B 1 137 ? 21.203 -12.336 -16.016 1 94.81 137 THR B CA 1
ATOM 3677 C C . THR B 1 137 ? 22.531 -13.008 -15.656 1 94.81 137 THR B C 1
ATOM 3679 O O . THR B 1 137 ? 23.016 -13.859 -16.406 1 94.81 137 THR B O 1
ATOM 3682 N N . THR B 1 138 ? 23.141 -12.586 -14.602 1 94.44 138 THR B N 1
ATOM 3683 C CA . THR B 1 138 ? 24.344 -13.242 -14.117 1 94.44 138 THR B CA 1
ATOM 3684 C C . THR B 1 138 ? 24.344 -13.312 -12.594 1 94.44 138 THR B C 1
ATOM 3686 O O . THR B 1 138 ? 23.719 -12.484 -11.922 1 94.44 138 THR B O 1
ATOM 3689 N N . THR B 1 139 ? 24.938 -14.305 -12.039 1 92.31 139 THR B N 1
ATOM 3690 C CA . THR B 1 139 ? 25.125 -14.43 -10.594 1 92.31 139 THR B CA 1
ATOM 3691 C C . THR B 1 139 ? 26.516 -13.945 -10.188 1 92.31 139 THR B C 1
ATOM 3693 O O . THR B 1 139 ? 26.828 -13.859 -9 1 92.31 139 THR B O 1
ATOM 3696 N N . ASP B 1 140 ? 27.344 -13.609 -11.188 1 92.38 140 ASP B N 1
ATOM 3697 C CA . ASP B 1 140 ? 28.719 -13.164 -10.953 1 92.38 140 ASP B CA 1
ATOM 3698 C C . ASP B 1 140 ? 28.844 -11.656 -11.148 1 92.38 140 ASP B C 1
ATOM 3700 O O . ASP B 1 140 ? 28.828 -11.172 -12.281 1 92.38 140 ASP B O 1
ATOM 3704 N N . PRO B 1 141 ? 29.047 -10.992 -10.086 1 91.44 141 PRO B N 1
ATOM 3705 C CA . PRO B 1 141 ? 29.141 -9.539 -10.211 1 91.44 141 PRO B CA 1
ATOM 3706 C C . PRO B 1 141 ? 30.328 -9.102 -11.07 1 91.44 141 PRO B C 1
ATOM 3708 O O . PRO B 1 141 ? 30.328 -7.988 -11.609 1 91.44 141 PRO B O 1
ATOM 3711 N N . TYR B 1 142 ? 31.312 -9.891 -11.234 1 91.31 142 TYR B N 1
ATOM 3712 C CA . TYR B 1 142 ? 32.5 -9.531 -11.977 1 91.31 142 TYR B CA 1
ATOM 3713 C C . TYR B 1 142 ? 32.25 -9.562 -13.477 1 91.31 142 TYR B C 1
ATOM 3715 O O . TYR B 1 142 ? 33.062 -9.062 -14.266 1 91.31 142 TYR B O 1
ATOM 3723 N N . GLU B 1 143 ? 31.125 -10.117 -13.836 1 94 143 GLU B N 1
ATOM 3724 C CA . GLU B 1 143 ? 30.75 -10.172 -15.25 1 94 143 GLU B CA 1
ATOM 3725 C C . GLU B 1 143 ? 30.047 -8.891 -15.688 1 94 143 GLU B C 1
ATOM 3727 O O . GLU B 1 143 ? 29.844 -8.664 -16.875 1 94 143 GLU B O 1
ATOM 3732 N N . ILE B 1 144 ? 29.719 -8.055 -14.758 1 93.44 144 ILE B N 1
ATOM 3733 C CA . ILE B 1 144 ? 28.984 -6.832 -15.055 1 93.44 144 ILE B CA 1
ATOM 3734 C C . ILE B 1 144 ? 29.938 -5.789 -15.641 1 93.44 144 ILE B C 1
ATOM 3736 O O . ILE B 1 144 ? 30.922 -5.41 -15.008 1 93.44 144 ILE B O 1
ATOM 3740 N N . LYS B 1 145 ? 29.578 -5.273 -16.844 1 90.25 145 LYS B N 1
ATOM 3741 C CA . LYS B 1 145 ? 30.469 -4.332 -17.516 1 90.25 145 LYS B CA 1
ATOM 3742 C C . LYS B 1 145 ? 29.766 -3.012 -17.797 1 90.25 145 LYS B C 1
ATOM 3744 O O . LYS B 1 145 ? 30.422 -1.997 -18.062 1 90.25 145 LYS B O 1
ATOM 3749 N N . GLU B 1 146 ? 28.531 -3.107 -17.844 1 93.38 146 GLU B N 1
ATOM 3750 C CA . GLU B 1 146 ? 27.75 -1.922 -18.172 1 93.38 146 GLU B CA 1
ATOM 3751 C C . GLU B 1 146 ? 26.719 -1.638 -17.094 1 93.38 146 GLU B C 1
ATOM 3753 O O . GLU B 1 146 ? 26.203 -2.562 -16.438 1 93.38 146 GLU B O 1
ATOM 3758 N N . PHE B 1 147 ? 26.484 -0.318 -16.875 1 95.56 147 PHE B N 1
ATOM 3759 C CA . PHE B 1 147 ? 25.5 0.161 -15.922 1 95.56 147 PHE B CA 1
ATOM 3760 C C . PHE B 1 147 ? 24.469 1.049 -16.609 1 95.56 147 PHE B C 1
ATOM 3762 O O . PHE B 1 147 ? 24.734 1.619 -17.672 1 95.56 147 PHE B O 1
ATOM 3769 N N . PRO B 1 148 ? 23.281 1.137 -16.094 1 96.5 148 PRO B N 1
ATOM 3770 C CA . PRO B 1 148 ? 22.828 0.545 -14.836 1 96.5 148 PRO B CA 1
ATOM 3771 C C . PRO B 1 148 ? 22.422 -0.921 -14.984 1 96.5 148 PRO B C 1
ATOM 3773 O O . PRO B 1 148 ? 22.109 -1.372 -16.094 1 96.5 148 PRO B O 1
ATOM 3776 N N . ILE B 1 149 ? 22.5 -1.688 -13.922 1 96.56 149 ILE B N 1
ATOM 3777 C CA . ILE B 1 149 ? 21.984 -3.043 -13.805 1 96.56 149 ILE B CA 1
ATOM 3778 C C . ILE B 1 149 ? 21.031 -3.125 -12.609 1 96.56 149 ILE B C 1
ATOM 3780 O O . ILE B 1 149 ? 20.922 -2.172 -11.828 1 96.56 149 ILE B O 1
ATOM 3784 N N . PHE B 1 150 ? 20.359 -4.188 -12.547 1 95.19 150 PHE B N 1
ATOM 3785 C CA . PHE B 1 150 ? 19.406 -4.391 -11.461 1 95.19 150 PHE B CA 1
ATOM 3786 C C . PHE B 1 150 ? 19.766 -5.633 -10.656 1 95.19 150 PHE B C 1
ATOM 3788 O O . PHE B 1 150 ? 19.953 -6.711 -11.219 1 95.19 150 PHE B O 1
ATOM 3795 N N . ALA B 1 151 ? 19.875 -5.438 -9.359 1 92.44 151 ALA B N 1
ATOM 3796 C CA . ALA B 1 151 ? 20.156 -6.547 -8.453 1 92.44 151 ALA B CA 1
ATOM 3797 C C . ALA B 1 151 ? 18.891 -6.977 -7.703 1 92.44 151 ALA B C 1
ATOM 3799 O O . ALA B 1 151 ? 18.109 -6.133 -7.277 1 92.44 151 ALA B O 1
ATOM 3800 N N . LYS B 1 152 ? 18.672 -8.273 -7.566 1 90.75 152 LYS B N 1
ATOM 3801 C CA . LYS B 1 152 ? 17.562 -8.789 -6.781 1 90.75 152 LYS B CA 1
ATOM 3802 C C . LYS B 1 152 ? 17.875 -10.164 -6.207 1 90.75 152 LYS B C 1
ATOM 3804 O O . LYS B 1 152 ? 18.734 -10.883 -6.734 1 90.75 152 LYS B O 1
ATOM 3809 N N . PRO B 1 153 ? 17.219 -10.531 -5.141 1 89.12 153 PRO B N 1
ATOM 3810 C CA . PRO B 1 153 ? 17.453 -11.859 -4.578 1 89.12 153 PRO B CA 1
ATOM 3811 C C . PRO B 1 153 ? 17.062 -12.992 -5.531 1 89.12 153 PRO B C 1
ATOM 3813 O O . PRO B 1 153 ? 16.062 -12.875 -6.25 1 89.12 153 PRO B O 1
ATOM 3816 N N . ARG B 1 154 ? 17.766 -14.008 -5.449 1 90.69 154 ARG B N 1
ATOM 3817 C CA . ARG B 1 154 ? 17.547 -15.195 -6.273 1 90.69 154 ARG B CA 1
ATOM 3818 C C . ARG B 1 154 ? 16.25 -15.898 -5.875 1 90.69 154 ARG B C 1
ATOM 3820 O O . ARG B 1 154 ? 15.5 -16.359 -6.734 1 90.69 154 ARG B O 1
ATOM 3827 N N . ARG B 1 155 ? 15.938 -15.969 -4.516 1 88.19 155 ARG B N 1
ATOM 3828 C CA . ARG B 1 155 ? 14.828 -16.766 -4.004 1 88.19 155 ARG B CA 1
ATOM 3829 C C . ARG B 1 155 ? 13.906 -15.93 -3.123 1 88.19 155 ARG B C 1
ATOM 3831 O O . ARG B 1 155 ? 13.172 -16.469 -2.295 1 88.19 155 ARG B O 1
ATOM 3838 N N . GLU B 1 156 ? 13.781 -14.766 -3.102 1 71.12 156 GLU B N 1
ATOM 3839 C CA . GLU B 1 156 ? 12.953 -13.984 -2.188 1 71.12 156 GLU B CA 1
ATOM 3840 C C . GLU B 1 156 ? 11.719 -13.43 -2.896 1 71.12 156 GLU B C 1
ATOM 3842 O O . GLU B 1 156 ? 11.773 -13.109 -4.086 1 71.12 156 GLU B O 1
ATOM 3847 N N . LYS B 1 157 ? 10.742 -13.75 -1.798 1 63.06 157 LYS B N 1
ATOM 3848 C CA . LYS B 1 157 ? 9.492 -13.109 -2.197 1 63.06 157 LYS B CA 1
ATOM 3849 C C . LYS B 1 157 ? 9.461 -11.648 -1.767 1 63.06 157 LYS B C 1
ATOM 3851 O O . LYS B 1 157 ? 10.016 -11.289 -0.728 1 63.06 157 LYS B O 1
ATOM 3856 N N . GLY B 1 158 ? 9.203 -10.734 -2.49 1 58.03 158 GLY B N 1
ATOM 3857 C CA . GLY B 1 158 ? 9.031 -9.352 -2.062 1 58.03 158 GLY B CA 1
ATOM 3858 C C . GLY B 1 158 ? 10.289 -8.516 -2.234 1 58.03 158 GLY B C 1
ATOM 3859 O O . GLY B 1 158 ? 11.391 -9.055 -2.311 1 58.03 158 GLY B O 1
ATOM 3860 N N . GLY B 1 159 ? 10.406 -7.742 -2.977 1 61.44 159 GLY B N 1
ATOM 3861 C CA . GLY B 1 159 ? 11.359 -6.746 -3.43 1 61.44 159 GLY B CA 1
ATOM 3862 C C . GLY B 1 159 ? 12.336 -6.312 -2.348 1 61.44 159 GLY B C 1
ATOM 3863 O O . GLY B 1 159 ? 12.938 -5.242 -2.438 1 61.44 159 GLY B O 1
ATOM 3864 N N . HIS B 1 160 ? 12.539 -7.352 -1.232 1 62.59 160 HIS B N 1
ATOM 3865 C CA . HIS B 1 160 ? 13.477 -6.961 -0.189 1 62.59 160 HIS B CA 1
ATOM 3866 C C . HIS B 1 160 ? 14.914 -7.051 -0.686 1 62.59 160 HIS B C 1
ATOM 3868 O O . HIS B 1 160 ? 15.312 -8.062 -1.275 1 62.59 160 HIS B O 1
ATOM 3874 N N . TYR B 1 161 ? 15.555 -6.043 -1.029 1 73.56 161 TYR B N 1
ATOM 3875 C CA . TYR B 1 161 ? 16.969 -5.906 -1.373 1 73.56 161 TYR B CA 1
ATOM 3876 C C . TYR B 1 161 ? 17.141 -5.707 -2.873 1 73.56 161 TYR B C 1
ATOM 3878 O O . TYR B 1 161 ? 18.234 -5.934 -3.41 1 73.56 161 TYR B O 1
ATOM 3886 N N . ALA B 1 162 ? 16.109 -5.578 -3.494 1 85.88 162 ALA B N 1
ATOM 3887 C CA . ALA B 1 162 ? 16.219 -5.23 -4.91 1 85.88 162 ALA B CA 1
ATOM 3888 C C . ALA B 1 162 ? 16.672 -3.787 -5.086 1 85.88 162 ALA B C 1
ATOM 3890 O O . ALA B 1 162 ? 16.25 -2.9 -4.34 1 85.88 162 ALA B O 1
ATOM 3891 N N . ALA B 1 163 ? 17.594 -3.582 -6.008 1 88.94 163 ALA B N 1
ATOM 3892 C CA . ALA B 1 163 ? 18.109 -2.227 -6.188 1 88.94 163 ALA B CA 1
ATOM 3893 C C . ALA B 1 163 ? 18.672 -2.037 -7.598 1 88.94 163 ALA B C 1
ATOM 3895 O O . ALA B 1 163 ? 19.281 -2.953 -8.156 1 88.94 163 ALA B O 1
ATOM 3896 N N . ARG B 1 164 ? 18.453 -0.833 -8.055 1 92.88 164 ARG B N 1
ATOM 3897 C CA . ARG B 1 164 ? 19.172 -0.427 -9.25 1 92.88 164 ARG B CA 1
ATOM 3898 C C . ARG B 1 164 ? 20.625 -0.09 -8.922 1 92.88 164 ARG B C 1
ATOM 3900 O O . ARG B 1 164 ? 20.906 0.62 -7.953 1 92.88 164 ARG B O 1
ATOM 3907 N N . ILE B 1 165 ? 21.531 -0.619 -9.586 1 94.31 165 ILE B N 1
ATOM 3908 C CA . ILE B 1 165 ? 22.953 -0.365 -9.453 1 94.31 165 ILE B CA 1
ATOM 3909 C C . ILE B 1 165 ? 23.422 0.549 -10.578 1 94.31 165 ILE B C 1
ATOM 3911 O O . ILE B 1 165 ? 23.438 0.148 -11.742 1 94.31 165 ILE B O 1
ATOM 3915 N N . ASP B 1 166 ? 23.891 1.705 -10.195 1 93.88 166 ASP B N 1
ATOM 3916 C CA . ASP B 1 166 ? 24.109 2.725 -11.219 1 93.88 166 ASP B CA 1
ATOM 3917 C C . ASP B 1 166 ? 25.578 2.768 -11.648 1 93.88 166 ASP B C 1
ATOM 3919 O O . ASP B 1 166 ? 25.891 3.273 -12.727 1 93.88 166 ASP B O 1
ATOM 3923 N N . ASP B 1 167 ? 26.516 2.303 -10.766 1 94.06 167 ASP B N 1
ATOM 3924 C CA . ASP B 1 167 ? 27.938 2.355 -11.086 1 94.06 167 ASP B CA 1
ATOM 3925 C C . ASP B 1 167 ? 28.719 1.339 -10.266 1 94.06 167 ASP B C 1
ATOM 3927 O O . ASP B 1 167 ? 28.141 0.566 -9.5 1 94.06 167 ASP B O 1
ATOM 3931 N N . GLN B 1 168 ? 30 1.376 -10.492 1 94 168 GLN B N 1
ATOM 3932 C CA . GLN B 1 168 ? 30.891 0.406 -9.852 1 94 168 GLN B CA 1
ATOM 3933 C C . GLN B 1 168 ? 30.891 0.575 -8.336 1 94 168 GLN B C 1
ATOM 3935 O O . GLN B 1 168 ? 31.016 -0.405 -7.598 1 94 168 GLN B O 1
ATOM 3940 N N . ASN B 1 169 ? 30.766 1.776 -7.883 1 90.69 169 ASN B N 1
ATOM 3941 C CA . ASN B 1 169 ? 30.719 2.021 -6.445 1 90.69 169 ASN B CA 1
ATOM 3942 C C . ASN B 1 169 ? 29.484 1.384 -5.809 1 90.69 169 ASN B C 1
ATOM 3944 O O . ASN B 1 169 ? 29.578 0.754 -4.754 1 90.69 169 ASN B O 1
ATOM 3948 N N . ASP B 1 170 ? 28.375 1.556 -6.5 1 91.12 170 ASP B N 1
ATOM 3949 C CA . ASP B 1 170 ? 27.141 0.891 -6.059 1 91.12 170 ASP B CA 1
ATOM 3950 C C . ASP B 1 170 ? 27.344 -0.621 -5.977 1 91.12 170 ASP B C 1
ATOM 3952 O O . ASP B 1 170 ? 26.969 -1.248 -4.984 1 91.12 170 ASP B O 1
ATOM 3956 N N . LEU B 1 171 ? 27.891 -1.134 -6.965 1 93.12 171 LEU B N 1
ATOM 3957 C CA . LEU B 1 171 ? 28.094 -2.576 -7.066 1 93.12 171 LEU B CA 1
ATOM 3958 C C . LEU B 1 171 ? 28.984 -3.088 -5.938 1 93.12 171 LEU B C 1
ATOM 3960 O O . LEU B 1 171 ? 28.641 -4.082 -5.285 1 93.12 171 LEU B O 1
ATOM 3964 N N . ASN B 1 172 ? 30.031 -2.379 -5.707 1 91 172 ASN B N 1
ATOM 3965 C CA . ASN B 1 172 ? 30.969 -2.775 -4.656 1 91 172 ASN B CA 1
ATOM 3966 C C . ASN B 1 172 ? 30.297 -2.781 -3.283 1 91 172 ASN B C 1
ATOM 3968 O O . ASN B 1 172 ? 30.5 -3.699 -2.49 1 91 172 ASN B O 1
ATOM 3972 N N . TYR B 1 173 ? 29.625 -1.767 -3.043 1 88.94 173 TYR B N 1
ATOM 3973 C CA . TYR B 1 173 ? 28.906 -1.684 -1.774 1 88.94 173 TYR B CA 1
ATOM 3974 C C . TYR B 1 173 ? 27.906 -2.83 -1.634 1 88.94 173 TYR B C 1
ATOM 3976 O O . TYR B 1 173 ? 27.859 -3.494 -0.596 1 88.94 173 TYR B O 1
ATOM 3984 N N . PHE B 1 174 ? 27.188 -3.012 -2.721 1 86.75 174 PHE B N 1
ATOM 3985 C CA . PHE B 1 174 ? 26.156 -4.047 -2.715 1 86.75 174 PHE B CA 1
ATOM 3986 C C . PHE B 1 174 ? 26.766 -5.418 -2.459 1 86.75 174 PHE B C 1
ATOM 3988 O O . PHE B 1 174 ? 26.266 -6.191 -1.647 1 86.75 174 PHE B O 1
ATOM 3995 N N . ILE B 1 175 ? 27.828 -5.695 -3.057 1 86.75 175 ILE B N 1
ATOM 3996 C CA . ILE B 1 175 ? 28.531 -6.965 -2.898 1 86.75 175 ILE B CA 1
ATOM 3997 C C . ILE B 1 175 ? 29.016 -7.109 -1.458 1 86.75 175 ILE B C 1
ATOM 3999 O O . ILE B 1 175 ? 28.891 -8.18 -0.859 1 86.75 175 ILE B O 1
ATOM 4003 N N . SER B 1 176 ? 29.5 -6.051 -0.982 1 84.94 176 SER B N 1
ATOM 4004 C CA . SER B 1 176 ? 30.031 -6.094 0.374 1 84.94 176 SER B CA 1
ATOM 4005 C C . SER B 1 176 ? 28.938 -6.348 1.398 1 84.94 176 SER B C 1
ATOM 4007 O O . SER B 1 176 ? 29.141 -7.062 2.379 1 84.94 176 SER B O 1
ATOM 4009 N N . LYS B 1 177 ? 27.875 -5.73 1.226 1 80 177 LYS B N 1
ATOM 4010 C CA . LYS B 1 177 ? 26.75 -5.879 2.146 1 80 177 LYS B CA 1
ATOM 4011 C C . LYS B 1 177 ? 26.219 -7.305 2.135 1 80 177 LYS B C 1
ATOM 4013 O O . LYS B 1 177 ? 25.891 -7.863 3.188 1 80 177 LYS B O 1
ATOM 4018 N N . PHE B 1 178 ? 26.125 -7.898 1.057 1 76.38 178 PHE B N 1
ATOM 4019 C CA . PHE B 1 178 ? 25.531 -9.227 0.93 1 76.38 178 PHE B CA 1
ATOM 4020 C C . PHE B 1 178 ? 26.531 -10.305 1.326 1 76.38 178 PHE B C 1
ATOM 4022 O O . PHE B 1 178 ? 26.156 -11.367 1.809 1 76.38 178 PHE B O 1
ATOM 4029 N N . LYS B 1 179 ? 27.812 -10.117 1.015 1 69.69 179 LYS B N 1
ATOM 4030 C CA . LYS B 1 179 ? 28.844 -11.047 1.468 1 69.69 179 LYS B CA 1
ATOM 4031 C C . LYS B 1 179 ? 28.812 -11.195 2.986 1 69.69 179 LYS B C 1
ATOM 4033 O O . LYS B 1 179 ? 28.938 -12.305 3.51 1 69.69 179 LYS B O 1
ATOM 4038 N N . ASN B 1 180 ? 28.656 -10.148 3.588 1 64.44 180 ASN B N 1
ATOM 4039 C CA . ASN B 1 180 ? 28.688 -10.125 5.047 1 64.44 180 ASN B CA 1
ATOM 4040 C C . ASN B 1 180 ? 27.484 -10.828 5.656 1 64.44 180 ASN B C 1
ATOM 4042 O O . ASN B 1 180 ? 27.562 -11.359 6.762 1 64.44 180 ASN B O 1
ATOM 4046 N N . GLU B 1 181 ? 26.453 -10.82 4.973 1 62.25 181 GLU B N 1
ATOM 4047 C CA . GLU B 1 181 ? 25.25 -11.445 5.512 1 62.25 181 GLU B CA 1
ATOM 4048 C C . GLU B 1 181 ? 25.188 -12.93 5.16 1 62.25 181 GLU B C 1
ATOM 4050 O O . GLU B 1 181 ? 24.172 -13.586 5.379 1 62.25 181 GLU B O 1
ATOM 4055 N N . ASN B 1 182 ? 26.422 -13.516 4.793 1 48.59 182 ASN B N 1
ATOM 4056 C CA . ASN B 1 182 ? 26.547 -14.906 4.371 1 48.59 182 ASN B CA 1
ATOM 4057 C C . ASN B 1 182 ? 25.469 -15.297 3.371 1 48.59 182 ASN B C 1
ATOM 4059 O O . ASN B 1 182 ? 24.938 -16.406 3.432 1 48.59 182 ASN B O 1
ATOM 4063 N N . LYS B 1 183 ? 25.078 -14.414 2.68 1 57 183 LYS B N 1
ATOM 4064 C CA . LYS B 1 183 ? 24.047 -14.641 1.684 1 57 1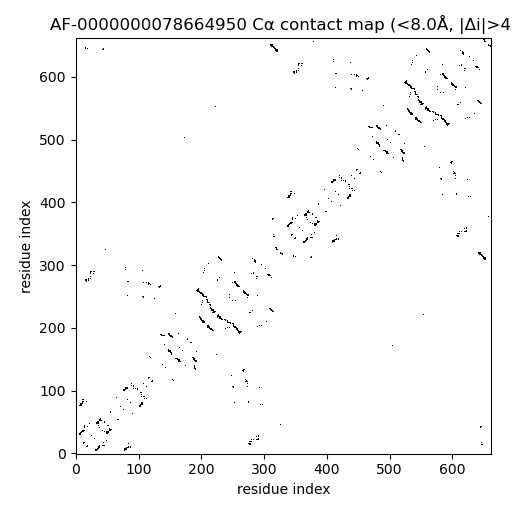83 LYS B CA 1
ATOM 4065 C C . LYS B 1 183 ? 24.625 -14.641 0.272 1 57 183 LYS B C 1
ATOM 4067 O O . LYS B 1 183 ? 23.953 -14.258 -0.685 1 57 183 LYS B O 1
ATOM 4072 N N . ARG B 1 184 ? 26.016 -15.211 0.232 1 52.22 184 ARG B N 1
ATOM 4073 C CA . ARG B 1 184 ? 26.672 -15.352 -1.067 1 52.22 184 ARG B CA 1
ATOM 4074 C C . ARG B 1 184 ? 25.891 -16.312 -1.963 1 52.22 184 ARG B C 1
ATOM 4076 O O . ARG B 1 184 ? 25.516 -17.406 -1.527 1 52.22 184 ARG B O 1
ATOM 4083 N N . GLY B 1 185 ? 25.422 -15.859 -3.131 1 60.66 185 GLY B N 1
ATOM 4084 C CA . GLY B 1 185 ? 24.672 -16.656 -4.082 1 60.66 185 GLY B CA 1
ATOM 4085 C C . GLY B 1 185 ? 23.172 -16.453 -3.99 1 60.66 185 GLY B C 1
ATOM 4086 O O . GLY B 1 185 ? 22.406 -17.031 -4.762 1 60.66 185 GLY B O 1
ATOM 4087 N N . ASP B 1 186 ? 22.906 -15.5 -3.211 1 81.31 186 ASP B N 1
ATOM 4088 C CA . ASP B 1 186 ? 21.484 -15.289 -2.949 1 81.31 186 ASP B CA 1
ATOM 4089 C C . ASP B 1 186 ? 20.969 -14.055 -3.686 1 81.31 186 ASP B C 1
ATOM 4091 O O . ASP B 1 186 ? 19.812 -13.648 -3.492 1 81.31 186 ASP B O 1
ATOM 4095 N N . ILE B 1 187 ? 21.953 -13.516 -4.648 1 88.12 187 ILE B N 1
ATOM 4096 C CA . ILE B 1 187 ? 21.562 -12.344 -5.43 1 88.12 187 ILE B CA 1
ATOM 4097 C C . ILE B 1 187 ? 21.844 -12.602 -6.91 1 88.12 187 ILE B C 1
ATOM 4099 O O . ILE B 1 187 ? 22.828 -13.242 -7.266 1 88.12 187 ILE B O 1
ATOM 4103 N N . ILE B 1 188 ? 21 -12.102 -7.723 1 92.5 188 ILE B N 1
ATOM 4104 C CA . ILE B 1 188 ? 21.234 -12.117 -9.164 1 92.5 188 ILE B CA 1
ATOM 4105 C C . ILE B 1 188 ? 21.281 -10.688 -9.688 1 92.5 188 ILE B C 1
ATOM 4107 O O . ILE B 1 188 ? 20.703 -9.773 -9.094 1 92.5 188 ILE B O 1
ATOM 4111 N N . PHE B 1 189 ? 22.047 -10.531 -10.75 1 94.06 189 PHE B N 1
ATOM 4112 C CA . PHE B 1 189 ? 22.156 -9.258 -11.453 1 94.06 189 PHE B CA 1
ATOM 4113 C C . PHE B 1 189 ? 21.578 -9.359 -12.859 1 94.06 189 PHE B C 1
ATOM 4115 O O . PHE B 1 189 ? 21.938 -10.258 -13.617 1 94.06 189 PHE B O 1
ATOM 4122 N N . GLN B 1 190 ? 20.703 -8.414 -13.164 1 95.69 190 GLN B N 1
ATOM 4123 C CA . GLN B 1 190 ? 20.031 -8.43 -14.461 1 95.69 190 GLN B CA 1
ATOM 4124 C C . GLN B 1 190 ? 20.156 -7.078 -15.164 1 95.69 190 GLN B C 1
ATOM 4126 O O . GLN B 1 190 ? 20.422 -6.059 -14.516 1 95.69 190 GLN B O 1
ATOM 4131 N N . GLU B 1 191 ? 20.062 -7.137 -16.5 1 95.75 191 GLU B N 1
ATOM 4132 C CA . GLU B 1 191 ? 19.984 -5.879 -17.234 1 95.75 191 GLU B CA 1
ATOM 4133 C C . GLU B 1 191 ? 18.844 -5.008 -16.703 1 95.75 191 GLU B C 1
ATOM 4135 O O . GLU B 1 191 ? 17.797 -5.52 -16.297 1 95.75 191 GLU B O 1
ATOM 4140 N N . TYR B 1 192 ? 19.156 -3.723 -16.672 1 96.62 192 TYR B N 1
ATOM 4141 C CA . TYR B 1 192 ? 18.125 -2.785 -16.25 1 96.62 192 TYR B CA 1
ATOM 4142 C C . TYR B 1 192 ? 17.094 -2.586 -17.328 1 96.62 192 TYR B C 1
ATOM 4144 O O . TYR B 1 192 ? 17.422 -2.32 -18.484 1 96.62 192 TYR B O 1
ATOM 4152 N N . LEU B 1 193 ? 15.797 -2.768 -17.031 1 97.38 193 LEU B N 1
ATOM 4153 C CA . LEU B 1 193 ? 14.672 -2.598 -17.938 1 97.38 193 LEU B CA 1
ATOM 4154 C C . LEU B 1 193 ? 13.891 -1.333 -17.594 1 97.38 193 LEU B C 1
ATOM 4156 O O . LEU B 1 193 ? 13.094 -1.322 -16.656 1 97.38 193 LEU B O 1
ATOM 4160 N N . PRO B 1 194 ? 14.039 -0.295 -18.375 1 96.12 194 PRO B N 1
ATOM 4161 C CA . PRO B 1 194 ? 13.484 1.005 -17.984 1 96.12 194 PRO B CA 1
ATOM 4162 C C . PRO B 1 194 ? 12.047 1.19 -18.453 1 96.12 194 PRO B C 1
ATOM 4164 O O . PRO B 1 194 ? 11.391 2.172 -18.094 1 96.12 194 PRO B O 1
ATOM 4167 N N . GLY B 1 195 ? 11.562 0.294 -19.188 1 96.25 195 GLY B N 1
ATOM 4168 C CA . GLY B 1 195 ? 10.297 0.532 -19.859 1 96.25 195 GLY B CA 1
ATOM 4169 C C . GLY B 1 195 ? 9.086 0.114 -19.031 1 96.25 195 GLY B C 1
ATOM 4170 O O . GLY B 1 195 ? 9.164 0.034 -17.812 1 96.25 195 GLY B O 1
ATOM 4171 N N . THR B 1 196 ? 7.969 -0.109 -19.688 1 96.19 196 THR B N 1
ATOM 4172 C CA . THR B 1 196 ? 6.672 -0.382 -19.078 1 96.19 196 THR B CA 1
ATOM 4173 C C . THR B 1 196 ? 6.676 -1.739 -18.391 1 96.19 196 THR B C 1
ATOM 4175 O O . THR B 1 196 ? 7.234 -2.709 -18.906 1 96.19 196 THR B O 1
ATOM 4178 N N . GLU B 1 197 ? 6.074 -1.811 -17.25 1 97.38 197 GLU B N 1
ATOM 4179 C CA . GLU B 1 197 ? 5.957 -3.045 -16.469 1 97.38 197 GLU B CA 1
ATOM 4180 C C . GLU B 1 197 ? 4.57 -3.664 -16.625 1 97.38 197 GLU B C 1
ATOM 4182 O O . GLU B 1 197 ? 3.561 -2.957 -16.609 1 97.38 197 GLU B O 1
ATOM 4187 N N . TYR B 1 198 ? 4.578 -5.016 -16.734 1 97.94 198 TYR B N 1
ATOM 4188 C CA . TYR B 1 198 ? 3.344 -5.762 -16.938 1 97.94 198 TYR B CA 1
ATOM 4189 C C . TYR B 1 198 ? 3.234 -6.922 -15.961 1 97.94 198 TYR B C 1
ATOM 4191 O O . TYR B 1 198 ? 4.246 -7.445 -15.492 1 97.94 198 TYR B O 1
ATOM 4199 N N . THR B 1 199 ? 2.057 -7.234 -15.664 1 98.56 199 THR B N 1
ATOM 4200 C CA . THR B 1 199 ? 1.732 -8.531 -15.078 1 98.56 199 THR B CA 1
ATOM 4201 C C . THR B 1 199 ? 0.731 -9.281 -15.953 1 98.56 199 THR B C 1
ATOM 4203 O O . THR B 1 199 ? -0.233 -8.695 -16.453 1 98.56 199 THR B O 1
ATOM 4206 N N . ILE B 1 200 ? 0.976 -10.477 -16.219 1 98.88 200 ILE B N 1
ATOM 4207 C CA . ILE B 1 200 ? 0.06 -11.328 -16.984 1 98.88 200 ILE B CA 1
ATOM 4208 C C . ILE B 1 200 ? -0.477 -12.438 -16.078 1 98.88 200 ILE B C 1
ATOM 4210 O O . ILE B 1 200 ? 0.273 -13.32 -15.664 1 98.88 200 ILE B O 1
ATOM 4214 N N . ASP B 1 201 ? -1.741 -12.391 -15.82 1 98.88 201 ASP B N 1
ATOM 4215 C CA . ASP B 1 201 ? -2.402 -13.477 -15.109 1 98.88 201 ASP B CA 1
ATOM 4216 C C . ASP B 1 201 ? -2.758 -14.617 -16.062 1 98.88 201 ASP B C 1
ATOM 4218 O O . ASP B 1 201 ? -3.48 -14.414 -17.047 1 98.88 201 ASP B O 1
ATOM 4222 N N . VAL B 1 202 ? -2.287 -15.75 -15.758 1 98.94 202 VAL B N 1
ATOM 4223 C CA . VAL B 1 202 ? -2.545 -16.922 -16.594 1 98.94 202 VAL B CA 1
ATOM 4224 C C . VAL B 1 202 ? -3.271 -17.984 -15.781 1 98.94 202 VAL B C 1
ATOM 4226 O O . VAL B 1 202 ? -2.945 -18.219 -14.609 1 98.94 202 VAL B O 1
ATOM 4229 N N . LEU B 1 203 ? -4.254 -18.641 -16.375 1 98.94 203 LEU B N 1
ATOM 4230 C CA . LEU B 1 203 ? -4.922 -19.781 -15.758 1 98.94 203 LEU B CA 1
ATOM 4231 C C . LEU B 1 203 ? -4.762 -21.031 -16.609 1 98.94 203 LEU B C 1
ATOM 4233 O O . LEU B 1 203 ? -5.09 -21.016 -17.797 1 98.94 203 LEU B O 1
ATOM 4237 N N . CYS B 1 204 ? -4.203 -22.016 -16.047 1 98.88 204 CYS B N 1
ATOM 4238 C CA . CYS B 1 204 ? -4.16 -23.359 -16.625 1 98.88 204 CYS B CA 1
ATOM 4239 C C . CYS B 1 204 ? -5.188 -24.266 -15.977 1 98.88 204 CYS B C 1
ATOM 4241 O O . CYS B 1 204 ? -5.574 -24.047 -14.828 1 98.88 204 CYS B O 1
ATOM 4243 N N . ASP B 1 205 ? -5.625 -25.25 -16.703 1 98.44 205 ASP B N 1
ATOM 4244 C CA . ASP B 1 205 ? -6.57 -26.188 -16.109 1 98.44 205 ASP B CA 1
ATOM 4245 C C . ASP B 1 205 ? -5.855 -27.188 -15.195 1 98.44 205 ASP B C 1
ATOM 4247 O O . ASP B 1 205 ? -4.664 -27.031 -14.914 1 98.44 205 ASP B O 1
ATOM 4251 N N . LEU B 1 206 ? -6.539 -28.156 -14.656 1 98 206 LEU B N 1
ATOM 4252 C CA . LEU B 1 206 ? -6.016 -29.094 -13.664 1 98 206 LEU B CA 1
ATOM 4253 C C . LEU B 1 206 ? -5.043 -30.078 -14.312 1 98 206 LEU B C 1
ATOM 4255 O O . LEU B 1 206 ? -4.305 -30.781 -13.609 1 98 206 LEU B O 1
ATOM 4259 N N . GLU B 1 207 ? -5.02 -30.141 -15.609 1 97.81 207 GLU B N 1
ATOM 4260 C CA . GLU B 1 207 ? -4.113 -31 -16.359 1 97.81 207 GLU B CA 1
ATOM 4261 C C . GLU B 1 207 ? -2.943 -30.203 -16.938 1 97.81 207 GLU B C 1
ATOM 4263 O O . GLU B 1 207 ? -2.223 -30.688 -17.812 1 97.81 207 GLU B O 1
ATOM 4268 N N . LYS B 1 208 ? -2.846 -28.922 -16.547 1 98.5 208 LYS B N 1
ATOM 4269 C CA . LYS B 1 208 ? -1.714 -28.047 -16.844 1 98.5 208 LYS B CA 1
ATOM 4270 C C . LYS B 1 208 ? -1.808 -27.516 -18.281 1 98.5 208 LYS B C 1
ATOM 4272 O O . LYS B 1 208 ? -0.791 -27.172 -18.891 1 98.5 208 LYS B O 1
ATOM 4277 N N . ASN B 1 209 ? -3.035 -27.484 -18.844 1 98.44 209 ASN B N 1
ATOM 4278 C CA . ASN B 1 209 ? -3.266 -26.812 -20.125 1 98.44 209 ASN B CA 1
ATOM 4279 C C . ASN B 1 209 ? -3.68 -25.359 -19.922 1 98.44 209 ASN B C 1
ATOM 4281 O O . ASN B 1 209 ? -4.617 -25.078 -19.172 1 98.44 209 ASN B O 1
ATOM 4285 N N . PRO B 1 210 ? -2.986 -24.469 -20.672 1 98.75 210 PRO B N 1
ATOM 4286 C CA . PRO B 1 210 ? -3.363 -23.062 -20.516 1 98.75 210 PRO B CA 1
ATOM 4287 C C . PRO B 1 210 ? -4.758 -22.766 -21.062 1 98.75 210 PRO B C 1
ATOM 4289 O O . PRO B 1 210 ? -5.148 -23.297 -22.109 1 98.75 210 PRO B O 1
ATOM 4292 N N . LEU B 1 211 ? -5.504 -21.984 -20.375 1 98.75 211 LEU B N 1
ATOM 4293 C CA . LEU B 1 211 ? -6.855 -21.609 -20.766 1 98.75 211 LEU B CA 1
ATOM 4294 C C . LEU B 1 211 ? -6.906 -20.156 -21.203 1 98.75 211 LEU B C 1
ATOM 4296 O O . LEU B 1 211 ? -7.531 -19.828 -22.219 1 98.75 211 LEU B O 1
ATOM 4300 N N . ILE B 1 212 ? -6.238 -19.266 -20.484 1 98.81 212 ILE B N 1
ATOM 4301 C CA . ILE B 1 212 ? -6.367 -17.844 -20.781 1 98.81 212 ILE B CA 1
ATOM 4302 C C . ILE B 1 212 ? -5.207 -17.078 -20.141 1 98.81 212 ILE B C 1
ATOM 4304 O O . ILE B 1 212 ? -4.645 -17.516 -19.125 1 98.81 212 ILE B O 1
ATOM 4308 N N . ALA B 1 213 ? -4.789 -15.977 -20.703 1 98.88 213 ALA B N 1
ATOM 4309 C CA . ALA B 1 213 ? -3.838 -15 -20.188 1 98.88 213 ALA B CA 1
ATOM 4310 C C . ALA B 1 213 ? -4.41 -13.586 -20.266 1 98.88 213 ALA B C 1
ATOM 4312 O O . ALA B 1 213 ? -4.996 -13.203 -21.281 1 98.88 213 ALA B O 1
ATOM 4313 N N . VAL B 1 214 ? -4.312 -12.836 -19.188 1 98.88 214 VAL B N 1
ATOM 4314 C CA . VAL B 1 214 ? -4.875 -11.492 -19.109 1 98.88 214 VAL B CA 1
ATOM 4315 C C . VAL B 1 214 ? -3.779 -10.492 -18.734 1 98.88 214 VAL B C 1
ATOM 4317 O O . VAL B 1 214 ? -3.459 -10.328 -17.547 1 98.88 214 VAL B O 1
ATOM 4320 N N . PRO B 1 215 ? -3.213 -9.805 -19.703 1 98.69 215 PRO B N 1
ATOM 4321 C CA . PRO B 1 215 ? -2.168 -8.812 -19.422 1 98.69 215 PRO B CA 1
ATOM 4322 C C . PRO B 1 215 ? -2.721 -7.531 -18.812 1 98.69 215 PRO B C 1
ATOM 4324 O O . PRO B 1 215 ? -3.84 -7.121 -19.125 1 98.69 215 PRO B O 1
ATOM 4327 N N . ARG B 1 216 ? -1.958 -6.969 -17.969 1 98.38 216 ARG B N 1
ATOM 4328 C CA . ARG B 1 216 ? -2.25 -5.625 -17.469 1 98.38 216 ARG B CA 1
ATOM 4329 C C . ARG B 1 216 ? -0.967 -4.82 -17.281 1 98.38 216 ARG B C 1
ATOM 4331 O O . ARG B 1 216 ? 0.069 -5.371 -16.906 1 98.38 216 ARG B O 1
ATOM 4338 N N . ILE B 1 217 ? -1.089 -3.543 -17.516 1 97.88 217 ILE B N 1
ATOM 4339 C CA . ILE B 1 217 ? -0.015 -2.6 -17.234 1 97.88 217 ILE B CA 1
ATOM 4340 C C . ILE B 1 217 ? -0.049 -2.219 -15.75 1 97.88 217 ILE B C 1
ATOM 4342 O O . ILE B 1 217 ? -1.119 -1.958 -15.195 1 97.88 217 ILE B O 1
ATOM 4346 N N . ARG B 1 218 ? 1.092 -2.281 -15.125 1 97.44 218 ARG B N 1
ATOM 4347 C CA . ARG B 1 218 ? 1.229 -1.79 -13.758 1 97.44 218 ARG B CA 1
ATOM 4348 C C . ARG B 1 218 ? 1.467 -0.284 -13.742 1 97.44 218 ARG B C 1
ATOM 4350 O O . ARG B 1 218 ? 2.598 0.17 -13.555 1 97.44 218 ARG B O 1
ATOM 4357 N N . LEU B 1 219 ? 0.428 0.513 -13.797 1 95.94 219 LEU B N 1
ATOM 4358 C CA . LEU B 1 219 ? 0.533 1.965 -13.898 1 95.94 219 LEU B CA 1
ATOM 4359 C C . LEU B 1 219 ? 1.14 2.553 -12.625 1 95.94 219 LEU B C 1
ATOM 4361 O O . LEU B 1 219 ? 1.873 3.541 -12.68 1 95.94 219 LEU B O 1
ATOM 4365 N N . GLU B 1 220 ? 0.787 2.041 -11.516 1 93.88 220 GLU B N 1
ATOM 4366 C CA . GLU B 1 220 ? 1.311 2.416 -10.203 1 93.88 220 GLU B CA 1
ATOM 4367 C C . GLU B 1 220 ? 1.358 1.217 -9.266 1 93.88 220 GLU B C 1
ATOM 4369 O O . GLU B 1 220 ? 0.45 0.383 -9.266 1 93.88 220 GLU B O 1
ATOM 4374 N N . THR B 1 221 ? 2.412 1.187 -8.5 1 91 221 THR B N 1
ATOM 4375 C CA . THR B 1 221 ? 2.551 0.124 -7.508 1 91 221 THR B CA 1
ATOM 4376 C C . THR B 1 221 ? 2.904 0.702 -6.141 1 91 221 THR B C 1
ATOM 4378 O O . THR B 1 221 ? 3.535 1.756 -6.051 1 91 221 THR B O 1
ATOM 4381 N N . THR B 1 222 ? 2.395 0.02 -5.141 1 85.81 222 THR B N 1
ATOM 4382 C CA . THR B 1 222 ? 2.789 0.263 -3.756 1 85.81 222 THR B CA 1
ATOM 4383 C C . THR B 1 222 ? 3.266 -1.027 -3.096 1 85.81 222 THR B C 1
ATOM 4385 O O . THR B 1 222 ? 2.5 -1.986 -2.973 1 85.81 222 THR B O 1
ATOM 4388 N N . ALA B 1 223 ? 4.504 -1.037 -2.656 1 80.88 223 ALA B N 1
ATOM 4389 C CA . ALA B 1 223 ? 5.102 -2.229 -2.059 1 80.88 223 ALA B CA 1
ATOM 4390 C C . ALA B 1 223 ? 4.938 -3.439 -2.971 1 80.88 223 ALA B C 1
ATOM 4392 O O . ALA B 1 223 ? 4.551 -4.52 -2.518 1 80.88 223 ALA B O 1
ATOM 4393 N N . GLY B 1 224 ? 5.039 -3.236 -4.16 1 83.94 224 GLY B N 1
ATOM 4394 C CA . GLY B 1 224 ? 5.051 -4.316 -5.133 1 83.94 224 GLY B CA 1
ATOM 4395 C C . GLY B 1 224 ? 3.662 -4.719 -5.594 1 83.94 224 GLY B C 1
ATOM 4396 O O . GLY B 1 224 ? 3.516 -5.613 -6.43 1 83.94 224 GLY B O 1
ATOM 4397 N N . ILE B 1 225 ? 2.662 -4.055 -5.074 1 88.31 225 ILE B N 1
ATOM 4398 C CA . ILE B 1 225 ? 1.284 -4.395 -5.414 1 88.31 225 ILE B CA 1
ATOM 4399 C C . ILE B 1 225 ? 0.676 -3.283 -6.27 1 88.31 225 ILE B C 1
ATOM 4401 O O . ILE B 1 225 ? 0.808 -2.102 -5.945 1 88.31 225 ILE B O 1
ATOM 4405 N N . SER B 1 226 ? 0.077 -3.682 -7.32 1 94.25 226 SER B N 1
ATOM 4406 C CA . SER B 1 226 ? -0.543 -2.715 -8.219 1 94.25 226 SER B CA 1
ATOM 4407 C C . SER B 1 226 ? -1.689 -1.979 -7.531 1 94.25 226 SER B C 1
ATOM 4409 O O . SER B 1 226 ? -2.635 -2.605 -7.051 1 94.25 226 SER B O 1
ATOM 4411 N N . THR B 1 227 ? -1.597 -0.671 -7.555 1 95.56 227 THR B N 1
ATOM 4412 C CA . THR B 1 227 ? -2.666 0.152 -7 1 95.56 227 THR B CA 1
ATOM 4413 C C . THR B 1 227 ? -3.467 0.821 -8.109 1 95.56 227 THR B C 1
ATOM 4415 O O . THR B 1 227 ? -4.598 1.259 -7.895 1 95.56 227 THR B O 1
ATOM 4418 N N . ARG B 1 228 ? -2.871 0.99 -9.219 1 96.06 228 ARG B N 1
ATOM 4419 C CA . ARG B 1 228 ? -3.521 1.371 -10.469 1 96.06 228 ARG B CA 1
ATOM 4420 C C . ARG B 1 228 ? -3.045 0.495 -11.625 1 96.06 228 ARG B C 1
ATOM 4422 O O . ARG B 1 228 ? -1.844 0.271 -11.781 1 96.06 228 ARG B O 1
ATOM 4429 N N . GLY B 1 229 ? -3.984 -0.035 -12.344 1 96.94 229 GLY B N 1
ATOM 4430 C CA . GLY B 1 229 ? -3.621 -0.91 -13.445 1 96.94 229 GLY B CA 1
ATOM 4431 C C . GLY B 1 229 ? -4.602 -0.847 -14.602 1 96.94 229 GLY B C 1
ATOM 4432 O O . GLY B 1 229 ? -5.742 -0.411 -14.438 1 96.94 229 GLY B O 1
ATOM 4433 N N . GLN B 1 230 ? -4.129 -1.202 -15.727 1 97.06 230 GLN B N 1
ATOM 4434 C CA . GLN B 1 230 ? -4.941 -1.209 -16.938 1 97.06 230 GLN B CA 1
ATOM 4435 C C . GLN B 1 230 ? -4.871 -2.562 -17.641 1 97.06 230 GLN B C 1
ATOM 4437 O O . GLN B 1 230 ? -3.816 -2.955 -18.141 1 97.06 230 GLN B O 1
ATOM 4442 N N . VAL B 1 231 ? -5.965 -3.256 -17.625 1 98.19 231 VAL B N 1
ATOM 4443 C CA . VAL B 1 231 ? -6.066 -4.504 -18.375 1 98.19 231 VAL B CA 1
ATOM 4444 C C . VAL B 1 231 ? -6.094 -4.215 -19.859 1 98.19 231 VAL B C 1
ATOM 4446 O O . VAL B 1 231 ? -6.801 -3.307 -20.312 1 98.19 231 VAL B O 1
ATOM 4449 N N . MET B 1 232 ? -5.324 -4.91 -20.562 1 96.88 232 MET B N 1
ATOM 4450 C CA . MET B 1 232 ? -5.293 -4.73 -22.016 1 96.88 232 MET B CA 1
ATOM 4451 C C . MET B 1 232 ? -5.23 -6.078 -22.734 1 96.88 232 MET B C 1
ATOM 4453 O O . MET B 1 232 ? -4.836 -7.082 -22.141 1 96.88 232 MET B O 1
ATOM 4457 N N . ARG B 1 233 ? -5.629 -6.039 -24 1 97.06 233 ARG B N 1
ATOM 4458 C CA . ARG B 1 233 ? -5.473 -7.211 -24.859 1 97.06 233 ARG B CA 1
ATOM 4459 C C . ARG B 1 233 ? -4.211 -7.102 -25.719 1 97.06 233 ARG B C 1
ATOM 4461 O O . ARG B 1 233 ? -3.898 -6.031 -26.234 1 97.06 233 ARG B O 1
ATOM 4468 N N . ASN B 1 234 ? -3.477 -8.117 -25.734 1 97 234 ASN B N 1
ATOM 4469 C CA . ASN B 1 234 ? -2.291 -8.273 -26.562 1 97 234 ASN B CA 1
ATOM 4470 C C . ASN B 1 234 ? -2.055 -9.742 -26.922 1 97 234 ASN B C 1
ATOM 4472 O O . ASN B 1 234 ? -1.462 -10.492 -26.141 1 97 234 ASN B O 1
ATOM 4476 N N . PRO B 1 235 ? -2.484 -10.133 -28.094 1 97.5 235 PRO B N 1
ATOM 4477 C CA . PRO B 1 235 ? -2.445 -11.547 -28.469 1 97.5 235 PRO B CA 1
ATOM 4478 C C . PRO B 1 235 ? -1.043 -12.148 -28.375 1 97.5 235 PRO B C 1
ATOM 4480 O O . PRO B 1 235 ? -0.884 -13.297 -27.969 1 97.5 235 PRO B O 1
ATOM 4483 N N . GLU B 1 236 ? -0.05 -11.398 -28.703 1 96.69 236 GLU B N 1
ATOM 4484 C CA . GLU B 1 236 ? 1.319 -11.898 -28.656 1 96.69 236 GLU B CA 1
ATOM 4485 C C . GLU B 1 236 ? 1.759 -12.203 -27.234 1 96.69 236 GLU B C 1
ATOM 4487 O O . GLU B 1 236 ? 2.291 -13.273 -26.953 1 96.69 236 GLU B O 1
ATOM 4492 N N . ILE B 1 237 ? 1.541 -11.258 -26.328 1 97.5 237 ILE B N 1
ATOM 4493 C CA . ILE B 1 237 ? 1.887 -11.438 -24.922 1 97.5 237 ILE B CA 1
ATOM 4494 C C . ILE B 1 237 ? 1.081 -12.594 -24.328 1 97.5 237 ILE B C 1
ATOM 4496 O O . ILE B 1 237 ? 1.62 -13.43 -23.594 1 97.5 237 ILE B O 1
ATOM 4500 N N . GLU B 1 238 ? -0.184 -12.625 -24.672 1 98.62 238 GLU B N 1
ATOM 4501 C CA . GLU B 1 238 ? -1.075 -13.672 -24.172 1 98.62 238 GLU B CA 1
ATOM 4502 C C . GLU B 1 238 ? -0.588 -15.055 -24.594 1 98.62 238 GLU B C 1
ATOM 4504 O O . GLU B 1 238 ? -0.429 -15.945 -23.75 1 98.62 238 GLU B O 1
ATOM 4509 N N . GLN B 1 239 ? -0.28 -15.203 -25.828 1 98.25 239 GLN B N 1
ATOM 4510 C CA . GLN B 1 239 ? 0.167 -16.5 -26.328 1 98.25 239 GLN B CA 1
ATOM 4511 C C . GLN B 1 239 ? 1.515 -16.891 -25.734 1 98.25 239 GLN B C 1
ATOM 4513 O O . GLN B 1 239 ? 1.717 -18.047 -25.344 1 98.25 239 GLN B O 1
ATOM 4518 N N . THR B 1 240 ? 2.398 -15.945 -25.672 1 98.19 240 THR B N 1
ATOM 4519 C CA . THR B 1 240 ? 3.723 -16.188 -25.125 1 98.19 240 THR B CA 1
ATOM 4520 C C . THR B 1 240 ? 3.619 -16.656 -23.672 1 98.19 240 THR B C 1
ATOM 4522 O O . THR B 1 240 ? 4.246 -17.641 -23.281 1 98.19 240 THR B O 1
ATOM 4525 N N . CYS B 1 241 ? 2.824 -16.016 -22.891 1 98.81 241 CYS B N 1
ATOM 4526 C CA . CYS B 1 241 ? 2.732 -16.312 -21.453 1 98.81 241 CYS B CA 1
ATOM 4527 C C . CYS B 1 241 ? 1.992 -17.625 -21.234 1 98.81 241 CYS B C 1
ATOM 4529 O O . CYS B 1 241 ? 2.301 -18.359 -20.297 1 98.81 241 CYS B O 1
ATOM 4531 N N . MET B 1 242 ? 1.009 -17.922 -22.078 1 98.88 242 MET B N 1
ATOM 4532 C CA . MET B 1 242 ? 0.386 -19.234 -22 1 98.88 242 MET B CA 1
ATOM 4533 C C . MET B 1 242 ? 1.398 -20.344 -22.312 1 98.88 242 MET B C 1
ATOM 4535 O O . MET B 1 242 ? 1.432 -21.375 -21.641 1 98.88 242 MET B O 1
ATOM 4539 N N . SER B 1 243 ? 2.248 -20.078 -23.281 1 98.75 243 SER B N 1
ATOM 4540 C CA . SER B 1 243 ? 3.275 -21.047 -23.656 1 98.75 243 SER B CA 1
ATOM 4541 C C . SER B 1 243 ? 4.281 -21.234 -22.516 1 98.75 243 SER B C 1
ATOM 4543 O O . SER B 1 243 ? 4.738 -22.359 -22.266 1 98.75 243 SER B O 1
ATOM 4545 N N . ILE B 1 244 ? 4.645 -20.172 -21.875 1 98.81 244 ILE B N 1
ATOM 4546 C CA . ILE B 1 244 ? 5.566 -20.234 -20.734 1 98.81 244 ILE B CA 1
ATOM 4547 C C . ILE B 1 244 ? 4.949 -21.062 -19.609 1 98.81 244 ILE B C 1
ATOM 4549 O O . ILE B 1 244 ? 5.609 -21.938 -19.047 1 98.81 244 ILE B O 1
ATOM 4553 N N . ALA B 1 245 ? 3.6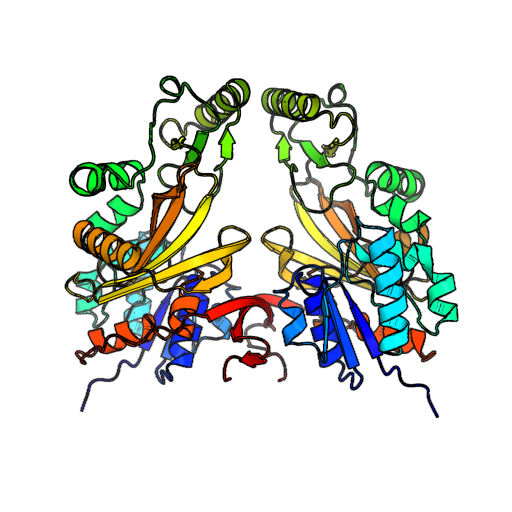8 -20.812 -19.344 1 98.88 245 ALA B N 1
ATOM 4554 C CA . ALA B 1 245 ? 2.99 -21.547 -18.281 1 98.88 245 ALA B CA 1
ATOM 4555 C C . ALA B 1 245 ? 2.943 -23.047 -18.594 1 98.88 245 ALA B C 1
ATOM 4557 O O . ALA B 1 245 ? 3.158 -23.875 -17.703 1 98.88 245 ALA B O 1
ATOM 4558 N N . GLU B 1 246 ? 2.672 -23.328 -19.828 1 98.75 246 GLU B N 1
ATOM 4559 C CA . GLU B 1 246 ? 2.652 -24.719 -20.266 1 98.75 246 GLU B CA 1
ATOM 4560 C C . GLU B 1 246 ? 4.023 -25.359 -20.109 1 98.75 246 GLU B C 1
ATOM 4562 O O . GLU B 1 246 ? 4.133 -26.484 -19.594 1 98.75 246 GLU B O 1
ATOM 4567 N N . HIS B 1 247 ? 5.02 -24.656 -20.531 1 98.56 247 HIS B N 1
ATOM 4568 C CA . HIS B 1 247 ? 6.391 -25.156 -20.469 1 98.56 247 HIS B CA 1
ATOM 4569 C C . HIS B 1 247 ? 6.809 -25.469 -19.031 1 98.56 247 HIS B C 1
ATOM 4571 O O . HIS B 1 247 ? 7.422 -26.5 -18.781 1 98.56 247 HIS B O 1
ATOM 4577 N N . ILE B 1 248 ? 6.484 -24.609 -18.109 1 98.38 248 ILE B N 1
ATOM 4578 C CA . ILE B 1 248 ? 6.848 -24.75 -16.703 1 98.38 248 ILE B CA 1
ATOM 4579 C C . ILE B 1 248 ? 6 -25.859 -16.062 1 98.38 248 ILE B C 1
ATOM 4581 O O . ILE B 1 248 ? 6.406 -26.453 -15.062 1 98.38 248 ILE B O 1
ATOM 4585 N N . GLY B 1 249 ? 4.797 -26.094 -16.625 1 98.62 249 GLY B N 1
ATOM 4586 C CA . GLY B 1 249 ? 3.879 -27.078 -16.078 1 98.62 249 GLY B CA 1
ATOM 4587 C C . GLY B 1 249 ? 2.998 -26.516 -14.977 1 98.62 249 GLY B C 1
ATOM 4588 O O . GLY B 1 249 ? 2.803 -27.156 -13.938 1 98.62 249 GLY B O 1
ATOM 4589 N N . ILE B 1 250 ? 2.463 -25.359 -15.195 1 98.88 250 ILE B N 1
ATOM 4590 C CA . ILE B 1 250 ? 1.623 -24.688 -14.203 1 98.88 250 ILE B CA 1
ATOM 4591 C C . ILE B 1 250 ? 0.268 -25.391 -14.125 1 98.88 250 ILE B C 1
ATOM 4593 O O . ILE B 1 250 ? -0.358 -25.672 -15.148 1 98.88 250 ILE B O 1
ATOM 4597 N N . ARG B 1 251 ? -0.16 -25.781 -13 1 98.81 251 ARG B N 1
ATOM 4598 C CA . ARG B 1 251 ? -1.516 -26.219 -12.68 1 98.81 251 ARG B CA 1
ATOM 4599 C C . ARG B 1 251 ? -2.271 -25.141 -11.914 1 98.81 251 ARG B C 1
ATOM 4601 O O . ARG B 1 251 ? -1.87 -24.766 -10.805 1 98.81 251 ARG B O 1
ATOM 4608 N N . GLY B 1 252 ? -3.361 -24.656 -12.477 1 98.69 252 GLY B N 1
ATOM 4609 C CA . GLY B 1 252 ? -4.043 -23.516 -11.883 1 98.69 252 GLY B CA 1
ATOM 4610 C C . GLY B 1 252 ? -3.482 -22.188 -12.344 1 98.69 252 GLY B C 1
ATOM 4611 O O . GLY B 1 252 ? -3.172 -22 -13.523 1 98.69 252 GLY B O 1
ATOM 4612 N N . PRO B 1 253 ? -3.477 -21.219 -11.469 1 98.88 253 PRO B N 1
ATOM 4613 C CA . PRO B 1 253 ? -3.092 -19.859 -11.875 1 98.88 253 PRO B CA 1
ATOM 4614 C C . PRO B 1 253 ? -1.597 -19.594 -11.703 1 98.88 253 PRO B C 1
ATOM 4616 O O . PRO B 1 253 ? -0.928 -20.281 -10.93 1 98.88 253 PRO B O 1
ATOM 4619 N N . CYS B 1 254 ? -1.13 -18.625 -12.414 1 98.75 254 CYS B N 1
ATOM 4620 C CA . CYS B 1 254 ? 0.157 -18 -12.141 1 98.75 254 CYS B CA 1
ATOM 4621 C C . CYS B 1 254 ? 0.16 -16.547 -12.602 1 98.75 254 CYS B C 1
ATOM 4623 O O . CYS B 1 254 ? -0.72 -16.125 -13.352 1 98.75 254 CYS B O 1
ATOM 4625 N N . CYS B 1 255 ? 1.062 -15.789 -12.109 1 98.44 255 CYS B N 1
ATOM 4626 C CA . CYS B 1 255 ? 1.33 -14.406 -12.5 1 98.44 255 CYS B CA 1
ATOM 4627 C C . CYS B 1 255 ? 2.727 -14.273 -13.094 1 98.44 255 CYS B C 1
ATOM 4629 O O . CYS B 1 255 ? 3.721 -14.562 -12.43 1 98.44 255 CYS B O 1
ATOM 4631 N N . ILE B 1 256 ? 2.758 -13.852 -14.273 1 98.62 256 ILE B N 1
ATOM 4632 C CA . ILE B 1 256 ? 4.031 -13.609 -14.945 1 98.62 256 ILE B CA 1
ATOM 4633 C C . ILE B 1 256 ? 4.285 -12.109 -15.031 1 98.62 256 ILE B C 1
ATOM 4635 O O . ILE B 1 256 ? 3.434 -11.352 -15.523 1 98.62 256 ILE B O 1
ATOM 4639 N N . GLN B 1 257 ? 5.422 -11.688 -14.586 1 97.25 257 GLN B N 1
ATOM 4640 C CA . GLN B 1 257 ? 5.793 -10.281 -14.648 1 97.25 257 GLN B CA 1
ATOM 4641 C C . GLN B 1 257 ? 6.789 -10.023 -15.773 1 97.25 257 GLN B C 1
ATOM 4643 O O . GLN B 1 257 ? 7.723 -10.805 -15.977 1 97.25 257 GLN B O 1
ATOM 4648 N N . MET B 1 258 ? 6.531 -8.977 -16.5 1 98 258 MET B N 1
ATOM 4649 C CA . MET B 1 258 ? 7.391 -8.578 -17.609 1 98 258 MET B CA 1
ATOM 4650 C C . MET B 1 258 ? 7.664 -7.078 -17.578 1 98 258 MET B C 1
ATOM 4652 O O . MET B 1 258 ? 6.887 -6.316 -17 1 98 258 MET B O 1
ATOM 4656 N N . LYS B 1 259 ? 8.734 -6.746 -18.172 1 97.69 259 LYS B N 1
ATOM 4657 C CA . LYS B 1 259 ? 9.125 -5.344 -18.281 1 97.69 259 LYS B CA 1
ATOM 4658 C C . LYS B 1 259 ? 9.844 -5.074 -19.594 1 97.69 259 LYS B C 1
ATOM 4660 O O . LYS B 1 259 ? 10.633 -5.902 -20.062 1 97.69 259 LYS B O 1
ATOM 4665 N N . GLU B 1 260 ? 9.594 -3.91 -20.141 1 97.25 260 GLU B N 1
ATOM 4666 C CA . GLU B 1 260 ? 10.164 -3.58 -21.438 1 97.25 260 GLU B CA 1
ATOM 4667 C C . GLU B 1 260 ? 11.609 -3.117 -21.312 1 97.25 260 GLU B C 1
ATOM 4669 O O . GLU B 1 260 ? 11.945 -2.365 -20.391 1 97.25 260 GLU B O 1
ATOM 4674 N N . SER B 1 261 ? 12.406 -3.57 -22.234 1 95.88 261 SER B N 1
ATOM 4675 C CA . SER B 1 261 ? 13.766 -3.053 -22.359 1 95.88 261 SER B CA 1
ATOM 4676 C C . SER B 1 261 ? 13.766 -1.651 -22.969 1 95.88 261 SER B C 1
ATOM 4678 O O . SER B 1 261 ? 12.719 -1.127 -23.344 1 95.88 261 SER B O 1
ATOM 4680 N N . SER B 1 262 ? 14.992 -1.063 -23.016 1 93.25 262 SER B N 1
ATOM 4681 C CA . SER B 1 262 ? 15.141 0.259 -23.609 1 93.25 262 SER B CA 1
ATOM 4682 C C . SER B 1 262 ? 14.758 0.244 -25.094 1 93.25 262 SER B C 1
ATOM 4684 O O . SER B 1 262 ? 14.328 1.264 -25.625 1 93.25 262 SER B O 1
ATOM 4686 N N . GLU B 1 263 ? 14.828 -0.9 -25.703 1 93.31 263 GLU B N 1
ATOM 4687 C CA . GLU B 1 263 ? 14.508 -1.043 -27.125 1 93.31 263 GLU B CA 1
ATOM 4688 C C . GLU B 1 263 ? 13.055 -1.444 -27.312 1 93.31 263 GLU B C 1
ATOM 4690 O O . GLU B 1 263 ? 12.609 -1.663 -28.453 1 93.31 263 GLU B O 1
ATOM 4695 N N . GLY B 1 264 ? 12.328 -1.699 -26.234 1 92.56 264 GLY B N 1
ATOM 4696 C CA . GLY B 1 264 ? 10.906 -1.99 -26.312 1 92.56 264 GLY B CA 1
ATOM 4697 C C . GLY B 1 264 ? 10.602 -3.477 -26.312 1 92.56 264 GLY B C 1
ATOM 4698 O O . GLY B 1 264 ? 9.453 -3.881 -26.516 1 92.56 264 GLY B O 1
ATOM 4699 N N . THR B 1 265 ? 11.602 -4.262 -26.094 1 94.5 265 THR B N 1
ATOM 4700 C CA . THR B 1 265 ? 11.398 -5.703 -26.047 1 94.5 265 THR B CA 1
ATOM 4701 C C . THR B 1 265 ? 10.891 -6.129 -24.672 1 94.5 265 THR B C 1
ATOM 4703 O O . THR B 1 265 ? 11.43 -5.715 -23.641 1 94.5 265 THR B O 1
ATOM 4706 N N . MET B 1 266 ? 9.867 -6.996 -24.672 1 95.81 266 MET B N 1
ATOM 4707 C CA . MET B 1 266 ? 9.328 -7.527 -23.422 1 95.81 266 MET B CA 1
ATOM 4708 C C . MET B 1 266 ? 10.25 -8.594 -22.844 1 95.81 266 MET B C 1
ATOM 4710 O O . MET B 1 266 ? 10.68 -9.5 -23.547 1 95.81 266 MET B O 1
ATOM 4714 N N . LYS B 1 267 ? 10.555 -8.414 -21.562 1 97.88 267 LYS B N 1
ATOM 4715 C CA . LYS B 1 267 ? 11.398 -9.383 -20.859 1 97.88 267 LYS B CA 1
ATOM 4716 C C . LYS B 1 267 ? 10.695 -9.938 -19.625 1 97.88 267 LYS B C 1
ATOM 4718 O O . LYS B 1 267 ? 10.094 -9.18 -18.859 1 97.88 267 LYS B O 1
ATOM 4723 N N . VAL B 1 268 ? 10.766 -11.234 -19.453 1 97.94 268 VAL B N 1
ATOM 4724 C CA . VAL B 1 268 ? 10.211 -11.883 -18.266 1 97.94 268 VAL B CA 1
ATOM 4725 C C . VAL B 1 268 ? 11.086 -11.57 -17.047 1 97.94 268 VAL B C 1
ATOM 4727 O O . VAL B 1 268 ? 12.312 -11.711 -17.109 1 97.94 268 VAL B O 1
ATOM 4730 N N . THR B 1 269 ? 10.469 -11.18 -15.969 1 95.5 269 THR B N 1
ATOM 4731 C CA . THR B 1 269 ? 11.266 -10.852 -14.789 1 95.5 269 THR B CA 1
ATOM 4732 C C . THR B 1 269 ? 10.969 -11.836 -13.656 1 95.5 269 THR B C 1
ATOM 4734 O O . THR B 1 269 ? 11.844 -12.102 -12.828 1 95.5 269 THR B O 1
ATOM 4737 N N . GLU B 1 270 ? 9.766 -12.32 -13.586 1 94.88 270 GLU B N 1
ATOM 4738 C CA . GLU B 1 270 ? 9.359 -13.203 -12.5 1 94.88 270 GLU B CA 1
ATOM 4739 C C . GLU B 1 270 ? 8.141 -14.031 -12.883 1 94.88 270 GLU B C 1
ATOM 4741 O O . GLU B 1 270 ? 7.324 -13.609 -13.711 1 94.88 270 GLU B O 1
ATOM 4746 N N . ILE B 1 271 ? 8.047 -15.203 -12.336 1 97.31 271 ILE B N 1
ATOM 4747 C CA . ILE B 1 271 ? 6.863 -16.047 -12.453 1 97.31 271 ILE B CA 1
ATOM 4748 C C . ILE B 1 271 ? 6.414 -16.5 -11.07 1 97.31 271 ILE B C 1
ATOM 4750 O O . ILE B 1 271 ? 7.176 -17.125 -10.336 1 97.31 271 ILE B O 1
ATOM 4754 N N . ASN B 1 272 ? 5.234 -16.188 -10.711 1 97.19 272 ASN B N 1
ATOM 4755 C CA . ASN B 1 272 ? 4.629 -16.625 -9.453 1 97.19 272 ASN B CA 1
ATOM 4756 C C . ASN B 1 272 ? 3.504 -17.625 -9.688 1 97.19 272 ASN B C 1
ATOM 4758 O O . ASN B 1 272 ? 2.445 -17.266 -10.211 1 97.19 272 ASN B O 1
ATOM 4762 N N . PRO B 1 273 ? 3.658 -18.828 -9.328 1 98.38 273 PRO B N 1
ATOM 4763 C CA . PRO B 1 273 ? 2.703 -19.891 -9.656 1 98.38 273 PRO B CA 1
ATOM 4764 C C . PRO B 1 273 ? 1.519 -19.938 -8.695 1 98.38 273 PRO B C 1
ATOM 4766 O O . PRO B 1 273 ? 1.228 -20.984 -8.117 1 98.38 273 PRO B O 1
ATOM 4769 N N . ARG B 1 274 ? 0.842 -18.859 -8.562 1 98.5 274 ARG B N 1
ATOM 4770 C CA . ARG B 1 274 ? -0.345 -18.641 -7.738 1 98.5 274 ARG B CA 1
ATOM 4771 C C . ARG B 1 274 ? -1.069 -17.359 -8.164 1 98.5 274 ARG B C 1
ATOM 4773 O O . ARG B 1 274 ? -0.617 -16.656 -9.062 1 98.5 274 ARG B O 1
ATOM 4780 N N . MET B 1 275 ? -2.203 -17.156 -7.535 1 98.12 275 MET B N 1
ATOM 4781 C CA . MET B 1 275 ? -2.844 -15.852 -7.688 1 98.12 275 MET B CA 1
ATOM 4782 C C . MET B 1 275 ? -2.008 -14.758 -7.035 1 98.12 275 MET B C 1
ATOM 4784 O O . MET B 1 275 ? -1.408 -14.969 -5.98 1 98.12 275 MET B O 1
ATOM 4788 N N . GLY B 1 276 ? -2.025 -13.633 -7.672 1 96.38 276 GLY B N 1
ATOM 4789 C CA . GLY B 1 276 ? -1.289 -12.5 -7.129 1 96.38 276 GLY B CA 1
ATOM 4790 C C . GLY B 1 276 ? -2.188 -11.43 -6.535 1 96.38 276 GLY B C 1
ATOM 4791 O O . GLY B 1 276 ? -3.412 -11.57 -6.535 1 96.38 276 GLY B O 1
ATOM 4792 N N . GLY B 1 277 ? -1.513 -10.422 -6.008 1 95.94 277 GLY B N 1
ATOM 4793 C CA . GLY B 1 277 ? -2.225 -9.328 -5.367 1 95.94 277 GLY B CA 1
ATOM 4794 C C . GLY B 1 277 ? -3.068 -8.516 -6.332 1 95.94 277 GLY B C 1
ATOM 4795 O O . GLY B 1 277 ? -3.953 -7.766 -5.918 1 95.94 277 GLY B O 1
ATOM 4796 N N . GLY B 1 278 ? -2.834 -8.672 -7.602 1 97.25 278 GLY B N 1
ATOM 4797 C CA . GLY B 1 278 ? -3.574 -7.922 -8.602 1 97.25 278 GLY B CA 1
ATOM 4798 C C . GLY B 1 278 ? -4.457 -8.797 -9.477 1 97.25 278 GLY B C 1
ATOM 4799 O O . GLY B 1 278 ? -5.078 -8.305 -10.422 1 97.25 278 GLY B O 1
ATOM 4800 N N . THR B 1 279 ? -4.594 -10.07 -9.148 1 98 279 THR B N 1
ATOM 4801 C CA . THR B 1 279 ? -5.371 -10.977 -9.984 1 98 279 THR B CA 1
ATOM 4802 C C . THR B 1 279 ? -6.836 -10.555 -10.031 1 98 279 THR B C 1
ATOM 4804 O O . THR B 1 279 ? -7.559 -10.898 -10.969 1 98 279 THR B O 1
ATOM 4807 N N . ILE B 1 280 ? -7.289 -9.781 -9.117 1 98.5 280 ILE B N 1
ATOM 4808 C CA . ILE B 1 280 ? -8.664 -9.289 -9.086 1 98.5 280 ILE B CA 1
ATOM 4809 C C . ILE B 1 280 ? -8.93 -8.43 -10.312 1 98.5 280 ILE B C 1
ATOM 4811 O O . ILE B 1 280 ? -10.07 -8.328 -10.773 1 98.5 280 ILE B O 1
ATOM 4815 N N . PHE B 1 281 ? -7.91 -7.777 -10.898 1 98.38 281 PHE B N 1
ATOM 4816 C CA . PHE B 1 281 ? -8.078 -7.016 -12.125 1 98.38 281 PHE B CA 1
ATOM 4817 C C . PHE B 1 281 ? -8.617 -7.906 -13.242 1 98.38 281 PHE B C 1
ATOM 4819 O O . PHE B 1 281 ? -9.484 -7.488 -14.016 1 98.38 281 PHE B O 1
ATOM 4826 N N . ALA B 1 282 ? -8.062 -9.117 -13.328 1 98.56 282 ALA B N 1
ATOM 4827 C CA . ALA B 1 282 ? -8.555 -10.07 -14.32 1 98.56 282 ALA B CA 1
ATOM 4828 C C . ALA B 1 282 ? -10.008 -10.43 -14.062 1 98.56 282 ALA B C 1
ATOM 4830 O O . ALA B 1 282 ? -10.812 -10.508 -15 1 98.56 282 ALA B O 1
ATOM 4831 N N . ALA B 1 283 ? -10.336 -10.641 -12.789 1 98.56 283 ALA B N 1
ATOM 4832 C CA . ALA B 1 283 ? -11.719 -10.961 -12.453 1 98.56 283 ALA B CA 1
ATOM 4833 C C . ALA B 1 283 ? -12.664 -9.836 -12.867 1 98.56 283 ALA B C 1
ATOM 4835 O O . ALA B 1 283 ? -13.711 -10.086 -13.469 1 98.56 283 ALA B O 1
ATOM 4836 N N . LEU B 1 284 ? -12.289 -8.617 -12.562 1 98.12 284 LEU B N 1
ATOM 4837 C CA . LEU B 1 284 ? -13.094 -7.449 -12.906 1 98.12 284 LEU B CA 1
ATOM 4838 C C . LEU B 1 284 ? -13.211 -7.285 -14.414 1 98.12 284 LEU B C 1
ATOM 4840 O O . LEU B 1 284 ? -14.219 -6.773 -14.914 1 98.12 284 LEU B O 1
ATOM 4844 N N . ALA B 1 285 ? -12.219 -7.75 -15.094 1 97.88 285 ALA B N 1
ATOM 4845 C CA . ALA B 1 285 ? -12.195 -7.641 -16.547 1 97.88 285 ALA B CA 1
ATOM 4846 C C . ALA B 1 285 ? -13.008 -8.758 -17.203 1 97.88 285 ALA B C 1
ATOM 4848 O O . ALA B 1 285 ? -13.273 -8.727 -18.406 1 97.88 285 ALA B O 1
ATOM 4849 N N . GLY B 1 286 ? -13.344 -9.773 -16.422 1 97.94 286 GLY B N 1
ATOM 4850 C CA . GLY B 1 286 ? -14.195 -10.828 -16.953 1 97.94 286 GLY B CA 1
ATOM 4851 C C . GLY B 1 286 ? -13.68 -12.219 -16.656 1 97.94 286 GLY B C 1
ATOM 4852 O O . GLY B 1 286 ? -14.43 -13.195 -16.75 1 97.94 286 GLY B O 1
ATOM 4853 N N . ALA B 1 287 ? -12.414 -12.352 -16.312 1 98.56 287 ALA B N 1
ATOM 4854 C CA . ALA B 1 287 ? -11.82 -13.664 -16.047 1 98.56 287 ALA B CA 1
ATOM 4855 C C . ALA B 1 287 ? -11.672 -13.906 -14.547 1 98.56 287 ALA B C 1
ATOM 4857 O O . ALA B 1 287 ? -10.602 -13.688 -13.977 1 98.56 287 ALA B O 1
ATOM 4858 N N . ASN B 1 288 ? -12.688 -14.422 -13.945 1 98.69 288 ASN B N 1
ATOM 4859 C CA . ASN B 1 288 ? -12.664 -14.711 -12.516 1 98.69 288 ASN B CA 1
ATOM 4860 C C . ASN B 1 288 ? -12.031 -16.078 -12.234 1 98.69 288 ASN B C 1
ATOM 4862 O O . ASN B 1 288 ? -12.719 -17.094 -12.203 1 98.69 288 ASN B O 1
ATOM 4866 N N . PHE B 1 289 ? -10.758 -16.062 -12 1 98.88 289 PHE B N 1
ATOM 4867 C CA . PHE B 1 289 ? -9.977 -17.281 -11.875 1 98.88 289 PHE B CA 1
ATOM 4868 C C . PHE B 1 289 ? -10.508 -18.156 -10.75 1 98.88 289 PHE B C 1
ATOM 4870 O O . PHE B 1 289 ? -10.719 -19.359 -10.93 1 98.88 289 PHE B O 1
ATOM 4877 N N . PRO B 1 290 ? -10.805 -17.625 -9.516 1 98.81 290 PRO B N 1
ATOM 4878 C CA . PRO B 1 290 ? -11.352 -18.469 -8.453 1 98.81 290 PRO B CA 1
ATOM 4879 C C . PRO B 1 290 ? -12.633 -19.188 -8.875 1 98.81 290 PRO B C 1
ATOM 4881 O O . PRO B 1 290 ? -12.805 -20.375 -8.578 1 98.81 290 PRO B O 1
ATOM 4884 N N . ASP B 1 291 ? -13.508 -18.531 -9.555 1 98.31 291 ASP B N 1
ATOM 4885 C CA . ASP B 1 291 ? -14.742 -19.141 -10.039 1 98.31 291 ASP B CA 1
ATOM 4886 C C . ASP B 1 291 ? -14.453 -20.219 -11.07 1 98.31 291 ASP B C 1
ATOM 4888 O O . ASP B 1 291 ? -15.047 -21.297 -11.023 1 98.31 291 ASP B O 1
ATOM 4892 N N . MET B 1 292 ? -13.586 -19.922 -11.984 1 98.69 292 MET B N 1
ATOM 4893 C CA . MET B 1 292 ? -13.203 -20.891 -13.008 1 98.69 292 MET B CA 1
ATOM 4894 C C . MET B 1 292 ? -12.57 -22.125 -12.391 1 98.69 292 MET B C 1
ATOM 4896 O O . MET B 1 292 ? -12.836 -23.25 -12.828 1 98.69 292 MET B O 1
ATOM 4900 N N . ILE B 1 293 ? -11.758 -21.953 -11.398 1 98.62 293 ILE B N 1
ATOM 4901 C CA . ILE B 1 293 ? -11.125 -23.062 -10.68 1 98.62 293 ILE B CA 1
ATOM 4902 C C . ILE B 1 293 ? -12.195 -23.953 -10.062 1 98.62 293 ILE B C 1
ATOM 4904 O O . ILE B 1 293 ? -12.125 -25.188 -10.164 1 98.62 293 ILE B O 1
ATOM 4908 N N . LEU B 1 294 ? -13.195 -23.359 -9.391 1 98.25 294 LEU B N 1
ATOM 4909 C CA . LEU B 1 294 ? -14.266 -24.156 -8.781 1 98.25 294 LEU B CA 1
ATOM 4910 C C . LEU B 1 294 ? -15 -24.969 -9.828 1 98.25 294 LEU B C 1
ATOM 4912 O O . LEU B 1 294 ? -15.305 -26.156 -9.602 1 98.25 294 LEU B O 1
ATOM 4916 N N . LYS B 1 295 ? -15.273 -24.359 -10.977 1 97.56 295 LYS B N 1
ATOM 4917 C CA . LYS B 1 295 ? -15.953 -25.078 -12.055 1 97.56 295 LYS B CA 1
ATOM 4918 C C . LYS B 1 295 ? -15.133 -26.266 -12.516 1 97.56 295 LYS B C 1
ATOM 4920 O O . LYS B 1 295 ? -15.68 -27.359 -12.742 1 97.56 295 LYS B O 1
ATOM 4925 N N . MET B 1 296 ? -13.891 -26.078 -12.633 1 97.38 296 MET B N 1
ATOM 4926 C CA . MET B 1 296 ? -13.016 -27.172 -13.039 1 97.38 296 MET B CA 1
ATOM 4927 C C . MET B 1 296 ? -13.062 -28.312 -12.023 1 97.38 296 MET B C 1
ATOM 4929 O O . MET B 1 296 ? -13.164 -29.484 -12.398 1 97.38 296 MET B O 1
ATOM 4933 N N . VAL B 1 297 ? -12.961 -27.969 -10.734 1 97.5 297 VAL B N 1
ATOM 4934 C CA . VAL B 1 297 ? -12.945 -28.969 -9.672 1 97.5 297 VAL B CA 1
ATOM 4935 C C . VAL B 1 297 ? -14.281 -29.703 -9.641 1 97.5 297 VAL B C 1
ATOM 4937 O O . VAL B 1 297 ? -14.336 -30.906 -9.344 1 97.5 297 VAL B O 1
ATOM 4940 N N . GLU B 1 298 ? -15.32 -29 -10 1 96.62 298 GLU B N 1
ATOM 4941 C CA . GLU B 1 298 ? -16.656 -29.594 -10.039 1 96.62 298 GLU B CA 1
ATOM 4942 C C . GLU B 1 298 ? -16.844 -30.453 -11.281 1 96.62 298 GLU B C 1
ATOM 4944 O O . GLU B 1 298 ? -17.859 -31.125 -11.422 1 96.62 298 GLU B O 1
ATOM 4949 N N . GLY B 1 299 ? -15.922 -30.359 -12.227 1 95.12 299 GLY B N 1
ATOM 4950 C CA . GLY B 1 299 ? -16.031 -31.109 -13.469 1 95.12 299 GLY B CA 1
ATOM 4951 C C . GLY B 1 299 ? -16.906 -30.438 -14.5 1 95.12 299 GLY B C 1
ATOM 4952 O O . GLY B 1 299 ? -17.406 -31.078 -15.422 1 95.12 299 GLY B O 1
ATOM 4953 N N . LYS B 1 300 ? -17.125 -29.203 -14.273 1 94.62 300 LYS B N 1
ATOM 4954 C CA . LYS B 1 300 ? -17.938 -28.438 -15.219 1 94.62 300 LYS B CA 1
ATOM 4955 C C . LYS B 1 300 ? -17.078 -27.891 -16.359 1 94.62 300 LYS B C 1
ATOM 4957 O O . LYS B 1 300 ? -15.875 -27.703 -16.203 1 94.62 300 LYS B O 1
ATOM 4962 N N . ALA B 1 301 ? -17.75 -27.672 -17.422 1 91.81 301 ALA B N 1
ATOM 4963 C CA . ALA B 1 301 ? -17.062 -27.016 -18.547 1 91.81 301 ALA B CA 1
ATOM 4964 C C . ALA B 1 301 ? -16.719 -25.578 -18.188 1 91.81 301 ALA B C 1
ATOM 4966 O O . ALA B 1 301 ? -17.516 -24.875 -17.578 1 91.81 301 ALA B O 1
ATOM 4967 N N . VAL B 1 302 ? -15.523 -25.203 -18.562 1 94.81 302 VAL B N 1
ATOM 4968 C CA . VAL B 1 302 ? -15.086 -23.828 -18.328 1 94.81 302 VAL B CA 1
ATOM 4969 C C . VAL B 1 302 ? -14.992 -23.078 -19.656 1 94.81 302 VAL B C 1
ATOM 4971 O O . VAL B 1 302 ? -14.188 -23.438 -20.516 1 94.81 302 VAL B O 1
ATOM 4974 N N . ALA B 1 303 ? -15.82 -22.109 -19.859 1 94.5 303 ALA B N 1
ATOM 4975 C CA . ALA B 1 303 ? -15.781 -21.25 -21.031 1 94.5 303 ALA B CA 1
ATOM 4976 C C . ALA B 1 303 ? -14.711 -20.172 -20.891 1 94.5 303 ALA B C 1
ATOM 4978 O O . ALA B 1 303 ? -14.523 -19.609 -19.812 1 94.5 303 ALA B O 1
ATOM 4979 N N . ILE B 1 304 ? -14.039 -19.891 -21.938 1 96.56 304 ILE B N 1
ATOM 4980 C CA . ILE B 1 304 ? -13.086 -18.797 -21.938 1 96.56 304 ILE B CA 1
ATOM 4981 C C . ILE B 1 304 ? -13.828 -17.453 -21.984 1 96.56 304 ILE B C 1
ATOM 4983 O O . ILE B 1 304 ? -14.539 -17.172 -22.953 1 96.56 304 ILE B O 1
ATOM 4987 N N . PRO B 1 305 ? -13.656 -16.703 -21.047 1 97.31 305 PRO B N 1
ATOM 4988 C CA . PRO B 1 305 ? -14.422 -15.453 -20.984 1 97.31 305 PRO B CA 1
ATOM 4989 C C . PRO B 1 305 ? -13.891 -14.383 -21.938 1 97.31 305 PRO B C 1
ATOM 4991 O O . PRO B 1 305 ? -12.727 -14.43 -22.328 1 97.31 305 PRO B O 1
ATOM 4994 N N . LYS B 1 306 ? -14.82 -13.5 -22.359 1 96.88 306 LYS B N 1
ATOM 4995 C CA . LYS B 1 306 ? -14.398 -12.281 -23.047 1 96.88 306 LYS B CA 1
ATOM 4996 C C . LYS B 1 306 ? -13.773 -11.297 -22.047 1 96.88 306 LYS B C 1
ATOM 4998 O O . LYS B 1 306 ? -14.297 -11.094 -20.953 1 96.88 306 LYS B O 1
ATOM 5003 N N . ILE B 1 307 ? -12.695 -10.711 -22.438 1 97.81 307 ILE B N 1
ATOM 5004 C CA . ILE B 1 307 ? -11.977 -9.805 -21.547 1 97.81 307 ILE B CA 1
ATOM 5005 C C . ILE B 1 307 ? -12.234 -8.359 -21.969 1 97.81 307 ILE B C 1
ATOM 5007 O O . ILE B 1 307 ? -12.047 -8 -23.125 1 97.81 307 ILE B O 1
ATOM 5011 N N . SER B 1 308 ? -12.711 -7.531 -21.062 1 96.81 308 SER B N 1
ATOM 5012 C CA . SER B 1 308 ? -12.859 -6.098 -21.266 1 96.81 308 SER B CA 1
ATOM 5013 C C . SER B 1 308 ? -11.594 -5.344 -20.875 1 96.81 308 SER B C 1
ATOM 5015 O O . SER B 1 308 ? -10.984 -5.641 -19.844 1 96.81 308 SER B O 1
ATOM 5017 N N . GLU B 1 309 ? -11.18 -4.5 -21.781 1 96.88 309 GLU B N 1
ATOM 5018 C CA . GLU B 1 309 ? -10.102 -3.592 -21.406 1 96.88 309 GLU B CA 1
ATOM 5019 C C . GLU B 1 309 ? -10.594 -2.516 -20.438 1 96.88 309 GLU B C 1
ATOM 5021 O O . GLU B 1 309 ? -11.422 -1.682 -20.812 1 96.88 309 GLU B O 1
ATOM 5026 N N . ILE B 1 310 ? -10.078 -2.551 -19.25 1 97.25 310 ILE B N 1
ATOM 5027 C CA . ILE B 1 310 ? -10.547 -1.64 -18.219 1 97.25 310 ILE B CA 1
ATOM 5028 C C . ILE B 1 310 ? -9.352 -1.055 -17.469 1 97.25 310 ILE B C 1
ATOM 5030 O O . ILE B 1 310 ? -8.258 -1.628 -17.484 1 97.25 310 ILE B O 1
ATOM 5034 N N . THR B 1 311 ? -9.562 0.095 -16.891 1 97 311 THR B N 1
ATOM 5035 C CA . THR B 1 311 ? -8.648 0.688 -15.93 1 97 311 THR B CA 1
ATOM 5036 C C . THR B 1 311 ? -9.203 0.572 -14.508 1 97 311 THR B C 1
ATOM 5038 O O . THR B 1 311 ? -10.391 0.804 -14.281 1 97 311 THR B O 1
ATOM 5041 N N . VAL B 1 312 ? -8.359 0.109 -13.633 1 97.62 312 VAL B N 1
ATOM 5042 C CA . VAL B 1 312 ? -8.781 -0.1 -12.25 1 97.62 312 VAL B CA 1
ATOM 5043 C C . VAL B 1 312 ? -7.91 0.737 -11.312 1 97.62 312 VAL B C 1
ATOM 5045 O O . VAL B 1 312 ? -6.684 0.758 -11.445 1 97.62 312 VAL B O 1
ATOM 5048 N N . VAL B 1 313 ? -8.516 1.472 -10.438 1 97.19 313 VAL B N 1
ATOM 5049 C CA . VAL B 1 313 ? -7.82 2.172 -9.359 1 97.19 313 VAL B CA 1
ATOM 5050 C C . VAL B 1 313 ? -8.258 1.613 -8.008 1 97.19 313 VAL B C 1
ATOM 5052 O O . VAL B 1 313 ? -9.422 1.242 -7.836 1 97.19 313 VAL B O 1
ATOM 5055 N N . ARG B 1 314 ? -7.309 1.533 -7.113 1 97 314 ARG B N 1
ATOM 5056 C CA . ARG B 1 314 ? -7.594 0.951 -5.809 1 97 314 ARG B CA 1
ATOM 5057 C C . ARG B 1 314 ? -7.438 1.987 -4.699 1 97 314 ARG B C 1
ATOM 5059 O O . ARG B 1 314 ? -6.707 2.967 -4.859 1 97 314 ARG B O 1
ATOM 5066 N N . TYR B 1 315 ? -8.148 1.861 -3.633 1 96.94 315 TYR B N 1
ATOM 5067 C CA . TYR B 1 315 ? -8.008 2.637 -2.406 1 96.94 315 TYR B CA 1
ATOM 5068 C C . TYR B 1 315 ? -8.281 1.771 -1.181 1 96.94 315 TYR B C 1
ATOM 5070 O O . TYR B 1 315 ? -8.742 0.636 -1.305 1 96.94 315 TYR B O 1
ATOM 5078 N N . PHE B 1 316 ? -7.98 2.238 0.025 1 97.12 316 PHE B N 1
ATOM 5079 C CA . PHE B 1 316 ? -8.133 1.458 1.248 1 97.12 316 PHE B CA 1
ATOM 5080 C C . PHE B 1 316 ? -9.57 1.506 1.747 1 97.12 316 PHE B C 1
ATOM 5082 O O . PHE B 1 316 ? -10.195 2.566 1.752 1 97.12 316 PHE B O 1
ATOM 5089 N N . GLU B 1 317 ? -10.047 0.409 2.074 1 97.12 317 GLU B N 1
ATOM 5090 C CA . GLU B 1 317 ? -11.242 0.26 2.904 1 97.12 317 GLU B CA 1
ATOM 5091 C C . GLU B 1 317 ? -10.875 -0.222 4.309 1 97.12 317 GLU B C 1
ATOM 5093 O O . GLU B 1 317 ? -9.953 -1.023 4.477 1 97.12 317 GLU B O 1
ATOM 5098 N N . GLU B 1 318 ? -11.609 0.257 5.328 1 97.56 318 GLU B N 1
ATOM 5099 C CA . GLU B 1 318 ? -11.266 -0.032 6.715 1 97.56 318 GLU B CA 1
ATOM 5100 C C . GLU B 1 318 ? -12.266 -0.997 7.348 1 97.56 318 GLU B C 1
ATOM 5102 O O . GLU B 1 318 ? -13.461 -0.917 7.082 1 97.56 318 GLU B O 1
ATOM 5107 N N . ILE B 1 319 ? -11.781 -1.841 8.188 1 96.88 319 ILE B N 1
ATOM 5108 C CA . ILE B 1 319 ? -12.578 -2.701 9.062 1 96.88 319 ILE B CA 1
ATOM 5109 C C . ILE B 1 319 ? -12.203 -2.443 10.516 1 96.88 319 ILE B C 1
ATOM 5111 O O . ILE B 1 319 ? -11.023 -2.473 10.875 1 96.88 319 ILE B O 1
ATOM 5115 N N . ILE B 1 320 ? -13.133 -2.121 11.359 1 97 320 ILE B N 1
ATOM 5116 C CA . ILE B 1 320 ? -12.906 -2.025 12.797 1 97 320 ILE B CA 1
ATOM 5117 C C . ILE B 1 320 ? -12.977 -3.416 13.422 1 97 320 ILE B C 1
ATOM 5119 O O . ILE B 1 320 ? -13.961 -4.137 13.242 1 97 320 ILE B O 1
ATOM 5123 N N . VAL B 1 321 ? -11.984 -3.779 14.078 1 91.38 321 VAL B N 1
ATOM 5124 C CA . VAL B 1 321 ? -11.922 -5.086 14.727 1 91.38 321 VAL B CA 1
ATOM 5125 C C . VAL B 1 321 ? -12.281 -4.945 16.203 1 91.38 321 VAL B C 1
ATOM 5127 O O . VAL B 1 321 ? -11.609 -4.223 16.938 1 91.38 321 VAL B O 1
ATOM 5130 N N . GLN B 1 322 ? -13.461 -5.152 16.688 1 74.31 322 GLN B N 1
ATOM 5131 C CA . GLN B 1 322 ? -13.914 -5.07 18.062 1 74.31 322 GLN B CA 1
ATOM 5132 C C . GLN B 1 322 ? -13.875 -6.445 18.734 1 74.31 322 GLN B C 1
ATOM 5134 O O . GLN B 1 322 ? -14.656 -7.332 18.375 1 74.31 322 GLN B O 1
ATOM 5139 N N . GLY B 1 323 ? -13 -6.586 19.797 1 58.47 323 GLY B N 1
ATOM 5140 C CA . GLY B 1 323 ? -12.984 -7.867 20.484 1 58.47 323 GLY B CA 1
ATOM 5141 C C . GLY B 1 323 ? -12.992 -9.055 19.531 1 58.47 323 GLY B C 1
ATOM 5142 O O . GLY B 1 323 ? -12.742 -8.891 18.344 1 58.47 323 GLY B O 1
ATOM 5143 N N . ARG B 1 324 ? -13.383 -10.367 20.016 1 46.28 324 ARG B N 1
ATOM 5144 C CA . ARG B 1 324 ? -13.578 -11.484 19.094 1 46.28 324 ARG B CA 1
ATOM 5145 C C . ARG B 1 324 ? -14.516 -11.094 17.953 1 46.28 324 ARG B C 1
ATOM 5147 O O . ARG B 1 324 ? -14.703 -11.859 17.016 1 46.28 324 ARG B O 1
ATOM 5154 N N . LYS B 1 325 ? -15.523 -10.148 18.094 1 39.94 325 LYS B N 1
ATOM 5155 C CA . LYS B 1 325 ? -16.625 -10.039 17.141 1 39.94 325 LYS B CA 1
ATOM 5156 C C . LYS B 1 325 ? -16.375 -8.914 16.141 1 39.94 325 LYS B C 1
ATOM 5158 O O . LYS B 1 325 ? -15.727 -7.914 16.469 1 39.94 325 LYS B O 1
ATOM 5163 N N . GLN B 1 326 ? -16.703 -9.016 14.789 1 42.59 326 GLN B N 1
ATOM 5164 C CA . GLN B 1 326 ? -16.734 -8.281 13.531 1 42.59 326 GLN B CA 1
ATOM 5165 C C . GLN B 1 326 ? -17.469 -6.949 13.688 1 42.59 326 GLN B C 1
ATOM 5167 O O . GLN B 1 326 ? -18.594 -6.914 14.18 1 42.59 326 GLN B O 1
ATOM 5172 N N . LEU B 1 327 ? -17.031 -5.707 14.055 1 37.28 327 LEU B N 1
ATOM 5173 C CA . LEU B 1 327 ? -17.953 -4.602 13.812 1 37.28 327 LEU B CA 1
ATOM 5174 C C . LEU B 1 327 ? -17.859 -4.129 12.367 1 37.28 327 LEU B C 1
ATOM 5176 O O . LEU B 1 327 ? -16.766 -3.791 11.883 1 37.28 327 LEU B O 1
ATOM 5180 N N . MET B 1 328 ? -18.672 -4.527 11.523 1 34.12 328 MET B N 1
ATOM 5181 C CA . MET B 1 328 ? -18.812 -4.098 10.133 1 34.12 328 MET B CA 1
ATOM 5182 C C . MET B 1 328 ? -19 -2.586 10.047 1 34.12 328 MET B C 1
ATOM 5184 O O . MET B 1 328 ? -19.672 -1.986 10.898 1 34.12 328 MET B O 1
ATOM 5188 N N . PRO B 1 329 ? -18.234 -1.874 9.281 1 32.97 329 PRO B N 1
ATOM 5189 C CA . PRO B 1 329 ? -18.609 -0.474 9.055 1 32.97 329 PRO B CA 1
ATOM 5190 C C . PRO B 1 329 ? -20.062 -0.3 8.664 1 32.97 329 PRO B C 1
ATOM 5192 O O . PRO B 1 329 ? -20.641 -1.176 8.008 1 32.97 329 PRO B O 1
ATOM 5195 N N . ARG B 1 330 ? -20.859 0.468 9.492 1 29.84 330 ARG B N 1
ATOM 5196 C CA . ARG B 1 330 ? -22.234 0.746 9.062 1 29.84 330 ARG B CA 1
ATOM 5197 C C . ARG B 1 330 ? -22.266 1.274 7.633 1 29.84 330 ARG B C 1
ATOM 5199 O O . ARG B 1 330 ? -21.547 2.219 7.297 1 29.84 330 ARG B O 1
ATOM 5206 N N . GLN B 1 331 ? -22.703 0.493 6.57 1 22.69 331 GLN B N 1
ATOM 5207 C CA . GLN B 1 331 ? -23.203 1.036 5.312 1 22.69 331 GLN B CA 1
ATOM 5208 C C . GLN B 1 331 ? -24.156 2.203 5.555 1 22.69 331 GLN B C 1
ATOM 5210 O O . GLN B 1 331 ? -24.969 2.168 6.48 1 22.69 331 GLN B O 1
#

InterPro domains:
  IPR011761 ATP-grasp fold [PS50975] (120-298)
  IPR048764 PylC, N-terminal domain [PF21360] (30-104)

pLDDT: mean 92.95, std 12.47, range [22.69, 98.94]

Foldseek 3Di:
DLDAFAEEEQEPLQALLSQLLQVLCVVVVPPHFYEYEECDPPRPSCQSGNHYDHADFVVVPVRRLVVVLVVCQVVVAQEYAFRDLRVLQVCQVCQVVSVVSNHHYQWFHNQLNVCQQFQVSVCVLCCVPPVQFAWDKDLDLVPDDDDFKWKQFRGDDFRVLIDTRGDPVSSVVSVVVCVVVVNRSGMMITHDFPAWKKKWKWFAAQQQQTDWIWIKTQPDDDRRARQKIKIDDDPVVTVVVRVSSSSSRAGTMKMWMWGAHPVGRIHTDGIGRHGDSCCSLQSVQWCSRSVQRSCRSSVHDRDRTDGHTDMDGHDDDDWDDDPVDTDGPDD/DQDAFAEEEQEPLQALLSQLLQVLCVVVVPPHFYEYEECDPPRPSCQSGNHYDHADFVVVPVRRLVVVLVVCQVVVAQEYAFRDLRVLQVCQVCQVVSVVSNHHYQWFHNQLNVCQQFQVSVCVLCCVPPVQQAFDKDLDLVPDDDDFKWKQFRGDDFRVLIDTRGDPVSSVVSVVVCVVVVNRSGMMITHDFPAWKKKWKWFDAQQQQTQWIWIKTQPDDDRRARQKIKIDDDPVVTVVVRVSSSSSRAGTMKMWMWGAHPVGRIHTDGIGNHGDSCCSLQSVQWCSRSVQRSCRSSVHDRDRTDGHTDMDGHDDDDWDDDDVDGPGPDD

Secondary structure (DSSP, 8-state):
------EEEEE-TTSHHHHHHHHHHHHTT--SEEEEEES-TT-GGGGTSSEEEE---TTSHHHHHHHHHHHHHHHT--EE----TTTHHHHHHTHHHHHHTT-EE----HHHHHHHHSHHHHHHHHHTT-GGGS--EES-GGG--SS-EEEEESS-SSSTT-EEE-SHHHHHHHHHHHHHTT-TT-EEEEE---S-EEEEEEEE-TTS-EEEEEEEEEEEEETTEEEEEEE---HHHHHHHHHHHHHHT--SEEEEEEEE-TTS-EEEEEEESS--TTTHHHHHHT--HHHHHHHHHTT---PPPP----EEEEEEEEEEEETTEEE----/------EEEEE-TTSHHHHHHHHHHHHTT--SEEEEEES-TT-GGGGTSSEEEE---TTSHHHHHHHHHHHHHHHT--EE----TTTHHHHHHTHHHHHHTT-EE----HHHHHHHHSHHHHHHHHHTT-GGGS--EES-GGG--SS-EEEEESS-SSSTT-EEE-SHHHHHHHHHHHHHTT-TT-EEEEE---S-EEEEEEEE-TTS-EEEEEEEEEEEEETTEEEEEEE---HHHHHHHHHHHHHHT--SEEEEEEEE-TTS-EEEEEEESS--TTTHHHHHHT--HHHHHHHHHTT---PPPP----EEEEEEEEEEEETTEEE----

Radius of gyration: 26.16 Å; Cα contacts (8 Å, |Δi|>4): 1433; chains: 2; bounding box: 63×76×57 Å

Sequence (662 aa):
MERSIRTVVVPGAASPAGINTIKALRMAGFKGRILATDSCHLAAGFFIATSYEVMPRVNDEKNYANRLFDLVSKHKVEVLMPSSGYDIYPYSKYRRQLEEMGAKAVVSDLESLETCYDRVLTFRSLSEKFSCILPLTTTDPYEIKEFPIFAKPRREKGGHYAARIDDQNDLNYFISKFKNENKRGDIIFQEYLPGTEYTIDVLCDLEKNPLIAVPRIRLETTAGISTRGQVMRNPEIEQTCMSIAEHIGIRGPCCIQMKESSEGTMKVTEINPRMGGGTIFAALAGANFPDMILKMVEGKAVAIPKISEITVVRYFEEIIVQGRKQLMPRQMERSIRTVVVPGAASPAGINTIKALRMAGFKGRILATDSCHLAAGFFIATSYEVMPRVNDEKNYANRLFDLVSKHKVEVLMPSSGYDIYPYSKYRRQLEEMGAKAVVSDLESLETCYDRVLTFRSLSEKFSCILPLTTTDPYEIKEFPIFAKPRREKGGHYAARIDDQNDLNYFISKFKNENKRGDIIFQEYLPGTEYTIDVLCDLEKNPLIAVPRIRLETTAGISTRGQVMRNPEIEQTCMSIAEHIGIRGPCCIQMKESSEGTMKVTEINPRMGGGTIFAALAGANFPDMILKMVEGKAVAIPKISEITVVRYFEEIIVQGRKQLMPRQ

Nearest PDB structures (foldseek):
  2pn1-assembly1_A-2  TM=8.828E-01  e=1.196E-23  Exiguobacterium sibiricum 255-15
  6u1c-assembly2_D  TM=6.494E-01  e=5.031E-14  Thermus thermophilus HB8
  3q1k-assembly1_B  TM=6.479E-01  e=1.846E-13  Salmonella enterica subsp. enterica serovar Typhimurium
  8hz5-assembly1_A  TM=6.943E-01  e=2.038E-11  Chloroflexus aurantiacus J-10-fl
  2i87-assembly1_B  TM=6.574E-01  e=2.195E-12  Staphylococcus aureus subsp. aureus COL

Solvent-accessible surface area (backbone atoms only — not comparable to full-atom values): 34399 Å² total; per-residue (Å²): 124,86,70,70,81,51,23,35,36,36,32,32,11,65,40,53,17,13,32,36,46,53,50,46,30,50,76,68,62,60,81,49,42,37,35,17,25,24,63,54,88,77,23,51,22,43,73,74,37,74,37,61,48,75,39,63,51,67,87,45,50,68,63,25,52,54,49,48,54,49,49,37,64,75,63,56,29,38,34,38,52,34,23,26,96,62,58,38,54,62,41,32,73,42,30,67,63,36,43,75,71,54,20,45,53,49,43,26,49,60,68,39,49,50,31,42,47,29,47,66,48,36,49,59,71,38,42,84,83,44,47,87,33,48,58,59,69,43,73,52,76,83,72,63,85,71,66,53,27,30,35,31,47,30,65,60,84,64,78,72,73,48,43,81,29,69,45,70,68,48,45,51,51,52,50,52,57,37,50,72,66,72,42,74,81,41,46,33,39,28,59,53,54,79,41,64,42,35,41,31,42,33,35,20,39,92,85,25,44,60,68,52,48,46,38,26,39,51,76,34,66,55,87,87,33,59,40,25,34,34,38,46,88,49,71,68,61,30,52,52,52,36,51,50,38,40,72,60,40,37,18,26,39,26,32,37,30,32,31,12,29,86,85,65,49,60,20,56,74,48,50,41,75,22,47,41,58,50,46,50,58,39,32,76,25,46,49,41,60,62,50,50,51,52,33,50,76,56,68,44,86,75,80,80,62,71,73,49,72,40,33,37,30,42,47,80,41,69,36,43,47,45,82,101,51,80,42,72,64,84,127,126,86,68,70,81,50,23,36,35,35,33,33,11,65,39,52,17,12,33,37,45,53,51,47,30,51,74,68,62,62,80,48,43,36,34,18,24,26,64,55,90,77,21,51,20,42,74,74,36,74,36,62,49,75,41,63,52,69,88,44,48,70,63,23,51,54,50,49,54,48,48,36,62,76,62,56,29,37,33,38,51,35,24,24,97,62,58,38,52,61,42,31,74,42,31,68,63,35,44,74,70,55,19,45,52,49,42,28,49,59,68,39,50,49,31,41,47,28,46,66,50,37,50,58,70,37,42,85,84,44,47,89,34,48,57,59,68,41,72,52,76,85,73,65,85,70,68,52,25,29,36,33,47,28,65,60,84,63,77,73,73,46,42,79,30,69,44,70,67,48,45,51,52,52,49,52,57,38,51,72,66,71,41,74,80,41,45,33,39,28,59,54,54,78,42,64,42,34,40,30,41,32,37,20,38,91,84,25,44,60,70,50,50,46,39,25,39,52,76,33,68,55,87,86,32,59,40,24,34,34,37,45,88,49,73,67,63,30,53,52,52,36,52,51,39,39,71,59,41,36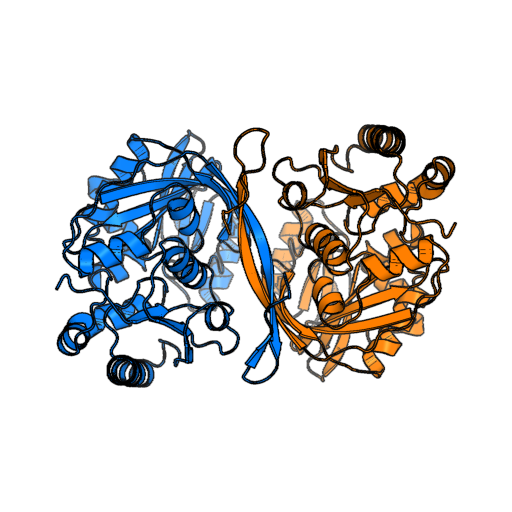,18,26,37,25,32,37,30,31,30,12,28,86,87,65,48,60,20,54,75,47,50,40,77,22,47,41,57,52,46,49,57,39,32,76,26,46,48,40,59,61,50,49,51,51,33,50,76,55,69,42,87,75,78,81,60,70,72,49,72,40,34,38,29,41,47,80,42,76,37,46,48,44,81,100,51,80,44,70,67,84,127

Organism: Nitrososphaera gargensis (strain Ga9.2) (NCBI:txid1237085)